Protein AF-A0A7X7IYU8-F1 (afdb_monomer_lite)

Radius of gyration: 28.85 Å; chains: 1; bounding box: 65×80×76 Å

Structure (mmCIF, N/CA/C/O backbone):
data_AF-A0A7X7IYU8-F1
#
_entry.id   AF-A0A7X7IYU8-F1
#
loop_
_atom_site.group_PDB
_atom_site.id
_atom_site.type_symbol
_atom_site.label_atom_id
_atom_site.label_alt_id
_atom_site.label_comp_id
_atom_site.label_asym_id
_atom_site.label_entity_id
_atom_site.label_seq_id
_atom_site.pdbx_PDB_ins_code
_atom_site.Cartn_x
_atom_site.Cartn_y
_atom_site.Cartn_z
_atom_site.occupancy
_atom_site.B_iso_or_equiv
_atom_site.auth_seq_id
_atom_site.auth_comp_id
_atom_site.auth_asym_id
_atom_site.auth_atom_id
_atom_site.pdbx_PDB_model_num
ATOM 1 N N . ALA A 1 1 ? 16.434 -0.391 33.687 1.00 38.00 1 ALA A N 1
ATOM 2 C CA . ALA A 1 1 ? 15.667 -0.042 34.898 1.00 38.00 1 ALA A CA 1
ATOM 3 C C . ALA A 1 1 ? 14.325 0.519 34.447 1.00 38.00 1 ALA A C 1
ATOM 5 O O . ALA A 1 1 ? 14.323 1.536 33.767 1.00 38.00 1 ALA A O 1
ATOM 6 N N . ALA A 1 2 ? 13.217 -0.181 34.706 1.00 39.62 2 ALA A N 1
ATOM 7 C CA . ALA A 1 2 ? 11.887 0.330 34.386 1.00 39.62 2 ALA A CA 1
ATOM 8 C C . ALA A 1 2 ? 11.590 1.501 35.330 1.00 39.62 2 ALA A C 1
ATOM 10 O O . ALA A 1 2 ? 11.618 1.338 36.548 1.00 39.62 2 ALA A O 1
ATOM 11 N N . THR A 1 3 ? 11.385 2.690 34.778 1.00 44.84 3 THR A N 1
ATOM 12 C CA . THR A 1 3 ? 11.008 3.889 35.525 1.00 44.84 3 THR A CA 1
ATOM 13 C C . THR A 1 3 ? 9.627 3.670 36.143 1.00 44.84 3 THR A C 1
ATOM 15 O O . THR A 1 3 ? 8.601 3.815 35.483 1.00 44.84 3 THR A O 1
ATOM 18 N N . SER A 1 4 ? 9.598 3.273 37.417 1.00 53.97 4 SER A N 1
ATOM 19 C CA . SER A 1 4 ? 8.375 3.116 38.202 1.00 53.97 4 SER A CA 1
ATOM 20 C C . SER A 1 4 ? 7.704 4.480 38.382 1.00 53.97 4 SER A C 1
ATOM 22 O O . SER A 1 4 ? 8.236 5.341 39.082 1.00 53.97 4 SER A O 1
ATOM 24 N N . GLY A 1 5 ? 6.559 4.696 37.733 1.00 69.69 5 GLY A N 1
ATOM 25 C CA . GLY A 1 5 ? 5.804 5.945 37.820 1.00 69.69 5 GLY A CA 1
ATOM 26 C C . GLY A 1 5 ? 4.708 6.073 36.760 1.00 69.69 5 GLY A C 1
ATOM 27 O O . GLY A 1 5 ? 4.559 5.224 35.880 1.00 69.69 5 GLY A O 1
ATOM 28 N N . VAL A 1 6 ? 3.938 7.155 36.865 1.00 77.31 6 VAL A N 1
ATOM 29 C CA . VAL A 1 6 ? 2.972 7.611 35.855 1.00 77.31 6 VAL A CA 1
ATOM 30 C C . VAL A 1 6 ? 3.739 8.078 34.611 1.00 77.31 6 VAL A C 1
ATOM 32 O O . VAL A 1 6 ? 4.613 8.932 34.727 1.00 77.31 6 VAL A O 1
ATOM 35 N N . GLN A 1 7 ? 3.422 7.539 33.429 1.00 87.00 7 GLN A N 1
ATOM 36 C CA . GLN A 1 7 ? 4.036 7.958 32.156 1.00 87.00 7 GLN A CA 1
ATOM 37 C C . GLN A 1 7 ? 2.958 8.239 31.103 1.00 87.00 7 GLN A C 1
ATOM 39 O O . GLN A 1 7 ? 2.721 7.428 30.210 1.00 87.00 7 GLN A O 1
ATOM 44 N N . PRO A 1 8 ? 2.242 9.363 31.203 1.00 92.31 8 PRO A N 1
ATOM 45 C CA . PRO A 1 8 ? 1.266 9.738 30.198 1.00 92.31 8 PRO A CA 1
ATOM 46 C C . PRO A 1 8 ? 1.990 10.197 28.928 1.00 92.31 8 PRO A C 1
ATOM 48 O O . PRO A 1 8 ? 3.025 10.857 28.992 1.00 92.31 8 PRO A O 1
ATOM 51 N N . ALA A 1 9 ? 1.423 9.902 27.763 1.00 93.50 9 ALA A N 1
ATOM 52 C CA . ALA A 1 9 ? 1.875 10.455 26.494 1.00 93.50 9 ALA A CA 1
ATOM 53 C C . ALA A 1 9 ? 0.686 10.847 25.611 1.00 93.50 9 ALA A C 1
ATOM 55 O O . ALA A 1 9 ? -0.318 10.140 25.540 1.00 93.50 9 ALA A O 1
ATOM 56 N N . ILE A 1 10 ? 0.818 11.968 24.898 1.00 93.81 10 ILE A N 1
ATOM 57 C CA . ILE A 1 10 ? -0.047 12.295 23.758 1.00 93.81 10 ILE A CA 1
ATOM 58 C C . ILE A 1 10 ? 0.627 11.691 22.522 1.00 93.81 10 ILE A C 1
ATOM 60 O O . ILE A 1 10 ? 1.485 12.322 21.906 1.00 93.81 10 ILE A O 1
ATOM 64 N N . GLU A 1 11 ? 0.283 10.451 22.181 1.00 89.50 11 GLU A N 1
ATOM 65 C CA . GLU A 1 11 ? 0.873 9.682 21.075 1.00 89.50 11 GLU A CA 1
ATOM 66 C C . GLU A 1 11 ? 0.484 10.222 19.694 1.00 89.50 11 GLU A C 1
ATOM 68 O O . GLU A 1 11 ? 1.275 10.128 18.751 1.00 89.50 11 GLU A O 1
ATOM 73 N N . ALA A 1 12 ? -0.669 10.885 19.586 1.00 90.50 12 ALA A N 1
ATOM 74 C CA . ALA A 1 12 ? -1.068 11.589 18.375 1.00 90.50 12 ALA A CA 1
ATOM 75 C C . ALA A 1 12 ? -1.783 12.907 18.683 1.00 90.50 12 ALA A C 1
ATOM 77 O O . ALA A 1 12 ? -2.641 12.974 19.559 1.00 90.50 12 ALA A O 1
ATOM 78 N N . LEU A 1 13 ? -1.422 13.939 17.920 1.00 92.56 13 LEU A N 1
ATOM 79 C CA . LEU A 1 13 ? -2.185 15.169 17.701 1.00 92.56 13 LEU A CA 1
ATOM 80 C C . LEU A 1 13 ? -2.119 15.425 16.192 1.00 92.56 13 LEU A C 1
ATOM 82 O O . LEU A 1 13 ? -1.270 16.172 15.697 1.00 92.56 13 LEU A O 1
ATOM 86 N N . TYR A 1 14 ? -2.905 14.648 15.458 1.00 90.19 14 TYR A N 1
ATOM 87 C CA . TYR A 1 14 ? -2.768 14.468 14.023 1.00 90.19 14 TYR A CA 1
ATOM 88 C C . TYR A 1 14 ? -3.901 15.160 13.272 1.00 90.19 14 TYR A C 1
ATOM 90 O O . TYR A 1 14 ? -5.076 15.000 13.593 1.00 90.19 14 TYR A O 1
ATOM 98 N N . LEU A 1 15 ? -3.519 15.921 12.250 1.00 88.31 15 LEU A N 1
ATOM 99 C CA . LEU A 1 15 ? -4.429 16.618 11.356 1.00 88.31 15 LEU A CA 1
ATOM 100 C C . LEU A 1 15 ? -4.338 15.937 9.978 1.00 88.31 15 LEU A C 1
ATOM 102 O O . LEU A 1 15 ? -3.315 16.113 9.308 1.00 88.31 15 LEU A O 1
ATOM 106 N N . PRO A 1 16 ? -5.343 15.140 9.559 1.00 82.88 16 PRO A N 1
ATOM 107 C CA . PRO A 1 16 ? -5.269 14.345 8.329 1.00 82.88 16 PRO A CA 1
ATOM 108 C C . PRO A 1 16 ? -5.154 15.205 7.074 1.00 82.88 16 PRO A C 1
ATOM 110 O O . PRO A 1 16 ? -4.426 14.867 6.145 1.00 82.88 16 PRO A O 1
ATOM 113 N N . ARG A 1 17 ? -5.835 16.355 7.072 1.00 81.94 17 ARG A N 1
ATOM 114 C CA . ARG A 1 17 ? -5.579 17.436 6.121 1.00 81.94 17 ARG A CA 1
ATOM 115 C C . ARG A 1 17 ? -4.503 18.326 6.736 1.00 81.94 17 ARG A C 1
ATOM 117 O O . ARG A 1 17 ? -4.786 18.929 7.758 1.00 81.94 17 ARG A O 1
ATOM 124 N N . PRO A 1 18 ? -3.286 18.442 6.181 1.00 77.94 18 PRO A N 1
ATOM 125 C CA . PRO A 1 18 ? -2.191 19.149 6.853 1.00 77.94 18 PRO A CA 1
ATOM 126 C C . PRO A 1 18 ? -2.454 20.651 7.065 1.00 77.94 18 PRO A C 1
ATOM 128 O O . PRO A 1 18 ? -1.738 21.281 7.845 1.00 77.94 18 PRO A O 1
ATOM 131 N N . VAL A 1 19 ? -3.479 21.198 6.403 1.00 85.50 19 VAL A N 1
ATOM 132 C CA . VAL A 1 19 ? -3.913 22.599 6.427 1.00 85.50 19 VAL A CA 1
ATOM 133 C C . VAL A 1 19 ? -5.388 22.726 6.765 1.00 85.50 19 VAL A C 1
ATOM 135 O O . VAL A 1 19 ? -6.205 21.894 6.367 1.00 85.50 19 VAL A O 1
ATOM 138 N N . LEU A 1 20 ? -5.714 23.813 7.465 1.00 88.38 20 LEU A N 1
ATOM 139 C CA . LEU A 1 20 ? -7.079 24.224 7.755 1.00 88.38 20 LEU A CA 1
ATOM 140 C C . LEU A 1 20 ? -7.606 25.175 6.679 1.00 88.38 20 LEU A C 1
ATOM 142 O O . LEU A 1 20 ? -6.902 26.073 6.218 1.00 88.38 20 LEU A O 1
ATOM 146 N N . GLN A 1 21 ? -8.877 25.012 6.338 1.00 91.62 21 GLN A N 1
ATOM 147 C CA . GLN A 1 21 ? -9.620 26.012 5.588 1.00 91.62 21 GLN A CA 1
ATOM 148 C C . GLN A 1 21 ? -10.348 26.937 6.563 1.00 91.62 21 GLN A C 1
ATOM 150 O O . GLN A 1 21 ? -10.902 26.483 7.569 1.00 91.62 21 GLN A O 1
ATOM 155 N N . LEU A 1 22 ? -10.336 28.234 6.274 1.00 90.56 22 LEU A N 1
ATOM 156 C CA . LEU A 1 22 ? -10.986 29.248 7.086 1.00 90.56 22 LEU A CA 1
ATOM 157 C C . LEU A 1 22 ? -12.475 28.919 7.209 1.00 90.56 22 LEU A C 1
ATOM 159 O O . LEU A 1 22 ? -13.177 28.764 6.213 1.00 90.56 22 LEU A O 1
ATOM 163 N N . ASN A 1 23 ? -12.943 28.811 8.450 1.00 93.31 23 ASN A N 1
ATOM 164 C CA . ASN A 1 23 ? -14.317 28.480 8.819 1.00 93.31 23 ASN A CA 1
ATOM 165 C C . ASN A 1 23 ? -14.828 27.099 8.371 1.00 93.31 23 ASN A C 1
ATOM 167 O O . ASN A 1 23 ? -15.996 26.796 8.612 1.00 93.31 23 ASN A O 1
ATOM 171 N N . GLU A 1 24 ? -13.977 26.227 7.821 1.00 93.50 24 GLU A N 1
ATOM 172 C CA . GLU A 1 24 ? -14.346 24.841 7.526 1.00 93.50 24 GLU A CA 1
ATOM 173 C C . GLU A 1 24 ? -13.816 23.887 8.611 1.00 93.50 24 GLU A C 1
ATOM 175 O O . GLU A 1 24 ? -12.635 23.948 8.975 1.00 93.50 24 GLU A O 1
ATOM 180 N N . PRO A 1 25 ? -14.647 22.968 9.132 1.00 92.75 25 PRO A N 1
ATOM 181 C CA . PRO A 1 25 ? -14.182 21.963 10.074 1.00 92.75 25 PRO A CA 1
ATOM 182 C C . PRO A 1 25 ? -13.292 20.916 9.389 1.00 92.75 25 PRO A C 1
ATOM 184 O O . PRO A 1 25 ? -13.667 20.283 8.403 1.00 92.75 25 PRO A O 1
ATOM 187 N N . ALA A 1 26 ? -12.126 20.659 9.969 1.00 91.19 26 ALA A N 1
ATOM 188 C CA . ALA A 1 26 ? -11.269 19.520 9.668 1.00 91.19 26 ALA A CA 1
ATOM 189 C C . ALA A 1 26 ? -11.258 18.534 10.841 1.00 91.19 26 ALA A C 1
ATOM 191 O O . ALA A 1 26 ? -11.478 18.912 11.991 1.00 91.19 26 ALA A O 1
ATOM 192 N N . GLU A 1 27 ? -11.005 17.260 10.556 1.00 92.44 27 GLU A N 1
ATOM 193 C CA . GLU A 1 27 ? -10.807 16.257 11.600 1.00 92.44 27 GLU A CA 1
ATOM 194 C C . GLU A 1 27 ? -9.477 16.494 12.330 1.00 92.44 27 GLU A C 1
ATOM 196 O O . GLU A 1 27 ? -8.456 16.763 11.701 1.00 92.44 27 GLU A O 1
ATOM 201 N N . LEU A 1 28 ? -9.492 16.368 13.655 1.00 92.62 28 LEU A N 1
ATOM 202 C CA . LEU A 1 28 ? -8.318 16.343 14.518 1.00 92.62 28 LEU A CA 1
ATOM 203 C C . LEU A 1 28 ? -8.345 15.040 15.316 1.00 92.62 28 LEU A C 1
ATOM 205 O O . LEU A 1 28 ? -9.216 14.846 16.167 1.00 92.62 28 LEU A O 1
ATOM 209 N N . ILE A 1 29 ? -7.384 14.158 15.048 1.00 92.31 29 ILE A N 1
ATOM 210 C CA . ILE A 1 29 ? -7.222 12.903 15.779 1.00 92.31 29 ILE A CA 1
ATOM 211 C C . ILE A 1 29 ? -6.273 13.110 16.944 1.00 92.31 29 ILE A C 1
ATOM 213 O O . ILE A 1 29 ? -5.160 13.617 16.787 1.00 92.31 29 ILE A O 1
ATOM 217 N N . ILE A 1 30 ? -6.709 12.666 18.116 1.00 92.81 30 ILE A N 1
ATOM 218 C CA . ILE A 1 30 ? -5.913 12.700 19.331 1.00 92.81 30 ILE A CA 1
ATOM 219 C C . ILE A 1 30 ? -5.862 11.303 19.915 1.00 92.81 30 ILE A C 1
ATOM 221 O O . ILE A 1 30 ? -6.897 10.660 20.072 1.00 92.81 30 ILE A O 1
ATOM 225 N N . GLN A 1 31 ? -4.665 10.854 20.269 1.00 92.56 31 GLN A N 1
ATOM 226 C CA . GLN A 1 31 ? -4.493 9.640 21.049 1.00 92.56 31 GLN A CA 1
ATOM 227 C C . GLN A 1 31 ? -3.658 9.934 22.277 1.00 92.56 31 GLN A C 1
ATOM 229 O O . GLN A 1 31 ? -2.527 10.411 22.172 1.00 92.56 31 GLN A O 1
ATOM 234 N N . VAL A 1 32 ? -4.239 9.641 23.433 1.00 93.50 32 VAL A N 1
ATOM 235 C CA . VAL A 1 32 ? -3.549 9.654 24.720 1.00 93.50 32 VAL A CA 1
ATOM 236 C C . VAL A 1 32 ? -3.314 8.220 25.167 1.00 93.50 32 VAL A C 1
ATOM 238 O O . VAL A 1 32 ? -4.130 7.342 24.888 1.00 93.50 32 VAL A O 1
ATOM 241 N N . VAL A 1 33 ? -2.195 7.970 25.831 1.00 91.00 33 VAL A N 1
ATOM 242 C CA . VAL A 1 33 ? -1.817 6.640 26.314 1.00 91.00 33 VAL A CA 1
ATOM 243 C C . VAL A 1 33 ? -1.138 6.755 27.671 1.00 91.00 33 VAL A C 1
ATOM 245 O O . VAL A 1 33 ? -0.361 7.679 27.911 1.00 91.00 33 VAL A O 1
ATOM 248 N N . ASN A 1 34 ? -1.426 5.816 28.565 1.00 91.69 34 ASN A N 1
ATOM 249 C CA . ASN A 1 34 ? -0.669 5.644 29.797 1.00 91.69 34 ASN A CA 1
ATOM 250 C C . ASN A 1 34 ? 0.457 4.634 29.555 1.00 91.69 34 ASN A C 1
ATOM 252 O O . ASN A 1 34 ? 0.197 3.448 29.553 1.00 91.69 34 ASN A O 1
ATOM 256 N N . GLN A 1 35 ? 1.699 5.051 29.354 1.00 88.44 35 GLN A N 1
ATOM 257 C CA . GLN A 1 35 ? 2.843 4.141 29.177 1.00 88.44 35 GLN A CA 1
ATOM 258 C C . GLN A 1 35 ? 3.420 3.637 30.513 1.00 88.44 35 GLN A C 1
ATOM 260 O O . GLN A 1 35 ? 4.358 2.845 30.525 1.00 88.44 35 GLN A O 1
ATOM 265 N N . GLY A 1 36 ? 2.891 4.117 31.643 1.00 86.75 36 GLY A N 1
ATOM 266 C CA . GLY A 1 36 ? 3.400 3.809 32.974 1.00 86.75 36 GLY A CA 1
ATOM 267 C C . GLY A 1 36 ? 2.803 2.531 33.553 1.00 86.75 36 GLY A C 1
ATOM 268 O O . GLY A 1 36 ? 1.758 2.053 33.119 1.00 86.75 36 GLY A O 1
ATOM 269 N N . ALA A 1 37 ? 3.441 2.019 34.606 1.00 86.62 37 ALA A N 1
ATOM 270 C CA . ALA A 1 37 ? 2.981 0.835 35.337 1.00 86.62 37 ALA A CA 1
ATOM 271 C C . ALA A 1 37 ? 1.831 1.125 36.326 1.00 86.62 37 ALA A C 1
ATOM 273 O O . ALA A 1 37 ? 1.250 0.194 36.881 1.00 86.62 37 ALA A O 1
ATOM 274 N N . SER A 1 38 ? 1.488 2.400 36.548 1.00 90.06 38 SER A N 1
ATOM 275 C CA . SER A 1 38 ? 0.433 2.830 37.477 1.00 90.06 38 SER A CA 1
ATOM 276 C C . SER A 1 38 ? -0.788 3.381 36.731 1.00 90.06 38 SER A C 1
ATOM 278 O O . SER A 1 38 ? -0.605 4.094 35.744 1.00 90.06 38 SER A O 1
ATOM 280 N N . PRO A 1 39 ? -2.031 3.120 37.185 1.00 91.19 39 PRO A N 1
ATOM 281 C CA . PRO A 1 39 ? -3.227 3.727 36.601 1.00 91.19 39 PRO A CA 1
ATOM 282 C C . PRO A 1 39 ? -3.223 5.257 36.708 1.00 91.19 39 PRO A C 1
ATOM 284 O O . PRO A 1 39 ? -2.823 5.818 37.729 1.00 91.19 39 PRO A O 1
ATOM 287 N N . LEU A 1 40 ? -3.744 5.930 35.685 1.00 92.81 40 LEU A N 1
ATOM 288 C CA . LEU A 1 40 ? -4.058 7.356 35.714 1.00 92.81 40 LEU A CA 1
ATOM 289 C C . LEU A 1 40 ? -5.503 7.534 36.154 1.00 92.81 40 LEU A C 1
ATOM 291 O O . LEU A 1 40 ? -6.402 6.897 35.604 1.00 92.81 40 LEU A O 1
ATOM 295 N N . LYS A 1 41 ? -5.744 8.429 37.112 1.00 94.44 41 LYS A N 1
ATOM 296 C CA . LYS A 1 41 ? -7.107 8.849 37.456 1.00 94.44 41 LYS A CA 1
ATOM 297 C C . LYS A 1 41 ? -7.718 9.675 36.318 1.00 94.44 41 LYS A C 1
ATOM 299 O O . LYS A 1 41 ? -7.025 10.097 35.389 1.00 94.44 41 LYS A O 1
ATOM 304 N N . ALA A 1 42 ? -9.026 9.913 36.411 1.00 96.00 42 ALA A N 1
ATOM 305 C CA . ALA A 1 42 ? -9.712 10.827 35.506 1.00 96.00 42 ALA A CA 1
ATOM 306 C C . ALA A 1 42 ? -8.981 12.180 35.452 1.00 96.00 42 ALA A C 1
ATOM 308 O O . ALA A 1 42 ? -8.512 12.704 36.463 1.00 96.00 42 ALA A O 1
ATOM 309 N N . SER A 1 43 ? -8.840 12.706 34.245 1.00 96.44 43 SER A N 1
ATOM 310 C CA . SER A 1 43 ? -7.969 13.832 33.914 1.00 96.44 43 SER A CA 1
ATOM 311 C C . SER A 1 43 ? -8.609 14.671 32.805 1.00 96.44 43 SER A C 1
ATOM 313 O O . SER A 1 43 ? -9.774 14.468 32.460 1.00 96.44 43 SER A O 1
ATOM 315 N N . ARG A 1 44 ? -7.894 15.661 32.264 1.00 96.50 44 ARG A N 1
ATOM 316 C CA . ARG A 1 44 ? -8.443 16.560 31.238 1.00 96.50 44 ARG A CA 1
ATOM 317 C C . ARG A 1 44 ? -7.414 16.947 30.195 1.00 96.50 44 ARG A C 1
ATOM 319 O O . ARG A 1 44 ? -6.250 17.182 30.516 1.00 96.50 44 ARG A O 1
ATOM 326 N N . LEU A 1 45 ? -7.871 17.067 28.960 1.00 96.25 45 LEU A N 1
ATOM 327 C CA . LEU A 1 45 ? -7.098 17.584 27.843 1.00 96.25 45 LEU A CA 1
ATOM 328 C C . LEU A 1 45 ? -7.553 19.012 27.544 1.00 96.25 45 LEU A C 1
ATOM 330 O O . LEU A 1 45 ? -8.736 19.239 27.316 1.00 96.25 45 LEU A O 1
ATOM 334 N N . ARG A 1 46 ? -6.631 19.971 27.561 1.00 95.06 46 ARG A N 1
ATOM 335 C CA . ARG A 1 46 ? -6.890 21.393 27.309 1.00 95.06 46 ARG A CA 1
ATOM 336 C C . ARG A 1 46 ? -6.319 21.811 25.969 1.00 95.06 46 ARG A C 1
ATOM 338 O O . ARG A 1 46 ? -5.243 21.351 25.586 1.00 95.06 46 ARG A O 1
ATOM 345 N N . PHE A 1 47 ? -7.007 22.731 25.303 1.00 93.19 47 PHE A N 1
ATOM 346 C CA . PHE A 1 47 ? -6.587 23.252 24.008 1.00 93.19 47 PHE A CA 1
ATOM 347 C C . PHE A 1 47 ? -6.297 24.746 24.061 1.00 93.19 47 PHE A C 1
ATOM 349 O O . PHE A 1 47 ? -7.065 25.537 24.610 1.00 93.19 47 PHE A O 1
ATOM 356 N N . SER A 1 48 ? -5.171 25.136 23.476 1.00 91.38 48 SER A N 1
ATOM 357 C CA . SER A 1 48 ? -4.750 26.535 23.402 1.00 91.38 48 SER A CA 1
ATOM 358 C C . SER A 1 48 ? -3.910 26.789 22.157 1.00 91.38 48 SER A C 1
ATOM 360 O O . SER A 1 48 ? -3.399 25.856 21.537 1.00 91.38 48 SER A O 1
ATOM 362 N N . SER A 1 49 ? -3.752 28.059 21.791 1.00 84.00 49 SER A N 1
ATOM 363 C CA . SER A 1 49 ? -2.702 28.451 20.853 1.00 84.00 49 SER A CA 1
ATOM 364 C C . SER A 1 49 ? -1.367 28.469 21.586 1.00 84.00 49 SER A C 1
ATOM 366 O O . SER A 1 49 ? -1.285 29.024 22.683 1.00 84.00 49 SER A O 1
ATOM 368 N N . ALA A 1 50 ? -0.304 27.931 20.989 1.00 69.50 50 ALA A N 1
ATOM 369 C CA . ALA A 1 50 ? 1.033 28.289 21.454 1.00 69.50 50 ALA A CA 1
ATOM 370 C C . ALA A 1 50 ? 1.257 29.787 21.168 1.00 69.50 50 ALA A C 1
ATOM 372 O O . ALA A 1 50 ? 0.946 30.264 20.074 1.00 69.50 50 ALA A O 1
ATOM 373 N N . SER A 1 51 ? 1.739 30.547 22.153 1.00 55.22 51 SER A N 1
ATOM 374 C CA . SER A 1 51 ? 2.152 31.935 21.948 1.00 55.22 51 SER A CA 1
ATOM 375 C C . SER A 1 51 ? 3.368 31.946 21.025 1.00 55.22 51 SER A C 1
ATOM 377 O O . SER A 1 51 ? 4.436 31.464 21.403 1.00 55.22 51 SER A O 1
ATOM 379 N N . VAL A 1 52 ? 3.216 32.475 19.814 1.00 43.62 52 VAL A N 1
ATOM 380 C CA . VAL A 1 52 ? 4.360 32.786 18.953 1.00 43.62 52 VAL A CA 1
ATOM 381 C C . VAL A 1 52 ? 4.987 34.070 19.513 1.00 43.62 52 VAL A C 1
ATOM 383 O O . VAL A 1 52 ? 4.252 35.045 19.685 1.00 43.62 52 VAL A O 1
ATOM 386 N N . PRO A 1 53 ? 6.296 34.118 19.826 1.00 34.03 53 PRO A N 1
ATOM 387 C CA . PRO A 1 53 ? 6.959 35.385 20.112 1.00 34.03 53 PRO A CA 1
ATOM 388 C C . PRO A 1 53 ? 6.706 36.344 18.947 1.00 34.03 53 PRO A C 1
ATOM 390 O O . PRO A 1 53 ? 6.876 35.961 17.788 1.00 34.03 53 PRO A O 1
ATOM 393 N N . ALA A 1 54 ? 6.298 37.578 19.244 1.00 34.06 54 ALA A N 1
ATOM 394 C CA . ALA A 1 54 ? 5.879 38.580 18.257 1.00 34.06 54 ALA A CA 1
ATOM 395 C C . ALA A 1 54 ? 6.944 38.930 17.189 1.00 34.06 54 ALA A C 1
ATOM 397 O O . ALA A 1 54 ? 6.665 39.668 16.252 1.00 34.06 54 ALA A O 1
ATOM 398 N N . THR A 1 55 ? 8.152 38.376 17.279 1.00 31.55 55 THR A N 1
ATOM 399 C CA . THR A 1 55 ? 9.276 38.623 16.373 1.00 31.55 55 THR A CA 1
ATOM 400 C C . THR A 1 55 ? 9.392 37.648 15.196 1.00 31.55 55 THR A C 1
ATOM 402 O O . THR A 1 55 ? 10.219 37.877 14.322 1.00 31.55 55 THR A O 1
ATOM 405 N N . ALA A 1 56 ? 8.560 36.603 15.096 1.00 31.47 56 ALA A N 1
ATOM 406 C CA . ALA A 1 56 ? 8.606 35.653 13.967 1.00 31.47 56 ALA A CA 1
ATOM 407 C C . ALA A 1 56 ? 7.556 35.912 12.861 1.00 31.47 56 ALA A C 1
ATOM 409 O O . ALA A 1 56 ? 7.420 35.106 11.944 1.00 31.47 56 ALA A O 1
ATOM 410 N N . ALA A 1 57 ? 6.806 37.018 12.943 1.00 32.31 57 ALA A N 1
ATOM 411 C CA . ALA A 1 57 ? 5.833 37.433 11.924 1.00 32.31 57 ALA A CA 1
ATOM 412 C C . ALA A 1 57 ? 6.411 38.403 10.869 1.00 32.31 57 ALA A C 1
ATOM 414 O O . ALA A 1 57 ? 5.698 38.808 9.953 1.00 32.31 57 ALA A O 1
ATOM 415 N N . ALA A 1 58 ? 7.695 38.762 10.963 1.00 32.62 58 ALA A N 1
ATOM 416 C CA . ALA A 1 58 ? 8.383 39.566 9.958 1.00 32.62 58 ALA A CA 1
ATOM 417 C C . ALA A 1 58 ? 9.071 38.646 8.941 1.00 32.62 58 ALA A C 1
ATOM 419 O O . ALA A 1 58 ? 10.222 38.253 9.099 1.00 32.62 58 ALA A O 1
ATOM 420 N N . GLY A 1 59 ? 8.324 38.269 7.910 1.00 32.59 59 GLY A N 1
ATOM 421 C CA . GLY A 1 59 ? 8.836 37.451 6.818 1.00 32.59 59 GLY A CA 1
ATOM 422 C C . GLY A 1 59 ? 7.749 37.114 5.814 1.00 32.59 59 GLY A C 1
ATOM 423 O O . GLY A 1 59 ? 7.411 35.950 5.680 1.00 32.59 59 GLY A O 1
ATOM 424 N N . VAL A 1 60 ? 7.131 38.152 5.243 1.00 31.70 60 VAL A N 1
ATOM 425 C CA . VAL A 1 60 ? 6.768 38.361 3.824 1.00 31.70 60 VAL A CA 1
ATOM 426 C C . VAL A 1 60 ? 5.894 39.622 3.817 1.00 31.70 60 VAL A C 1
ATOM 428 O O . VAL A 1 60 ? 4.673 39.562 3.942 1.00 31.70 60 VAL A O 1
ATOM 431 N N . SER A 1 61 ? 6.531 40.789 3.739 1.00 28.95 61 SER A N 1
ATOM 432 C CA . SER A 1 61 ? 5.869 42.029 3.333 1.00 28.95 61 SER A CA 1
ATOM 433 C C . SER A 1 61 ? 5.970 42.139 1.813 1.00 28.95 61 SER A C 1
ATOM 435 O O . SER A 1 61 ? 7.076 42.204 1.278 1.00 28.95 61 SER A O 1
ATOM 437 N N . VAL A 1 62 ? 4.829 42.167 1.130 1.00 28.47 62 VAL A N 1
ATOM 438 C CA . VAL A 1 62 ? 4.728 42.605 -0.268 1.00 28.47 62 VAL A CA 1
ATOM 439 C C . VAL A 1 62 ? 4.933 44.128 -0.283 1.00 28.47 62 VAL A C 1
ATOM 441 O O . VAL A 1 62 ? 4.236 44.816 0.469 1.00 28.47 62 VAL A O 1
ATOM 444 N N . PRO A 1 63 ? 5.864 44.698 -1.070 1.00 28.53 63 PRO A N 1
ATOM 445 C CA . PRO A 1 63 ? 5.943 46.141 -1.205 1.00 28.53 63 PRO A CA 1
ATOM 446 C C . PRO A 1 63 ? 4.836 46.631 -2.143 1.00 28.53 63 PRO A C 1
ATOM 448 O O . PRO A 1 63 ? 4.763 46.212 -3.293 1.00 28.53 63 PRO A O 1
ATOM 451 N N . GLY A 1 64 ? 4.020 47.564 -1.649 1.00 31.09 64 GLY A N 1
ATOM 452 C CA . GLY A 1 64 ? 3.182 48.423 -2.485 1.00 31.09 64 GLY A CA 1
ATOM 453 C C . GLY A 1 64 ? 1.678 48.253 -2.304 1.00 31.09 64 GLY A C 1
ATOM 454 O O . GLY A 1 64 ? 1.023 47.702 -3.171 1.00 31.09 64 GLY A O 1
ATOM 455 N N . THR A 1 65 ? 1.134 48.823 -1.229 1.00 27.95 65 THR A N 1
ATOM 456 C CA . THR A 1 65 ? -0.132 49.581 -1.257 1.00 27.95 65 THR A CA 1
ATOM 457 C C . THR A 1 65 ? -0.217 50.389 0.030 1.00 27.95 65 THR A C 1
ATOM 459 O O . THR A 1 65 ? -0.420 49.854 1.116 1.00 27.95 65 THR A O 1
ATOM 462 N N . THR A 1 66 ? -0.019 51.696 -0.093 1.00 28.00 66 THR A N 1
ATOM 463 C CA . THR A 1 66 ? -0.421 52.686 0.902 1.00 28.00 66 THR A CA 1
ATOM 464 C C . THR A 1 66 ? -1.937 52.776 0.937 1.00 28.00 66 THR A C 1
ATOM 466 O O . THR A 1 66 ? -2.527 53.231 -0.036 1.00 28.00 66 THR A O 1
ATOM 469 N N . THR A 1 67 ? -2.536 52.466 2.081 1.00 28.23 67 THR A N 1
ATOM 470 C CA . THR A 1 67 ? -3.712 53.184 2.583 1.00 28.23 67 THR A CA 1
ATOM 471 C C . THR A 1 67 ? -3.688 53.125 4.099 1.00 28.23 67 THR A C 1
ATOM 473 O O . THR A 1 67 ? -3.626 52.054 4.697 1.00 28.23 67 THR A O 1
ATOM 476 N N . ALA A 1 68 ? -3.674 54.311 4.696 1.00 30.02 68 ALA A N 1
ATOM 477 C CA . ALA A 1 68 ? -3.842 54.528 6.115 1.00 30.02 68 ALA A CA 1
ATOM 478 C C . ALA A 1 68 ? -5.260 54.127 6.526 1.00 30.02 68 ALA A C 1
ATOM 480 O O . ALA A 1 68 ? -6.216 54.633 5.950 1.00 30.02 68 ALA A O 1
ATOM 481 N N . GLU A 1 69 ? -5.384 53.295 7.553 1.00 29.05 69 GLU A N 1
ATOM 482 C CA . GLU A 1 69 ? -6.565 53.288 8.406 1.00 29.05 69 GLU A CA 1
ATOM 483 C C . GLU A 1 69 ? -6.130 53.085 9.856 1.00 29.05 69 GLU A C 1
ATOM 485 O O . GLU A 1 69 ? -5.207 52.339 10.181 1.00 29.05 69 GLU A O 1
ATOM 490 N N . SER A 1 70 ? -6.738 53.915 10.687 1.00 28.23 70 SER A N 1
ATOM 491 C CA . SER A 1 70 ? -6.360 54.302 12.033 1.00 28.23 70 SER A CA 1
ATOM 492 C C . SER A 1 70 ? -6.433 53.175 13.055 1.00 28.23 70 SER A C 1
ATOM 494 O O . SER A 1 70 ? -7.352 52.360 13.049 1.00 28.23 70 SER A O 1
ATOM 496 N N . ALA A 1 71 ? -5.496 53.242 13.998 1.00 35.62 71 ALA A N 1
ATOM 497 C CA . ALA A 1 71 ? -5.485 52.528 15.261 1.00 35.62 71 ALA A CA 1
ATOM 498 C C . ALA A 1 71 ? -6.834 52.612 15.995 1.00 35.62 71 ALA A C 1
ATOM 500 O O . ALA A 1 71 ? -7.314 53.704 16.287 1.00 35.62 71 ALA A O 1
ATOM 501 N N . ASN A 1 72 ? -7.406 51.444 16.289 1.00 32.00 72 ASN A N 1
ATOM 502 C CA . ASN A 1 72 ? -8.313 51.166 17.405 1.00 32.00 72 ASN A CA 1
ATOM 503 C C . ASN A 1 72 ? -8.537 49.647 17.453 1.00 32.00 72 ASN A C 1
ATOM 505 O O . ASN A 1 72 ? -9.515 49.146 16.909 1.00 32.00 72 ASN A O 1
ATOM 509 N N . ASP A 1 73 ? -7.607 48.899 18.050 1.00 32.88 73 ASP A N 1
ATOM 510 C CA . ASP A 1 73 ? -7.780 47.449 18.246 1.00 32.88 73 ASP A CA 1
ATOM 511 C C . ASP A 1 73 ? -7.025 46.947 19.498 1.00 32.88 73 ASP A C 1
ATOM 513 O O . ASP A 1 73 ? -6.468 45.853 19.522 1.00 32.88 73 ASP A O 1
ATOM 517 N N . GLU A 1 74 ? -6.987 47.758 20.564 1.00 33.00 74 GLU A N 1
ATOM 518 C CA . GLU A 1 74 ? -6.365 47.372 21.846 1.00 33.00 74 GLU A CA 1
ATOM 519 C C . GLU A 1 74 ? -7.294 46.594 22.802 1.00 33.00 74 GLU A C 1
ATOM 521 O O . GLU A 1 74 ? -6.868 46.261 23.900 1.00 33.00 74 GLU A O 1
ATOM 526 N N . ASP A 1 75 ? -8.514 46.206 22.397 1.00 32.12 75 ASP A N 1
ATOM 527 C CA . ASP A 1 75 ? -9.501 45.628 23.337 1.00 32.12 75 ASP A CA 1
ATOM 528 C C . ASP A 1 75 ? -10.171 44.302 22.913 1.00 32.12 75 ASP A C 1
ATOM 530 O O . ASP A 1 75 ? -11.213 43.906 23.441 1.00 32.12 75 ASP A O 1
ATOM 534 N N . LYS A 1 76 ? -9.563 43.534 22.000 1.00 34.84 76 LYS A N 1
ATOM 535 C CA . LYS A 1 76 ? -9.947 42.126 21.782 1.00 34.84 76 LYS A CA 1
ATOM 536 C C . LYS A 1 76 ? -8.909 41.207 22.405 1.00 34.84 76 LYS A C 1
ATOM 538 O O . LYS A 1 76 ? -7.866 40.952 21.809 1.00 34.84 76 LYS A O 1
ATOM 543 N N . ALA A 1 77 ? -9.218 40.655 23.580 1.00 40.91 77 ALA A N 1
ATOM 544 C CA . ALA A 1 77 ? -8.545 39.464 24.094 1.00 40.91 77 ALA A CA 1
ATOM 545 C C . ALA A 1 77 ? -8.400 38.455 22.942 1.00 40.91 77 ALA A C 1
ATOM 547 O O . ALA A 1 77 ? -9.408 37.988 22.415 1.00 40.91 77 ALA A O 1
ATOM 548 N N . ALA A 1 78 ? -7.160 38.219 22.498 1.00 51.72 78 ALA A N 1
ATOM 549 C CA . ALA A 1 78 ? -6.856 37.580 21.223 1.00 51.72 78 ALA A CA 1
ATOM 550 C C . ALA A 1 78 ? -7.625 36.261 21.070 1.00 51.72 78 ALA A C 1
ATOM 552 O O . ALA A 1 78 ? -7.296 35.251 21.699 1.00 51.72 78 ALA A O 1
ATOM 553 N N . GLU A 1 79 ? -8.682 36.286 20.259 1.00 67.25 79 GLU A N 1
ATOM 554 C CA . GLU A 1 79 ? -9.508 35.117 20.000 1.00 67.25 79 GLU A CA 1
ATOM 555 C C . GLU A 1 79 ? -8.605 34.004 19.454 1.00 67.25 79 GLU A C 1
ATOM 557 O O . GLU A 1 79 ? -7.737 34.254 18.608 1.00 67.25 79 GLU A O 1
ATOM 562 N N . GLN A 1 80 ? -8.746 32.780 19.981 1.00 80.19 80 GLN A N 1
ATOM 563 C CA . GLN A 1 80 ? -7.911 31.669 19.528 1.00 80.19 80 GLN A CA 1
ATOM 564 C C . GLN A 1 80 ? -8.018 31.556 17.996 1.00 80.19 80 GLN A C 1
ATOM 566 O O . GLN A 1 80 ? -9.124 31.608 17.455 1.00 80.19 80 GLN A O 1
ATOM 571 N N . PRO A 1 81 ? -6.904 31.352 17.267 1.00 88.19 81 PRO A N 1
ATOM 572 C CA . PRO A 1 81 ? -6.923 31.301 15.805 1.00 88.19 81 PRO A CA 1
ATOM 573 C C . PRO A 1 81 ? -7.656 30.065 15.253 1.00 88.19 81 PRO A C 1
ATOM 575 O O . PRO A 1 81 ? -7.750 29.885 14.037 1.00 88.19 81 PRO A O 1
ATOM 578 N N . PHE A 1 82 ? -8.180 29.214 16.136 1.00 92.81 82 PHE A N 1
ATOM 579 C CA . PHE A 1 82 ? -8.962 28.033 15.836 1.00 92.81 82 PHE A CA 1
ATOM 580 C C . PHE A 1 82 ? -10.032 27.793 16.910 1.00 92.81 82 PHE A C 1
ATOM 582 O O . PHE A 1 82 ? -9.960 28.299 18.027 1.00 92.81 82 PHE A O 1
ATOM 589 N N . GLU A 1 83 ? -11.008 26.960 16.571 1.00 94.31 83 GLU A N 1
ATOM 590 C CA . GLU A 1 83 ? -12.033 26.441 17.471 1.00 94.31 83 GLU A CA 1
ATOM 591 C C . GLU A 1 83 ? -12.012 24.910 17.419 1.00 94.31 83 GLU A C 1
ATOM 593 O O . GLU A 1 83 ? -11.957 24.342 16.328 1.00 94.31 83 GLU A O 1
ATOM 598 N N . ILE A 1 84 ? -12.086 24.241 18.573 1.00 93.69 84 ILE A N 1
ATOM 599 C CA . ILE A 1 84 ? -12.260 22.784 18.649 1.00 93.69 84 ILE A CA 1
ATOM 600 C C . ILE A 1 84 ? -13.691 22.464 19.062 1.00 93.69 84 ILE A C 1
ATOM 602 O O . ILE A 1 84 ? -14.266 23.112 19.937 1.00 93.69 84 ILE A O 1
ATOM 606 N N . ARG A 1 85 ? -14.268 21.454 18.414 1.00 93.50 85 ARG A N 1
ATOM 607 C CA . ARG A 1 85 ? -15.603 20.933 18.682 1.00 93.50 85 ARG A CA 1
ATOM 608 C C . ARG A 1 85 ? -15.590 19.416 18.840 1.00 93.50 85 ARG A C 1
ATOM 610 O O . ARG A 1 85 ? -14.756 18.723 18.253 1.00 93.50 85 ARG A O 1
ATOM 617 N N . SER A 1 86 ? -16.547 18.899 19.603 1.00 89.25 86 SER A N 1
ATOM 618 C CA . SER A 1 86 ? -16.849 17.471 19.670 1.00 89.25 86 SER A CA 1
ATOM 619 C C . SER A 1 86 ? -17.272 16.958 18.288 1.00 89.25 86 SER A C 1
ATOM 621 O O . SER A 1 86 ? -17.656 17.729 17.400 1.00 89.25 86 SER A O 1
ATOM 623 N N . LYS A 1 87 ? -17.271 15.635 18.096 1.00 79.56 87 LYS A N 1
ATOM 624 C CA . LYS A 1 87 ? -17.822 15.034 16.869 1.00 79.56 87 LYS A CA 1
ATOM 625 C C . LYS A 1 87 ? -19.303 15.389 16.637 1.00 79.56 87 LYS A C 1
ATOM 627 O O . LYS A 1 87 ? -19.744 15.395 15.489 1.00 79.56 87 LYS A O 1
ATOM 632 N N . TYR A 1 88 ? -20.028 15.738 17.705 1.00 82.25 88 TYR A N 1
ATOM 633 C CA . TYR A 1 88 ? -21.437 16.143 17.692 1.00 82.25 88 TYR A CA 1
ATOM 634 C C . TYR A 1 88 ? -21.645 17.662 17.556 1.00 82.25 88 TYR A C 1
ATOM 636 O O . TYR A 1 88 ? -22.769 18.099 17.347 1.00 82.25 88 TYR A O 1
ATOM 644 N N . GLY A 1 89 ? -20.570 18.460 17.587 1.00 82.50 89 GLY A N 1
ATOM 645 C CA . GLY A 1 89 ? -20.605 19.897 17.298 1.00 82.50 89 GLY A CA 1
ATOM 646 C C . GLY A 1 89 ? -20.446 20.822 18.506 1.00 82.50 89 GLY A C 1
ATOM 647 O O . GLY A 1 89 ? -20.330 22.031 18.302 1.00 82.50 89 GLY A O 1
ATOM 648 N N . ASP A 1 90 ? -20.372 20.299 19.729 1.00 88.69 90 ASP A N 1
ATOM 649 C CA . ASP A 1 90 ? -20.210 21.105 20.950 1.00 88.69 90 ASP A CA 1
ATOM 650 C C . ASP A 1 90 ? -18.830 21.754 20.995 1.00 88.69 90 ASP A C 1
ATOM 652 O O . ASP A 1 90 ? -17.835 21.073 20.760 1.00 88.69 90 ASP A O 1
ATOM 656 N N . ARG A 1 91 ? -18.735 23.048 21.311 1.00 88.81 91 ARG A N 1
ATOM 657 C CA . ARG A 1 91 ? -17.442 23.738 21.460 1.00 88.81 91 ARG A CA 1
ATOM 658 C C . ARG A 1 91 ? -16.695 23.209 22.688 1.00 88.81 91 ARG A C 1
ATOM 660 O O . ARG A 1 91 ? -17.270 23.121 23.767 1.00 88.81 91 ARG A O 1
ATOM 667 N N . LEU A 1 92 ? -15.409 22.900 22.527 1.00 87.38 92 LEU A N 1
ATOM 668 C CA . LEU A 1 92 ? -14.549 22.335 23.567 1.00 87.38 92 LEU A CA 1
ATOM 669 C C . LEU A 1 92 ? -13.335 23.236 23.815 1.00 87.38 92 LEU A C 1
ATOM 671 O O . LEU A 1 92 ? -12.550 23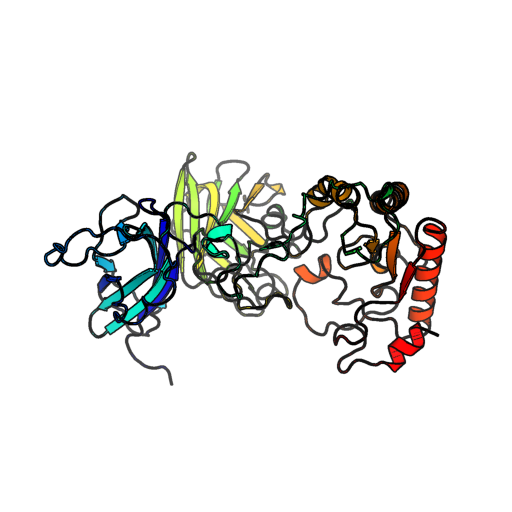.503 22.905 1.00 87.38 92 LEU A O 1
ATOM 675 N N . THR A 1 93 ? -13.151 23.664 25.060 1.00 82.00 93 THR A N 1
ATOM 676 C CA . THR A 1 93 ? -11.889 24.245 25.565 1.00 82.00 93 THR A CA 1
ATOM 677 C C . THR A 1 93 ? -11.098 23.224 26.380 1.00 82.00 93 THR A C 1
ATOM 679 O O . THR A 1 93 ? -9.865 23.227 26.377 1.00 82.00 93 THR A O 1
ATOM 682 N N . GLU A 1 94 ? -11.815 22.302 27.019 1.00 90.44 94 GLU A N 1
ATOM 683 C CA . GLU A 1 94 ? -11.284 21.119 27.672 1.00 90.44 94 GLU A CA 1
ATOM 684 C C . GLU A 1 94 ? -12.128 19.883 27.345 1.00 90.44 94 GLU A C 1
ATOM 686 O O . GLU A 1 94 ? -13.312 19.980 27.022 1.00 90.44 94 GLU A O 1
ATOM 691 N N . LEU A 1 95 ? -11.495 18.715 27.409 1.00 92.69 95 LEU A N 1
ATOM 692 C CA . LEU A 1 95 ? -12.110 17.418 27.168 1.00 92.69 95 LEU A CA 1
ATOM 693 C C . LEU A 1 95 ? -11.782 16.488 28.346 1.00 92.69 95 LEU A C 1
ATOM 695 O O . LEU A 1 95 ? -10.595 16.254 28.606 1.00 92.69 95 LEU A O 1
ATOM 699 N N . PRO A 1 96 ? -12.784 15.962 29.074 1.00 94.38 96 PRO A N 1
ATOM 700 C CA . PRO A 1 96 ? -12.541 14.997 30.137 1.00 94.38 96 PRO A CA 1
ATOM 701 C C . PRO A 1 96 ? -11.967 13.700 29.564 1.00 94.38 96 PRO A C 1
ATOM 703 O O . PRO A 1 96 ? -12.465 13.161 28.576 1.00 94.38 96 PRO A O 1
ATOM 706 N N . ILE A 1 97 ? -10.929 13.192 30.221 1.00 95.44 97 ILE A N 1
ATOM 707 C CA . ILE A 1 97 ? -10.295 11.912 29.922 1.00 95.44 97 ILE A CA 1
ATOM 708 C C . ILE A 1 97 ? -10.621 10.964 31.085 1.00 95.44 97 ILE A C 1
ATOM 710 O O . ILE A 1 97 ? -10.321 11.303 32.236 1.00 95.44 97 ILE A O 1
ATOM 714 N N . PRO A 1 98 ? -11.255 9.803 30.836 1.00 94.88 98 PRO A N 1
ATOM 715 C CA . PRO A 1 98 ? -11.520 8.821 31.882 1.00 94.88 98 PRO A CA 1
ATOM 716 C C . PRO A 1 98 ? -10.213 8.288 32.482 1.00 94.88 98 PRO A C 1
ATOM 718 O O . PRO A 1 98 ? -9.123 8.528 31.964 1.00 94.88 98 PRO A O 1
ATOM 721 N N . ALA A 1 99 ? -10.319 7.552 33.588 1.00 93.69 99 ALA A N 1
ATOM 722 C CA . ALA A 1 99 ? -9.167 6.844 34.129 1.00 93.69 99 ALA A CA 1
ATOM 723 C C . ALA A 1 99 ? -8.587 5.885 33.075 1.00 93.69 99 ALA A C 1
ATOM 725 O O . ALA A 1 99 ? -9.340 5.185 32.396 1.00 93.69 99 ALA A O 1
ATOM 726 N N . LEU A 1 100 ? -7.260 5.862 32.950 1.00 91.25 100 LEU A N 1
ATOM 727 C CA . LEU A 1 100 ? -6.545 4.980 32.028 1.00 91.25 100 LEU A CA 1
ATOM 728 C C . LEU A 1 100 ? -5.645 4.049 32.830 1.00 91.25 100 LEU A C 1
ATOM 730 O O 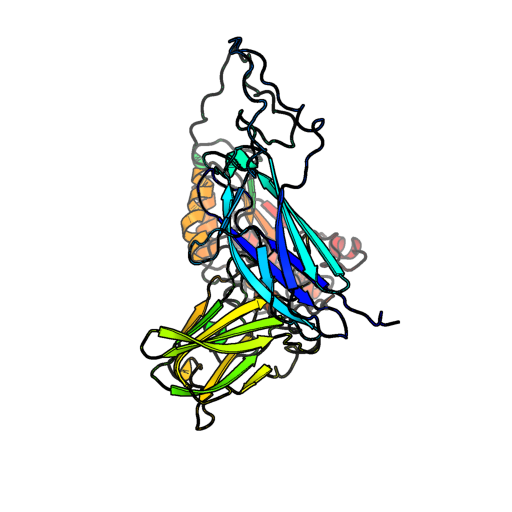. LEU A 1 100 ? -4.692 4.487 33.478 1.00 91.25 100 LEU A O 1
ATOM 734 N N . PHE A 1 101 ? -5.934 2.753 32.781 1.00 90.00 101 PHE A N 1
ATOM 735 C CA . PHE A 1 101 ? -5.071 1.736 33.377 1.00 90.00 101 PHE A CA 1
ATOM 736 C C . PHE A 1 101 ? -3.713 1.682 32.659 1.00 90.00 101 PHE A C 1
ATOM 738 O O . PHE A 1 101 ? -3.578 2.245 31.567 1.00 90.00 101 PHE A O 1
ATOM 745 N N . PRO A 1 102 ? -2.692 1.053 33.269 1.00 88.06 102 PRO A N 1
ATOM 746 C CA . PRO A 1 102 ? -1.399 0.852 32.631 1.00 88.06 102 PRO A CA 1
ATOM 747 C C . PRO A 1 102 ? -1.547 0.378 31.188 1.00 88.06 102 PRO A C 1
ATOM 749 O O . PRO A 1 102 ? -2.308 -0.544 30.891 1.00 88.06 102 PRO A O 1
ATOM 752 N N . GLU A 1 103 ? -0.839 1.061 30.296 1.00 76.56 103 GLU A N 1
ATOM 753 C CA . GLU A 1 103 ? -0.707 0.759 28.871 1.00 76.56 103 GLU A CA 1
ATOM 754 C C . GLU A 1 103 ? -1.997 0.939 28.040 1.00 76.56 103 GLU A C 1
ATOM 756 O O . GLU A 1 103 ? -1.983 0.719 26.828 1.00 76.56 103 GLU A O 1
ATOM 761 N N . GLN A 1 10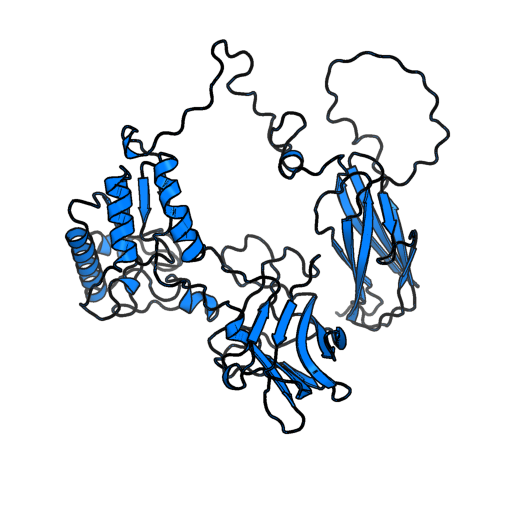4 ? -3.100 1.418 28.635 1.00 85.19 104 GLN A N 1
ATOM 762 C CA . GLN A 1 104 ? -4.325 1.763 27.903 1.00 85.19 104 GLN A CA 1
ATOM 763 C C . GLN A 1 104 ? -4.175 3.046 27.077 1.00 85.19 104 GLN A C 1
ATOM 765 O O . GLN A 1 104 ? -3.571 4.028 27.517 1.00 85.19 104 GLN A O 1
ATOM 770 N N . SER A 1 105 ? -4.796 3.042 25.895 1.00 87.31 105 SER A N 1
ATOM 771 C CA . SER A 1 105 ? -4.908 4.178 24.981 1.00 87.31 105 SER A CA 1
ATOM 772 C C . SER A 1 105 ? -6.366 4.629 24.833 1.00 87.31 105 SER A C 1
ATOM 774 O O . SER A 1 105 ? -7.303 3.832 24.929 1.00 87.31 105 SER A O 1
ATOM 776 N N . LEU A 1 106 ? -6.565 5.918 24.565 1.00 89.19 106 LEU A N 1
ATOM 777 C CA . LEU A 1 106 ? -7.852 6.486 24.176 1.00 89.19 106 LEU A CA 1
ATOM 778 C C . LEU A 1 106 ? -7.669 7.336 22.920 1.00 89.19 106 LEU A C 1
ATOM 780 O O . LEU A 1 106 ? -7.017 8.383 22.957 1.00 89.19 106 LEU A O 1
ATOM 784 N N . ARG A 1 107 ? -8.273 6.882 21.817 1.00 88.94 107 ARG A N 1
ATOM 785 C CA . ARG A 1 107 ? -8.349 7.609 20.545 1.00 88.94 107 ARG A CA 1
ATOM 786 C C . ARG A 1 107 ? -9.634 8.430 20.492 1.00 88.94 107 ARG A C 1
ATOM 788 O O . ARG A 1 107 ? -10.716 7.931 20.793 1.00 88.94 107 ARG A O 1
ATOM 795 N N . MET A 1 108 ? -9.515 9.685 20.086 1.00 90.06 108 MET A N 1
ATOM 796 C CA . MET A 1 108 ? -10.608 10.648 19.988 1.00 90.06 108 MET A CA 1
ATOM 797 C C . MET A 1 108 ? -10.548 11.333 18.623 1.00 90.06 108 MET A C 1
ATOM 799 O O . MET A 1 108 ? -9.474 11.740 18.182 1.00 90.06 108 MET A O 1
ATOM 803 N N . SER A 1 109 ? -11.705 11.473 17.973 1.00 90.62 109 SER A N 1
ATOM 804 C CA . SER A 1 109 ? -11.873 12.284 16.763 1.00 90.62 109 SER A CA 1
ATOM 805 C C . SER A 1 109 ? -12.677 13.532 17.118 1.00 90.62 109 SER A C 1
ATOM 807 O O . SER A 1 109 ? -13.810 13.445 17.607 1.00 90.62 109 SER A O 1
ATOM 809 N N . LEU A 1 110 ? -12.047 14.689 16.936 1.00 93.19 110 LEU A N 1
ATOM 810 C CA . LEU A 1 110 ? -12.613 16.014 17.170 1.00 93.19 110 LEU A CA 1
ATOM 811 C C . LEU A 1 110 ? -12.676 16.785 15.851 1.00 93.19 110 LEU A C 1
ATOM 813 O O . LEU A 1 110 ? -12.046 16.415 14.861 1.00 93.19 110 LEU A O 1
ATOM 817 N N . LYS A 1 111 ? -13.412 17.895 15.841 1.00 94.44 111 LYS A N 1
ATOM 818 C CA . LYS A 1 111 ? -13.403 18.851 14.732 1.00 94.44 111 LYS A CA 1
ATOM 819 C C . LYS A 1 111 ? -12.594 20.073 15.133 1.00 94.44 111 LYS A C 1
ATOM 821 O O . LYS A 1 111 ? -12.851 20.649 16.183 1.00 94.44 111 LYS A O 1
ATOM 826 N N . VAL A 1 112 ? -11.659 20.501 14.296 1.00 94.19 112 VAL A N 1
ATOM 827 C CA . VAL A 1 112 ? -10.952 21.776 14.438 1.00 94.19 112 VAL A CA 1
ATOM 828 C C . VAL A 1 112 ? -11.308 22.683 13.269 1.00 94.19 112 VAL A C 1
ATOM 830 O O . VAL A 1 112 ? -11.316 22.256 12.122 1.00 94.19 112 VAL A O 1
ATOM 833 N N . THR A 1 113 ? -11.643 23.935 13.553 1.00 94.75 113 THR A N 1
ATOM 834 C CA . THR A 1 113 ? -11.994 24.943 12.545 1.00 94.75 113 THR A CA 1
ATOM 835 C C . THR A 1 113 ? -11.035 26.110 12.672 1.00 94.75 113 THR A C 1
ATOM 837 O O . THR A 1 113 ? -10.954 26.710 13.742 1.00 94.75 113 THR A O 1
ATOM 840 N N . GLY A 1 114 ? -10.315 26.448 11.603 1.00 92.31 114 GLY A N 1
ATOM 841 C CA . GLY A 1 114 ? -9.492 27.655 11.583 1.00 92.31 114 GLY A CA 1
ATOM 842 C C . GLY A 1 114 ? -10.379 28.900 11.564 1.00 92.31 114 GLY A C 1
ATOM 843 O O . GLY A 1 114 ? -11.305 28.980 10.760 1.00 92.31 114 GLY A O 1
ATOM 844 N N . LYS A 1 115 ? -10.126 29.861 12.455 1.00 93.31 115 LYS A N 1
ATOM 845 C CA . LYS A 1 115 ? -10.913 31.106 12.584 1.00 93.31 115 LYS A CA 1
ATOM 846 C C . LYS A 1 115 ? -10.175 32.339 12.082 1.00 93.31 115 LYS A C 1
ATOM 848 O O . LYS A 1 115 ? -10.790 33.363 11.813 1.00 93.31 115 LYS A O 1
ATOM 853 N N . ARG A 1 116 ? -8.859 32.226 11.914 1.00 87.50 116 ARG A N 1
ATOM 854 C CA . ARG A 1 116 ? -7.995 33.292 11.413 1.00 87.50 116 ARG A CA 1
ATOM 855 C C . ARG A 1 116 ? -6.997 32.714 10.421 1.00 87.50 116 ARG A C 1
ATOM 857 O O . ARG A 1 116 ? -6.486 31.622 10.655 1.00 87.50 116 ARG A O 1
ATOM 864 N N . LYS A 1 117 ? -6.711 33.442 9.339 1.00 84.12 117 LYS A N 1
ATOM 865 C CA . LYS A 1 117 ? -5.675 33.062 8.368 1.00 84.12 117 LYS A CA 1
ATOM 866 C C . LYS A 1 117 ? -4.280 33.102 8.999 1.00 84.12 117 LYS A C 1
ATOM 868 O O . LYS A 1 117 ? -4.041 33.837 9.958 1.00 84.12 117 LYS A O 1
ATOM 873 N N . GLY A 1 118 ? -3.351 32.356 8.414 1.00 76.25 118 GLY A N 1
ATOM 874 C CA . GLY A 1 118 ? -1.949 32.329 8.824 1.00 76.25 118 GLY A CA 1
ATOM 875 C C . GLY A 1 118 ? -1.614 31.148 9.728 1.00 76.25 118 GLY A C 1
ATOM 876 O O . GLY A 1 118 ? -2.339 30.153 9.771 1.00 76.25 118 GLY A O 1
ATOM 877 N N . ARG A 1 119 ? -0.463 31.225 10.400 1.00 82.50 119 ARG A N 1
ATOM 878 C CA . ARG A 1 119 ? 0.047 30.135 11.239 1.00 82.50 119 ARG A CA 1
ATOM 879 C C . ARG A 1 119 ? -0.906 29.842 12.399 1.00 82.50 119 ARG A C 1
ATOM 881 O O . ARG A 1 119 ? -1.362 30.751 13.096 1.00 82.50 119 ARG A O 1
ATOM 888 N N . VAL A 1 120 ? -1.162 28.556 12.614 1.00 86.06 120 VAL A N 1
ATOM 889 C CA . VAL A 1 120 ? -1.983 28.029 13.700 1.00 86.06 120 VAL A CA 1
ATOM 890 C C . VAL A 1 120 ? -1.181 26.959 14.431 1.00 86.06 120 VAL A C 1
ATOM 892 O O . VAL A 1 120 ? -0.829 25.932 13.854 1.00 86.06 120 VAL A O 1
ATOM 895 N N . ASP A 1 121 ? -0.926 27.184 15.716 1.00 89.56 121 ASP A N 1
ATOM 896 C CA . ASP A 1 121 ? -0.239 26.225 16.577 1.00 89.56 121 ASP A CA 1
ATOM 897 C C . ASP A 1 121 ? -1.249 25.643 17.568 1.00 89.56 121 ASP A C 1
ATOM 899 O O . ASP A 1 121 ? -1.568 26.263 18.582 1.00 89.56 121 ASP A O 1
ATOM 903 N N . ILE A 1 122 ? -1.767 24.451 17.277 1.00 92.38 122 ILE A N 1
ATOM 904 C CA . ILE A 1 122 ? -2.723 23.760 18.146 1.00 92.38 122 ILE A CA 1
ATOM 905 C C . ILE A 1 122 ? -1.930 23.081 19.261 1.00 92.38 122 ILE A C 1
ATOM 907 O O . ILE A 1 122 ? -1.280 22.062 19.027 1.00 92.38 122 ILE A O 1
ATOM 911 N N . LYS A 1 123 ? -1.967 23.633 20.473 1.00 94.81 123 LYS A N 1
ATOM 912 C CA . LYS A 1 123 ? -1.372 23.027 21.667 1.00 94.81 123 LYS A CA 1
ATOM 913 C C . LYS A 1 123 ? -2.436 22.217 22.403 1.00 94.81 123 LYS A C 1
ATOM 915 O O . LYS A 1 123 ? -3.436 22.777 22.851 1.00 94.81 123 LYS A O 1
ATOM 920 N N . ALA A 1 124 ? -2.195 20.919 22.552 1.00 95.44 124 ALA A N 1
ATOM 921 C CA . ALA A 1 124 ? -2.954 20.036 23.427 1.00 95.44 124 ALA A CA 1
ATOM 922 C C . ALA A 1 124 ? -2.130 19.757 24.691 1.00 95.44 124 ALA A C 1
ATOM 924 O O . ALA A 1 124 ? -0.996 19.283 24.606 1.00 95.44 124 ALA A O 1
ATOM 925 N N . GLU A 1 125 ? -2.690 20.066 25.855 1.00 96.69 125 GLU A N 1
ATOM 926 C CA . GLU A 1 125 ? -2.072 19.820 27.158 1.00 96.69 125 GLU A CA 1
ATOM 927 C C . GLU A 1 125 ? -2.938 18.854 27.965 1.00 96.69 125 GLU A C 1
ATOM 929 O O . GLU A 1 125 ? -4.071 19.170 28.329 1.00 96.69 125 GLU A O 1
ATOM 934 N N . TRP A 1 126 ? -2.415 17.662 28.233 1.00 97.31 126 TRP A N 1
ATOM 935 C CA . TRP A 1 126 ? -3.067 16.652 29.052 1.00 97.31 126 TRP A CA 1
ATOM 936 C C . TRP A 1 126 ? -2.589 16.776 30.494 1.00 97.31 126 TRP A C 1
ATOM 938 O O . TRP A 1 126 ? -1.419 16.534 30.781 1.00 97.31 126 TRP A O 1
ATOM 948 N N . VAL A 1 127 ? -3.500 17.149 31.392 1.00 96.69 127 VAL A N 1
ATOM 949 C CA . VAL A 1 127 ? -3.207 17.397 32.808 1.00 96.69 127 VAL A CA 1
ATOM 950 C C . VAL A 1 127 ? -3.989 16.426 33.679 1.00 96.69 127 VAL A C 1
ATOM 952 O O . VAL A 1 127 ? -5.215 16.323 33.562 1.00 96.69 127 VAL A O 1
ATOM 955 N N . GLY A 1 128 ? -3.288 15.778 34.602 1.00 93.94 128 GLY A N 1
ATOM 956 C CA . GLY A 1 128 ? -3.866 14.942 35.646 1.00 93.94 128 GLY A CA 1
ATOM 957 C C . GLY A 1 128 ? -3.072 15.041 36.944 1.00 93.94 128 GLY A C 1
ATOM 958 O O . GLY A 1 128 ? -2.182 15.877 37.096 1.00 93.94 128 GLY A O 1
ATOM 959 N N . GLU A 1 129 ? -3.416 14.202 37.913 1.00 92.50 129 GLU A N 1
ATOM 960 C CA . GLU A 1 129 ? -2.717 14.165 39.198 1.00 92.50 129 GLU A CA 1
ATOM 961 C C . GLU A 1 129 ? -1.257 13.731 39.002 1.00 92.50 129 GLU A C 1
ATOM 963 O O . GLU A 1 129 ? -0.986 12.620 38.552 1.00 92.50 129 GLU A O 1
ATOM 968 N N . GLY A 1 130 ? -0.318 14.625 39.319 1.00 88.62 130 GLY A N 1
ATOM 969 C CA . GLY A 1 130 ? 1.116 14.345 39.235 1.00 88.62 130 GLY A CA 1
ATOM 970 C C . GLY A 1 130 ? 1.710 14.374 37.823 1.00 88.62 130 GLY A C 1
ATOM 971 O O . GLY A 1 130 ? 2.861 13.974 37.666 1.00 88.62 130 GLY A O 1
ATOM 972 N N . PHE A 1 131 ? 0.978 14.846 36.803 1.00 93.50 131 PHE A N 1
ATOM 973 C CA . PHE A 1 131 ? 1.523 14.979 35.448 1.00 93.50 131 PHE A CA 1
ATOM 974 C C . PHE A 1 131 ? 0.912 16.125 34.627 1.00 93.50 131 PHE A C 1
ATOM 976 O O . PHE A 1 131 ? -0.265 16.464 34.759 1.00 93.50 131 PHE A O 1
ATOM 983 N N . SER A 1 132 ? 1.714 16.662 33.705 1.00 95.19 132 SER A N 1
ATOM 984 C CA . SER A 1 132 ? 1.255 17.459 32.564 1.00 95.19 132 SER A CA 1
ATOM 985 C C . SER A 1 132 ? 2.078 17.084 31.334 1.00 95.19 132 SER A C 1
ATOM 987 O O . SER A 1 132 ? 3.307 17.036 31.399 1.00 95.19 132 SER A O 1
ATOM 989 N N . VAL A 1 133 ? 1.406 16.788 30.224 1.00 96.25 133 VAL A N 1
ATOM 990 C CA . VAL A 1 133 ? 2.039 16.416 28.955 1.00 96.25 133 VAL A CA 1
ATOM 991 C C . VAL A 1 133 ? 1.515 17.325 27.864 1.00 96.25 133 VAL A C 1
ATOM 993 O O . VAL A 1 133 ? 0.309 17.456 27.678 1.00 96.25 133 VAL A O 1
ATOM 996 N N . VAL A 1 134 ? 2.425 17.934 27.113 1.00 95.69 134 VAL A N 1
ATOM 997 C CA . VAL A 1 134 ? 2.090 18.879 26.050 1.00 95.69 134 VAL A CA 1
ATOM 998 C C . VAL A 1 134 ? 2.502 18.307 24.706 1.00 95.69 134 VAL A C 1
ATOM 1000 O O . VAL A 1 134 ? 3.614 17.808 24.545 1.00 95.69 134 VAL A O 1
ATOM 1003 N N . ARG A 1 135 ? 1.632 18.461 23.709 1.00 94.81 135 ARG A N 1
ATOM 1004 C CA . ARG A 1 135 ? 1.983 18.275 22.303 1.00 94.81 135 ARG A CA 1
ATOM 1005 C C . ARG A 1 135 ? 1.420 19.416 21.473 1.00 94.81 135 ARG A C 1
ATOM 1007 O O . ARG A 1 135 ? 0.275 19.817 21.661 1.00 94.81 135 ARG A O 1
ATOM 1014 N N . THR A 1 136 ? 2.219 19.910 20.536 1.00 93.38 136 THR A N 1
ATOM 1015 C CA . THR A 1 136 ? 1.822 20.995 19.633 1.00 93.38 136 THR A CA 1
ATOM 1016 C C . THR A 1 136 ? 1.789 20.490 18.200 1.00 93.38 136 THR A C 1
ATOM 1018 O O . THR A 1 136 ? 2.724 19.831 17.745 1.00 93.38 136 THR A O 1
ATOM 1021 N N . ARG A 1 137 ? 0.717 20.815 17.476 1.00 90.62 137 ARG A N 1
ATOM 1022 C CA . ARG A 1 137 ? 0.594 20.609 16.034 1.00 90.62 137 ARG A CA 1
ATOM 1023 C C . ARG A 1 137 ? 0.605 21.962 15.343 1.00 90.62 137 ARG A C 1
ATOM 1025 O O . ARG A 1 137 ? -0.326 22.746 15.495 1.00 90.62 137 ARG A O 1
ATOM 1032 N N . GLN A 1 138 ? 1.657 22.202 14.574 1.00 89.31 138 GLN A N 1
ATOM 1033 C CA . GLN A 1 138 ? 1.756 23.369 13.708 1.00 89.31 138 GLN A CA 1
ATOM 1034 C C . GLN A 1 138 ? 1.013 23.097 12.400 1.00 89.31 138 GLN A C 1
ATOM 1036 O O . GLN A 1 138 ? 1.104 22.006 11.829 1.00 89.31 138 GLN A O 1
ATOM 1041 N N . THR A 1 139 ? 0.250 24.084 11.952 1.00 86.06 139 THR A N 1
ATOM 1042 C CA . THR A 1 139 ? -0.473 24.091 10.681 1.00 86.06 139 THR A CA 1
ATOM 1043 C C . THR A 1 139 ? -0.661 25.541 10.212 1.00 86.06 139 THR A C 1
ATOM 1045 O O . THR A 1 139 ? -0.228 26.491 10.869 1.00 86.06 139 THR A O 1
ATOM 1048 N N . VAL A 1 140 ? -1.290 25.729 9.058 1.00 83.75 140 VAL A N 1
ATOM 1049 C CA . VAL A 1 140 ? -1.681 27.034 8.526 1.00 83.75 140 VAL A CA 1
ATOM 1050 C C . VAL A 1 140 ? -3.168 26.999 8.190 1.00 83.75 140 VAL A C 1
ATOM 1052 O O . VAL A 1 140 ? -3.701 25.959 7.802 1.00 83.75 140 VAL A O 1
ATOM 1055 N N . CYS A 1 141 ? -3.843 28.126 8.384 1.00 84.19 141 CYS A N 1
ATOM 1056 C CA . CYS A 1 141 ? -5.227 28.338 7.987 1.00 84.19 141 CYS A CA 1
ATOM 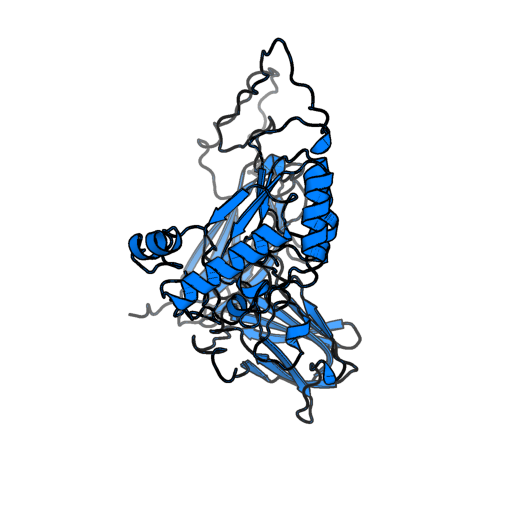1057 C C . CYS A 1 141 ? -5.279 29.282 6.778 1.00 84.19 141 CYS A C 1
ATOM 1059 O O . CYS A 1 141 ? -4.660 30.350 6.800 1.00 84.19 141 CYS A O 1
ATOM 1061 N N . VAL A 1 142 ? -5.999 28.889 5.729 1.00 83.25 142 VAL A N 1
ATOM 1062 C CA . VAL A 1 142 ? -6.111 29.614 4.447 1.00 83.25 142 VAL A CA 1
ATOM 1063 C C . VAL A 1 142 ? -7.573 29.693 3.998 1.00 83.25 142 VAL A C 1
ATOM 1065 O O . VAL A 1 142 ? -8.383 28.895 4.450 1.00 83.25 142 VAL A O 1
ATOM 1068 N N . ASP A 1 143 ? -7.943 30.618 3.107 1.00 82.88 143 ASP A N 1
ATOM 1069 C CA . ASP A 1 143 ? -9.343 30.754 2.644 1.00 82.88 143 ASP A CA 1
ATOM 1070 C C . ASP A 1 143 ? -9.874 29.515 1.936 1.00 82.88 143 ASP A C 1
ATOM 1072 O O . ASP A 1 143 ? -11.013 29.104 2.145 1.00 82.88 143 ASP A O 1
ATOM 1076 N N . LYS A 1 144 ? -9.035 28.933 1.083 1.00 82.31 144 LYS A N 1
ATOM 1077 C CA . LYS A 1 144 ? -9.323 27.726 0.328 1.00 82.31 144 LYS A CA 1
ATOM 1078 C C . LYS A 1 144 ? -8.013 26.947 0.197 1.00 82.31 144 LYS A C 1
ATOM 1080 O O . LYS A 1 144 ? -7.060 27.478 -0.368 1.00 82.31 144 LYS A O 1
ATOM 1085 N N . PRO A 1 145 ? -7.914 25.729 0.749 1.00 70.56 145 PRO A N 1
ATOM 1086 C CA . PRO A 1 145 ? -6.737 24.900 0.655 1.00 70.56 145 PRO A CA 1
ATOM 1087 C C . PRO A 1 145 ? -6.657 24.405 -0.778 1.00 70.56 145 PRO A C 1
ATOM 1089 O O . PRO A 1 145 ? -7.360 23.488 -1.196 1.00 70.56 145 PRO A O 1
ATOM 1092 N N . ASN A 1 146 ? -5.793 25.042 -1.543 1.00 69.12 146 ASN A N 1
ATOM 1093 C CA . ASN A 1 146 ? -5.298 24.485 -2.776 1.00 69.12 146 ASN A CA 1
ATOM 1094 C C . ASN A 1 146 ? -3.990 23.764 -2.429 1.00 69.12 146 ASN A C 1
ATOM 1096 O O . ASN A 1 146 ? -3.073 24.402 -1.915 1.00 69.12 146 ASN A O 1
ATOM 1100 N N . PRO A 1 147 ? -3.881 22.445 -2.659 1.00 62.91 147 PRO A N 1
ATOM 1101 C CA . PRO A 1 147 ? -2.644 21.711 -2.417 1.00 62.91 147 PRO A CA 1
ATOM 1102 C C . PRO A 1 147 ? -1.425 22.344 -3.098 1.00 62.91 147 PRO A C 1
ATOM 1104 O O . PRO A 1 147 ? -0.333 22.266 -2.540 1.00 62.91 147 PRO A O 1
ATOM 1107 N N . ARG A 1 148 ? -1.614 23.029 -4.243 1.00 59.34 148 ARG A N 1
ATOM 1108 C CA . ARG A 1 148 ? -0.564 23.859 -4.850 1.00 59.34 148 ARG A CA 1
ATOM 1109 C C . ARG A 1 148 ? -0.130 24.960 -3.884 1.00 59.34 148 ARG A C 1
ATOM 1111 O O . ARG A 1 148 ? 1.011 24.910 -3.459 1.00 59.34 148 ARG A O 1
ATOM 1118 N N . ASP A 1 149 ? -1.034 25.819 -3.412 1.00 56.78 149 ASP A N 1
ATOM 1119 C CA . ASP A 1 149 ? -0.765 26.960 -2.508 1.00 56.78 149 ASP A CA 1
ATOM 1120 C C . ASP A 1 149 ? -0.127 26.593 -1.150 1.00 56.78 149 ASP A C 1
ATOM 1122 O O . ASP A 1 149 ? 0.330 27.468 -0.411 1.00 56.78 149 ASP A O 1
ATOM 1126 N N . LEU A 1 150 ? -0.111 25.312 -0.773 1.00 59.28 150 LEU A N 1
ATOM 1127 C CA . LEU A 1 150 ? 0.614 24.816 0.407 1.00 59.28 150 LEU A CA 1
ATOM 1128 C C . LEU A 1 150 ? 2.094 24.646 0.146 1.00 59.28 150 LEU A C 1
ATOM 1130 O O . LEU A 1 150 ? 2.938 24.951 0.988 1.00 59.28 150 LEU A O 1
ATOM 1134 N N . CYS A 1 151 ? 2.371 24.134 -1.037 1.00 58.62 151 CYS A N 1
ATOM 1135 C CA . CYS A 1 151 ? 3.693 23.952 -1.568 1.00 58.62 151 CYS A CA 1
ATOM 1136 C C . CYS A 1 151 ? 4.197 25.242 -2.216 1.00 58.62 151 CYS A C 1
ATOM 1138 O O . CYS A 1 151 ? 5.407 25.431 -2.261 1.00 58.62 151 CYS A O 1
ATOM 1140 N N . THR A 1 152 ? 3.300 26.143 -2.637 1.00 54.81 152 THR A N 1
ATOM 1141 C CA . THR A 1 152 ? 3.598 27.340 -3.423 1.00 54.81 152 THR A CA 1
ATOM 1142 C C . THR A 1 152 ? 3.224 28.661 -2.727 1.00 54.81 152 THR A C 1
ATOM 1144 O O . THR A 1 152 ? 2.322 28.705 -1.895 1.00 54.81 152 THR A O 1
ATOM 1147 N N . GLY A 1 153 ? 3.954 29.744 -2.984 1.00 58.09 153 GLY A N 1
ATOM 1148 C CA . GLY A 1 153 ? 3.740 31.090 -2.468 1.00 58.09 153 GLY A CA 1
ATOM 1149 C C . GLY A 1 153 ? 2.563 31.785 -3.146 1.00 58.09 153 GLY A C 1
ATOM 1150 O O . GLY A 1 153 ? 1.870 31.197 -3.976 1.00 58.09 153 GLY A O 1
ATOM 1151 N N . VAL A 1 154 ? 2.328 33.049 -2.776 1.00 55.44 154 VAL A N 1
ATOM 1152 C CA . VAL A 1 154 ? 1.281 33.904 -3.382 1.00 55.44 154 VAL A CA 1
ATOM 1153 C C . VAL A 1 154 ? 1.487 34.127 -4.886 1.00 55.44 154 VAL A C 1
ATOM 1155 O O . VAL A 1 154 ? 0.550 34.475 -5.593 1.00 55.44 154 VAL A O 1
ATOM 1158 N N . ASP A 1 155 ? 2.706 33.891 -5.356 1.00 54.97 155 ASP A N 1
ATOM 1159 C CA . ASP A 1 155 ? 3.185 33.929 -6.736 1.00 54.97 155 ASP A CA 1
ATOM 1160 C C . ASP A 1 155 ? 3.097 32.566 -7.456 1.00 54.97 155 ASP A C 1
ATOM 1162 O O . ASP A 1 155 ? 3.446 32.462 -8.629 1.00 54.97 155 ASP A O 1
ATOM 1166 N N . GLY A 1 156 ? 2.641 31.503 -6.780 1.00 55.19 156 GLY A N 1
ATOM 1167 C CA . GLY A 1 156 ? 2.571 30.152 -7.346 1.00 55.19 156 GLY A CA 1
ATOM 1168 C C . GLY A 1 156 ? 3.902 29.386 -7.359 1.00 55.19 156 GLY A C 1
ATOM 1169 O O . GLY A 1 156 ? 3.945 28.262 -7.859 1.00 55.19 156 GLY A O 1
ATOM 1170 N N . ALA A 1 157 ? 4.965 29.920 -6.748 1.00 61.66 157 ALA A N 1
ATOM 1171 C CA . ALA A 1 157 ? 6.292 29.303 -6.673 1.00 61.66 157 ALA A CA 1
ATOM 1172 C C . ALA A 1 157 ? 6.545 28.500 -5.393 1.00 61.66 157 ALA A C 1
ATOM 1174 O O . ALA A 1 157 ? 6.023 28.853 -4.352 1.00 61.66 157 ALA A O 1
ATOM 1175 N N . TRP A 1 158 ? 7.398 27.472 -5.389 1.00 59.69 158 TRP A N 1
ATOM 1176 C CA . TRP A 1 158 ? 7.628 26.655 -4.184 1.00 59.69 158 TRP A CA 1
ATOM 1177 C C . TRP A 1 158 ? 8.120 27.467 -2.962 1.00 59.69 158 TRP A C 1
ATOM 1179 O O . TRP A 1 158 ? 9.202 28.035 -3.007 1.00 59.69 158 TRP A O 1
ATOM 1189 N N . ARG A 1 159 ? 7.384 27.464 -1.836 1.00 56.47 159 ARG A N 1
ATOM 1190 C CA . ARG A 1 159 ? 7.625 28.338 -0.653 1.00 56.47 159 ARG A CA 1
ATOM 1191 C C . ARG A 1 159 ? 8.996 28.190 0.016 1.00 56.47 159 ARG A C 1
ATOM 1193 O O . ARG A 1 159 ? 9.440 29.109 0.695 1.00 56.47 159 ARG A O 1
ATOM 1200 N N . PHE A 1 160 ? 9.609 27.013 -0.092 1.00 55.53 160 PHE A N 1
ATOM 1201 C CA . PHE A 1 160 ? 10.914 26.699 0.514 1.00 55.53 160 PHE A CA 1
ATOM 1202 C C . PHE A 1 160 ? 12.068 26.777 -0.483 1.00 55.53 160 PHE A C 1
ATOM 1204 O O . PHE A 1 160 ? 13.218 26.549 -0.117 1.00 55.53 160 PHE A O 1
ATOM 1211 N N . MET A 1 161 ? 11.753 27.086 -1.737 1.00 50.06 161 MET A N 1
ATOM 1212 C CA . MET A 1 161 ? 12.734 27.404 -2.753 1.00 50.06 161 MET A CA 1
ATOM 1213 C C . MET A 1 161 ? 12.791 28.927 -2.875 1.00 50.06 161 MET A C 1
ATOM 1215 O O . MET A 1 161 ? 11.795 29.602 -2.603 1.00 50.06 161 MET A O 1
ATOM 1219 N N . PRO A 1 162 ? 13.932 29.499 -3.282 1.00 54.34 162 PRO A N 1
ATOM 1220 C CA . PRO A 1 162 ? 13.941 30.865 -3.782 1.00 54.34 162 PRO A CA 1
ATOM 1221 C C . PRO A 1 162 ? 12.810 31.019 -4.799 1.00 54.34 162 PRO A C 1
ATOM 1223 O O . PRO A 1 162 ? 12.614 30.107 -5.611 1.00 54.34 162 PRO A O 1
ATOM 1226 N N . ALA A 1 163 ? 12.074 32.136 -4.740 1.00 54.38 163 ALA A N 1
ATOM 1227 C CA . ALA A 1 163 ? 11.112 32.463 -5.782 1.00 54.38 163 ALA A CA 1
ATOM 1228 C C . ALA A 1 163 ? 11.857 32.312 -7.120 1.00 54.38 163 ALA A C 1
ATOM 1230 O O . ALA A 1 163 ? 12.886 32.972 -7.306 1.00 54.38 163 ALA A O 1
ATOM 1231 N N . PRO A 1 164 ? 11.448 31.372 -7.992 1.00 55.84 164 PRO A N 1
ATOM 1232 C CA . PRO A 1 164 ? 12.032 31.264 -9.300 1.00 55.84 164 PRO A CA 1
ATOM 1233 C C . PRO A 1 164 ? 11.719 32.601 -9.938 1.00 55.84 164 PRO A C 1
ATOM 1235 O O . PRO A 1 164 ? 10.554 32.906 -10.178 1.00 55.84 164 PRO A O 1
ATOM 1238 N N . VAL A 1 165 ? 12.754 33.409 -10.165 1.00 63.62 165 VAL A N 1
ATOM 1239 C CA . VAL A 1 165 ? 12.655 34.500 -11.127 1.00 63.62 165 VAL A CA 1
ATOM 1240 C C . VAL A 1 165 ? 12.114 33.815 -12.372 1.00 63.62 165 VAL A C 1
ATOM 1242 O O . VAL A 1 165 ? 12.775 32.885 -12.861 1.00 63.62 165 VAL A O 1
ATOM 1245 N N . PRO A 1 166 ? 10.880 34.130 -12.812 1.00 63.22 166 PRO A N 1
ATOM 1246 C CA . PRO A 1 166 ? 10.356 33.518 -14.006 1.00 63.22 166 PRO A CA 1
ATOM 1247 C C . PRO A 1 166 ? 11.433 33.702 -15.062 1.00 63.22 166 PRO A C 1
ATOM 1249 O O . PRO A 1 166 ? 11.924 34.814 -15.246 1.00 63.22 166 PRO A O 1
ATOM 1252 N N . LEU A 1 167 ? 11.766 32.645 -15.804 1.00 61.69 167 LEU A N 1
ATOM 1253 C CA . LEU A 1 167 ? 12.590 32.774 -17.014 1.00 61.69 167 LEU A CA 1
ATOM 1254 C C . LEU A 1 167 ? 12.045 33.862 -17.968 1.00 61.69 167 LEU A C 1
ATOM 1256 O O . LEU A 1 167 ? 12.693 34.191 -18.951 1.00 61.69 167 LEU A O 1
ATOM 1260 N N . GLN A 1 168 ? 10.826 34.349 -17.705 1.00 68.25 168 GLN A N 1
ATOM 1261 C CA . GLN A 1 168 ? 10.023 35.293 -18.457 1.00 68.25 168 GLN A CA 1
ATOM 1262 C C . GLN A 1 168 ? 9.871 36.684 -17.820 1.00 68.25 168 GLN A C 1
ATOM 1264 O O . GLN A 1 168 ? 9.298 37.561 -18.459 1.00 68.25 168 GLN A O 1
ATOM 1269 N N . GLU A 1 169 ? 10.327 36.919 -16.585 1.00 70.00 169 GLU A N 1
ATOM 1270 C CA . GLU A 1 169 ? 10.218 38.246 -15.963 1.00 70.00 169 GLU A CA 1
ATOM 1271 C C . GLU A 1 169 ? 11.162 39.223 -16.678 1.00 70.00 169 GLU A C 1
ATOM 1273 O O . GLU A 1 169 ? 12.364 38.982 -16.761 1.00 70.00 169 GLU A O 1
ATOM 1278 N N . ASN A 1 170 ? 10.603 40.302 -17.240 1.00 72.38 170 ASN A N 1
ATOM 1279 C CA . ASN A 1 170 ? 11.272 41.200 -18.195 1.00 72.38 170 ASN A CA 1
ATOM 1280 C C . ASN A 1 170 ? 11.794 40.501 -19.466 1.00 72.38 170 ASN A C 1
ATOM 1282 O O . ASN A 1 170 ? 12.737 40.982 -20.090 1.00 72.38 170 ASN A O 1
ATOM 1286 N N . ASN A 1 171 ? 11.207 39.364 -19.859 1.00 71.50 171 ASN A N 1
ATOM 1287 C CA . ASN A 1 171 ? 11.513 38.778 -21.155 1.00 71.50 171 ASN A CA 1
ATOM 1288 C C . ASN A 1 171 ? 10.722 39.512 -22.237 1.00 71.50 171 ASN A C 1
ATOM 1290 O O . ASN A 1 171 ? 9.500 39.379 -22.326 1.00 71.50 171 ASN A O 1
ATOM 1294 N N . ASP A 1 172 ? 11.441 40.230 -23.093 1.00 79.12 172 ASP A N 1
ATOM 1295 C CA . ASP A 1 172 ? 10.886 40.943 -24.244 1.00 79.12 172 ASP A CA 1
ATOM 1296 C C . ASP A 1 172 ? 10.232 39.994 -25.285 1.00 79.12 172 ASP A C 1
ATOM 1298 O O . ASP A 1 172 ? 9.641 40.457 -26.261 1.00 79.12 172 ASP A O 1
ATOM 1302 N N . ALA A 1 173 ? 10.303 38.668 -25.075 1.00 77.75 173 ALA A N 1
ATOM 1303 C CA . ALA A 1 173 ? 9.663 37.619 -25.873 1.00 77.75 173 ALA A CA 1
ATOM 1304 C C . ALA A 1 173 ? 8.958 36.545 -24.997 1.00 77.75 173 ALA A C 1
ATOM 1306 O O . ALA A 1 173 ? 9.532 35.473 -24.782 1.00 77.75 173 ALA A O 1
ATOM 1307 N N . PRO A 1 174 ? 7.735 36.790 -24.478 1.00 74.62 174 PRO A N 1
ATOM 1308 C CA . PRO A 1 174 ? 7.041 35.885 -23.553 1.00 74.62 174 PRO A CA 1
ATOM 1309 C C . PRO A 1 174 ? 6.837 34.465 -24.120 1.00 74.62 174 PRO A C 1
ATOM 1311 O O . PRO A 1 174 ? 6.461 34.292 -25.276 1.00 74.62 174 PRO A O 1
ATOM 1314 N N . LEU A 1 175 ? 7.057 33.437 -23.292 1.00 69.12 175 LEU A N 1
ATOM 1315 C CA . LEU A 1 175 ? 6.825 32.030 -23.623 1.00 69.12 175 LEU A CA 1
ATOM 1316 C C . LEU A 1 175 ? 5.324 31.765 -23.734 1.00 69.12 175 LEU A C 1
ATOM 1318 O O . LEU A 1 175 ? 4.572 31.950 -22.778 1.00 69.12 175 LEU A O 1
ATOM 1322 N N . GLU A 1 176 ? 4.905 31.252 -24.882 1.00 72.56 176 GLU A N 1
ATOM 1323 C CA . GLU A 1 176 ? 3.574 30.688 -25.078 1.00 72.56 176 GLU A CA 1
ATOM 1324 C C . GLU A 1 176 ? 3.572 29.204 -24.691 1.00 72.56 176 GLU A C 1
ATOM 1326 O O . GLU A 1 176 ? 4.605 28.527 -24.740 1.00 72.56 176 GLU A O 1
ATOM 1331 N N . ALA A 1 177 ? 2.409 28.679 -24.292 1.00 67.31 177 ALA A N 1
ATOM 1332 C CA . ALA A 1 177 ? 2.263 27.248 -24.059 1.00 67.31 177 ALA A CA 1
ATOM 1333 C C . ALA A 1 177 ? 2.646 26.501 -25.341 1.00 67.31 177 ALA A C 1
ATOM 1335 O O . ALA A 1 177 ? 2.045 26.717 -26.393 1.00 67.31 177 ALA A O 1
ATOM 1336 N N . LEU A 1 178 ? 3.652 25.630 -25.253 1.00 66.06 178 LEU A N 1
ATOM 1337 C CA . LEU A 1 178 ? 4.047 24.832 -26.401 1.00 66.06 178 LEU A CA 1
ATOM 1338 C C . LEU A 1 178 ? 2.874 23.914 -26.767 1.00 66.06 178 LEU A C 1
ATOM 1340 O O . LEU A 1 178 ? 2.435 23.141 -25.910 1.00 66.06 178 LEU A O 1
ATOM 1344 N N . PRO A 1 179 ? 2.359 23.971 -28.008 1.00 73.31 179 PRO A N 1
ATOM 1345 C CA . PRO A 1 179 ? 1.398 22.983 -28.460 1.00 73.31 179 PRO A CA 1
ATOM 1346 C C . PRO A 1 179 ? 2.062 21.609 -28.358 1.00 73.31 179 PRO A C 1
ATOM 1348 O O . PRO A 1 179 ? 3.106 21.366 -28.971 1.00 73.31 179 PRO A O 1
ATOM 1351 N N . THR A 1 180 ? 1.485 20.723 -27.547 1.00 78.00 180 THR A N 1
ATOM 1352 C CA . THR A 1 180 ? 1.960 19.345 -27.428 1.00 78.00 180 THR A CA 1
ATOM 1353 C C . THR A 1 180 ? 1.753 18.650 -28.762 1.00 78.00 180 THR A C 1
ATOM 1355 O O . THR A 1 180 ? 0.646 18.630 -29.302 1.00 78.00 180 THR A O 1
ATOM 1358 N N . LYS A 1 181 ? 2.838 18.104 -29.299 1.00 89.31 181 LYS A N 1
ATOM 1359 C CA . LYS A 1 181 ? 2.836 17.289 -30.509 1.00 89.31 181 LYS A CA 1
ATOM 1360 C C . LYS A 1 181 ? 3.050 15.840 -30.121 1.00 89.31 181 LYS A C 1
ATOM 1362 O O . LYS A 1 181 ? 3.785 15.563 -29.172 1.00 89.31 181 LYS A O 1
ATOM 1367 N N . LYS A 1 182 ? 2.479 14.929 -30.901 1.00 93.00 182 LYS A N 1
ATOM 1368 C CA . LYS A 1 182 ? 2.750 13.504 -30.735 1.00 93.00 182 LYS A CA 1
ATOM 1369 C C . LYS A 1 182 ? 4.220 13.214 -31.015 1.00 93.00 182 LYS A C 1
ATOM 1371 O O . LYS A 1 182 ? 4.871 13.903 -31.804 1.00 93.00 182 LYS A O 1
ATOM 1376 N N . SER A 1 183 ? 4.736 12.129 -30.455 1.00 94.81 183 SER A N 1
ATOM 1377 C CA . SER A 1 183 ? 6.132 11.724 -30.641 1.00 94.81 183 SER A CA 1
ATOM 1378 C C . SER A 1 183 ? 6.516 11.536 -32.113 1.00 94.81 183 SER A C 1
ATOM 1380 O O . SER A 1 183 ? 7.646 11.843 -32.490 1.00 94.81 183 SER A O 1
ATOM 1382 N N . SER A 1 184 ? 5.589 11.098 -32.971 1.00 95.31 184 SER A N 1
ATOM 1383 C CA . SER A 1 184 ? 5.792 10.941 -34.420 1.00 95.31 184 SER A CA 1
ATOM 1384 C C . SER A 1 184 ? 5.930 12.261 -35.179 1.00 95.31 184 SER A C 1
ATOM 1386 O O . SER A 1 184 ? 6.478 12.285 -36.276 1.00 95.31 184 SER A O 1
ATOM 1388 N N . GLU A 1 185 ? 5.416 13.352 -34.617 1.00 94.50 185 GLU A N 1
ATOM 1389 C CA . GLU A 1 185 ? 5.438 14.694 -35.210 1.00 94.50 185 GLU A CA 1
ATOM 1390 C C . GLU A 1 185 ? 6.654 15.508 -34.748 1.00 94.50 185 GLU A C 1
ATOM 1392 O O . GLU A 1 185 ? 6.888 16.625 -35.221 1.00 94.50 185 GLU A O 1
ATOM 1397 N N . LEU A 1 186 ? 7.415 14.960 -33.799 1.00 91.00 186 LEU A N 1
ATOM 1398 C CA . LEU A 1 186 ? 8.607 15.564 -33.234 1.00 91.00 186 LEU A CA 1
ATOM 1399 C C . LEU A 1 186 ? 9.871 14.927 -33.826 1.00 91.00 186 LEU A C 1
ATOM 1401 O O . LEU A 1 186 ? 9.920 13.701 -34.010 1.00 91.00 186 LEU A O 1
ATOM 1405 N N . PRO A 1 187 ? 10.925 15.730 -34.073 1.00 91.25 187 PRO A N 1
ATOM 1406 C CA . PRO A 1 187 ? 12.243 15.184 -34.361 1.00 91.25 187 PRO A CA 1
ATOM 1407 C C . PRO A 1 187 ? 12.735 14.332 -33.184 1.00 91.25 187 PRO A C 1
ATOM 1409 O O . PRO A 1 187 ? 12.179 14.362 -32.081 1.00 91.25 187 PRO A O 1
ATOM 1412 N N . ASP A 1 188 ? 13.785 13.549 -33.417 1.00 88.00 188 ASP A N 1
ATOM 1413 C CA . ASP A 1 188 ? 14.400 12.796 -32.328 1.00 88.00 188 ASP A CA 1
ATOM 1414 C C . ASP A 1 188 ? 14.972 13.728 -31.243 1.00 88.00 188 ASP A C 1
ATOM 1416 O O . ASP A 1 188 ? 15.377 14.858 -31.524 1.00 88.00 188 ASP A O 1
ATOM 1420 N N . SER A 1 189 ? 14.984 13.262 -29.995 1.00 85.62 189 SER A N 1
ATOM 1421 C CA . SER A 1 189 ? 15.551 13.972 -28.839 1.00 85.62 189 SER A CA 1
ATOM 1422 C C . SER A 1 189 ? 16.088 12.962 -27.828 1.00 85.62 189 SER A C 1
ATOM 1424 O O . SER A 1 189 ? 15.769 11.790 -27.932 1.00 85.62 189 SER A O 1
ATOM 1426 N N . TYR A 1 190 ? 16.865 13.383 -26.830 1.00 82.12 190 TYR A N 1
ATOM 1427 C CA . TYR A 1 190 ? 17.361 12.483 -25.773 1.00 82.12 190 TYR A CA 1
ATOM 1428 C C . TYR A 1 190 ? 16.448 12.420 -24.540 1.00 82.12 190 TYR A C 1
ATOM 1430 O O . TYR A 1 190 ? 16.859 11.938 -23.486 1.00 82.12 190 TYR A O 1
ATOM 1438 N N . ILE A 1 191 ? 15.223 12.942 -24.643 1.00 82.19 191 ILE A N 1
ATOM 1439 C CA . ILE A 1 191 ? 14.275 12.977 -23.529 1.00 82.19 191 ILE A CA 1
ATOM 1440 C C . ILE A 1 191 ? 13.421 11.714 -23.562 1.00 82.19 191 ILE A C 1
ATOM 1442 O O . ILE A 1 191 ? 12.793 11.382 -24.574 1.00 82.19 191 ILE A O 1
ATOM 1446 N N . GLY A 1 192 ? 13.380 11.030 -22.425 1.00 89.19 192 GLY A N 1
ATOM 1447 C CA . GLY A 1 192 ? 12.647 9.791 -22.266 1.00 89.19 192 GLY A CA 1
ATOM 1448 C C . GLY A 1 192 ? 12.099 9.585 -20.872 1.00 89.19 192 GLY A C 1
ATOM 1449 O O . GLY A 1 192 ? 12.311 10.387 -19.963 1.00 89.19 192 GLY A O 1
ATOM 1450 N N . VAL A 1 193 ? 11.411 8.464 -20.728 1.00 91.38 193 VAL A N 1
ATOM 1451 C CA . VAL A 1 193 ? 10.850 7.973 -19.473 1.00 91.38 193 VAL A CA 1
ATOM 1452 C C . VAL A 1 193 ? 11.219 6.504 -19.292 1.00 91.38 193 VAL A C 1
ATOM 1454 O O . VAL A 1 193 ? 11.630 5.831 -20.235 1.00 91.38 193 VAL A O 1
ATOM 1457 N N . THR A 1 194 ? 11.067 6.002 -18.073 1.00 89.56 194 THR A N 1
ATOM 1458 C CA . THR A 1 194 ? 10.944 4.562 -17.821 1.00 89.56 194 THR A CA 1
ATOM 1459 C C . THR A 1 194 ? 9.483 4.320 -17.477 1.00 89.56 194 THR A C 1
ATOM 1461 O O . THR A 1 194 ? 9.009 4.844 -16.470 1.00 89.56 194 THR A O 1
ATOM 1464 N N . ALA A 1 195 ? 8.755 3.610 -18.335 1.00 85.88 195 ALA A N 1
ATOM 1465 C CA . ALA A 1 195 ? 7.335 3.340 -18.144 1.00 85.88 195 ALA A CA 1
ATOM 1466 C C . ALA A 1 195 ? 7.037 1.862 -18.372 1.00 85.88 195 ALA A C 1
ATOM 1468 O O . ALA A 1 195 ? 7.435 1.300 -19.396 1.00 85.88 195 ALA A O 1
ATOM 1469 N N . HIS A 1 196 ? 6.287 1.266 -17.442 1.00 84.38 196 HIS A N 1
ATOM 1470 C CA . HIS A 1 196 ? 5.892 -0.130 -17.560 1.00 84.38 196 HIS A CA 1
ATOM 1471 C C . HIS A 1 196 ? 4.987 -0.361 -18.758 1.00 84.38 196 HIS A C 1
ATOM 1473 O O . HIS A 1 196 ? 4.105 0.447 -19.067 1.00 84.38 196 HIS A O 1
ATOM 1479 N N . LEU A 1 197 ? 5.198 -1.498 -19.406 1.00 90.12 197 LEU A N 1
ATOM 1480 C CA . LEU A 1 197 ? 4.414 -1.899 -20.559 1.00 90.12 197 LEU A CA 1
ATOM 1481 C C . LEU A 1 197 ? 3.043 -2.446 -20.124 1.00 90.12 197 LEU A C 1
ATOM 1483 O O . LEU A 1 197 ? 2.924 -3.085 -19.068 1.00 90.12 197 LEU A O 1
ATOM 1487 N N . PRO A 1 198 ? 1.998 -2.239 -20.947 1.00 91.88 198 PRO A N 1
ATOM 1488 C CA . PRO A 1 198 ? 0.754 -2.986 -20.865 1.00 91.88 198 PRO A CA 1
ATOM 1489 C C . PRO A 1 198 ? 1.008 -4.491 -20.734 1.00 91.88 198 PRO A C 1
ATOM 1491 O O . PRO A 1 198 ? 1.822 -5.081 -21.455 1.00 91.88 198 PRO A O 1
ATOM 1494 N N . ARG A 1 199 ? 0.308 -5.102 -19.777 1.00 87.19 199 ARG A N 1
ATOM 1495 C CA . ARG A 1 199 ? 0.500 -6.494 -19.360 1.00 87.19 199 ARG A CA 1
ATOM 1496 C C . ARG A 1 199 ? -0.816 -7.118 -18.887 1.00 87.19 199 ARG A C 1
ATOM 1498 O O . ARG A 1 199 ? -1.660 -6.395 -18.354 1.00 87.19 199 ARG A O 1
ATOM 1505 N N . PRO A 1 200 ? -0.995 -8.442 -19.029 1.00 81.38 200 PRO A N 1
ATOM 1506 C CA . PRO A 1 200 ? -2.250 -9.110 -18.684 1.00 81.38 200 PRO A CA 1
ATOM 1507 C C . PRO A 1 200 ? -2.461 -9.294 -17.176 1.00 81.38 200 PRO A C 1
ATOM 1509 O O . PRO A 1 200 ? -3.603 -9.301 -16.723 1.00 81.38 200 PRO A O 1
ATOM 1512 N N . HIS A 1 201 ? -1.387 -9.426 -16.388 1.00 77.62 201 HIS A N 1
ATOM 1513 C CA . HIS A 1 201 ? -1.490 -9.650 -14.944 1.00 77.62 201 HIS A CA 1
ATOM 1514 C C . HIS A 1 201 ? -0.652 -8.664 -14.137 1.00 77.62 201 HIS A C 1
ATOM 1516 O O . HIS A 1 201 ? 0.426 -8.229 -14.554 1.00 77.62 201 HIS A O 1
ATOM 1522 N N . ASP A 1 202 ? -1.164 -8.354 -12.951 1.00 75.94 202 ASP A N 1
ATOM 1523 C CA . ASP A 1 202 ? -0.523 -7.501 -11.966 1.00 75.94 202 ASP A CA 1
ATOM 1524 C C . ASP A 1 202 ? 0.198 -8.360 -10.923 1.00 75.94 202 ASP A C 1
ATOM 1526 O O . ASP A 1 202 ? -0.408 -9.234 -10.302 1.00 75.94 202 ASP A O 1
ATOM 1530 N N . PHE A 1 203 ? 1.495 -8.126 -10.734 1.00 72.62 203 PHE A N 1
ATOM 1531 C CA . PHE A 1 203 ? 2.293 -8.870 -9.760 1.00 72.62 203 PHE A CA 1
ATOM 1532 C C . PHE A 1 203 ? 1.943 -8.497 -8.312 1.00 72.62 203 PHE A C 1
ATOM 1534 O O . PHE A 1 203 ? 2.219 -9.262 -7.390 1.00 72.62 203 PHE A O 1
ATOM 1541 N N . GLU A 1 204 ? 1.290 -7.348 -8.115 1.00 74.19 204 GLU A N 1
ATOM 1542 C CA . GLU A 1 204 ? 0.821 -6.868 -6.811 1.00 74.19 204 GLU A CA 1
ATOM 1543 C C . GLU A 1 204 ? -0.629 -7.260 -6.509 1.00 74.19 204 GLU A C 1
ATOM 1545 O O . GLU A 1 204 ? -1.146 -6.904 -5.451 1.00 74.19 204 GLU A O 1
ATOM 1550 N N . ALA A 1 205 ? -1.265 -8.065 -7.374 1.00 76.62 205 ALA A N 1
ATOM 1551 C CA . ALA A 1 205 ? -2.584 -8.632 -7.093 1.00 76.62 205 ALA A CA 1
ATOM 1552 C C . ALA A 1 205 ? -2.604 -9.454 -5.791 1.00 76.62 205 ALA A C 1
ATOM 1554 O O . ALA A 1 205 ? -3.645 -9.595 -5.170 1.00 76.62 205 ALA A O 1
ATOM 1555 N N . VAL A 1 206 ? -1.439 -9.909 -5.316 1.00 76.12 206 VAL A N 1
ATOM 1556 C CA . VAL A 1 206 ? -1.257 -10.593 -4.025 1.00 76.12 206 VAL A CA 1
ATOM 1557 C C . VAL A 1 206 ? -1.600 -9.754 -2.790 1.00 76.12 206 VAL A C 1
ATOM 1559 O O . VAL A 1 206 ? -1.377 -10.238 -1.683 1.00 76.12 206 VAL A O 1
ATOM 1562 N N . PHE A 1 207 ? -2.080 -8.518 -2.964 1.00 80.88 207 PHE A N 1
ATOM 1563 C CA . PHE A 1 207 ? -2.615 -7.658 -1.908 1.00 80.88 207 PHE A CA 1
ATOM 1564 C C . PHE A 1 207 ? -4.099 -7.354 -2.021 1.00 80.88 207 PHE A C 1
ATOM 1566 O O . PHE A 1 207 ? -4.608 -6.559 -1.229 1.00 80.88 207 PHE A O 1
ATOM 1573 N N . GLU A 1 208 ? -4.797 -7.942 -2.983 1.00 88.44 208 GLU A N 1
ATOM 1574 C CA . GLU A 1 208 ? -6.217 -7.689 -3.142 1.00 88.44 208 GLU A CA 1
ATOM 1575 C C . GLU A 1 208 ? -7.042 -8.237 -1.967 1.00 88.44 208 GLU A C 1
ATOM 1577 O O . GLU A 1 208 ? -6.671 -9.229 -1.332 1.00 88.44 208 GLU A O 1
ATOM 1582 N N . PRO A 1 209 ? -8.159 -7.573 -1.618 1.00 93.25 209 PRO A N 1
ATOM 1583 C CA . PRO A 1 209 ? -8.941 -7.927 -0.440 1.00 93.25 209 PRO A CA 1
ATOM 1584 C C . PRO A 1 209 ? -9.534 -9.339 -0.501 1.00 93.25 209 PRO A C 1
ATOM 1586 O O . PRO A 1 209 ? -9.778 -9.908 0.560 1.00 93.25 209 PRO A O 1
ATOM 1589 N N . GLU A 1 210 ? -9.743 -9.937 -1.680 1.00 93.75 210 GLU A N 1
ATOM 1590 C CA . GLU A 1 210 ? -10.171 -11.340 -1.800 1.00 93.75 210 GLU A CA 1
ATOM 1591 C C . GLU A 1 210 ? -9.222 -12.332 -1.118 1.00 93.75 210 GLU A C 1
ATOM 1593 O O . GLU A 1 210 ? -9.668 -13.382 -0.658 1.00 93.75 210 GLU A O 1
ATOM 1598 N N . HIS A 1 211 ? -7.941 -11.988 -0.975 1.00 92.88 211 HIS A N 1
ATOM 1599 C CA . HIS A 1 211 ? -6.972 -12.831 -0.283 1.00 92.88 211 HIS A CA 1
ATOM 1600 C C . HIS A 1 211 ? -7.214 -12.917 1.221 1.00 92.88 211 HIS A C 1
ATOM 1602 O O . HIS A 1 211 ? -6.757 -13.852 1.858 1.00 92.88 211 HIS A O 1
ATOM 1608 N N . LEU A 1 212 ? -8.008 -12.012 1.800 1.00 95.69 212 LEU A N 1
ATOM 1609 C CA . LEU A 1 212 ? -8.407 -12.114 3.204 1.00 95.69 212 LEU A CA 1
ATOM 1610 C C . LEU A 1 212 ? -9.308 -13.325 3.489 1.00 95.69 212 LEU A C 1
ATOM 1612 O O . LEU A 1 212 ? -9.579 -13.585 4.659 1.00 95.69 212 LEU A O 1
ATOM 1616 N N . ILE A 1 213 ? -9.828 -14.007 2.464 1.00 96.94 213 ILE A N 1
ATOM 1617 C CA . ILE A 1 213 ? -10.862 -15.042 2.604 1.00 96.94 213 ILE A CA 1
ATOM 1618 C C . ILE A 1 213 ? -10.643 -16.269 1.702 1.00 96.94 213 ILE A C 1
ATOM 1620 O O . ILE A 1 213 ? -11.537 -17.109 1.586 1.00 96.94 213 ILE A O 1
ATOM 1624 N N . ASP A 1 214 ? -9.498 -16.378 1.025 1.00 94.56 214 ASP A N 1
ATOM 1625 C CA . ASP A 1 214 ? -9.241 -17.427 0.025 1.00 94.56 214 ASP A CA 1
ATOM 1626 C C . ASP A 1 214 ? -8.671 -18.734 0.613 1.00 94.56 214 ASP A C 1
ATOM 1628 O O . ASP A 1 214 ? -8.478 -19.703 -0.128 1.00 94.56 214 ASP A O 1
ATOM 1632 N N . GLY A 1 215 ? -8.419 -18.771 1.927 1.00 90.69 215 GLY A N 1
ATOM 1633 C CA . GLY A 1 215 ? -7.864 -19.924 2.637 1.00 90.69 215 GLY A CA 1
ATOM 1634 C C . GLY A 1 215 ? -6.415 -20.245 2.264 1.00 90.69 215 GLY A C 1
ATOM 1635 O O . GLY A 1 215 ? -5.969 -21.376 2.480 1.00 90.69 215 GLY A O 1
ATOM 1636 N N . LYS A 1 216 ? -5.687 -19.293 1.661 1.00 87.75 216 LYS A N 1
ATOM 1637 C CA . LYS A 1 216 ? -4.302 -19.455 1.210 1.00 87.75 216 LYS A CA 1
ATOM 1638 C C . LYS A 1 216 ? -3.360 -18.624 2.076 1.00 87.75 216 LYS A C 1
ATOM 1640 O O . LYS A 1 216 ? -3.190 -17.430 1.853 1.00 87.75 216 LYS A O 1
ATOM 1645 N N . PRO A 1 217 ? -2.655 -19.237 3.041 1.00 76.88 217 PRO A N 1
ATOM 1646 C CA . PRO A 1 217 ? -1.726 -18.514 3.900 1.00 76.88 217 PRO A CA 1
ATOM 1647 C C . PRO A 1 217 ? -0.602 -17.792 3.142 1.00 76.88 217 PRO A C 1
ATOM 1649 O O . PRO A 1 217 ? 0.043 -16.920 3.715 1.00 76.88 217 PRO A O 1
ATOM 1652 N N . GLU A 1 218 ? -0.305 -18.155 1.898 1.00 76.38 218 GLU A N 1
ATOM 1653 C CA . GLU A 1 218 ? 0.703 -17.514 1.053 1.00 76.38 218 GLU A CA 1
ATOM 1654 C C . GLU A 1 218 ? 0.267 -16.166 0.455 1.00 76.38 218 GLU A C 1
ATOM 1656 O O . GLU A 1 218 ? 1.134 -15.345 0.147 1.00 76.38 218 GLU A O 1
ATOM 1661 N N . THR A 1 219 ? -1.038 -15.908 0.331 1.00 85.00 219 THR A N 1
ATOM 1662 C CA . THR A 1 219 ? -1.585 -14.632 -0.149 1.00 85.00 219 THR A CA 1
ATOM 1663 C C . THR A 1 219 ? -1.874 -13.706 1.032 1.00 85.00 219 THR A C 1
ATOM 1665 O O . THR A 1 219 ? -1.777 -14.095 2.204 1.00 85.00 219 THR A O 1
ATOM 1668 N N . SER A 1 220 ? -2.066 -12.410 0.776 1.00 88.62 220 SER A N 1
ATOM 1669 C CA . SER A 1 220 ? -2.340 -11.436 1.836 1.00 88.62 220 SER A CA 1
ATOM 1670 C C . SER A 1 220 ? -3.079 -10.211 1.319 1.00 88.62 220 SER A C 1
ATOM 1672 O O . SER A 1 220 ? -3.302 -10.051 0.133 1.00 88.62 220 SER A O 1
ATOM 1674 N N . TRP A 1 221 ? -3.436 -9.308 2.221 1.00 91.81 221 TRP A N 1
ATOM 1675 C CA . TRP A 1 221 ? -3.876 -7.960 1.895 1.00 91.81 221 TRP A CA 1
ATOM 1676 C C . TRP A 1 221 ? -3.009 -6.936 2.631 1.00 91.81 221 TRP A C 1
ATOM 1678 O O . TRP A 1 221 ? -2.554 -7.170 3.759 1.00 91.81 221 TRP A O 1
ATOM 1688 N N . SER A 1 222 ? -2.797 -5.781 1.996 1.00 89.50 222 SER A N 1
ATOM 1689 C CA . SER A 1 222 ? -2.146 -4.628 2.617 1.00 89.50 222 SER A CA 1
ATOM 1690 C C . SER A 1 222 ? -2.940 -3.349 2.388 1.00 89.50 222 SER A C 1
ATOM 1692 O O . SER A 1 222 ? -3.204 -2.958 1.253 1.00 89.50 222 SER A O 1
ATOM 1694 N N . GLY A 1 223 ? -3.225 -2.635 3.475 1.00 89.81 223 GLY A N 1
ATOM 1695 C CA . GLY A 1 223 ? -3.641 -1.236 3.454 1.00 89.81 223 GLY A CA 1
ATOM 1696 C C . GLY A 1 223 ? -2.495 -0.301 3.058 1.00 89.81 223 GLY A C 1
ATOM 1697 O O . GLY A 1 223 ? -1.358 -0.736 2.853 1.00 89.81 223 GLY A O 1
ATOM 1698 N N . ARG A 1 224 ? -2.790 1.000 2.951 1.00 86.00 224 ARG A N 1
ATOM 1699 C CA . ARG A 1 224 ? -1.812 2.032 2.554 1.00 86.00 224 ARG A CA 1
ATOM 1700 C C . ARG A 1 224 ? -0.766 2.300 3.634 1.00 86.00 224 ARG A C 1
ATOM 1702 O O . ARG A 1 224 ? -1.009 2.080 4.817 1.00 86.00 224 ARG A O 1
ATOM 1709 N N . ALA A 1 225 ? 0.359 2.879 3.222 1.00 85.44 225 ALA A N 1
ATOM 1710 C CA . ALA A 1 225 ? 1.320 3.453 4.152 1.00 85.44 225 ALA A CA 1
ATOM 1711 C C . ALA A 1 225 ? 0.720 4.675 4.863 1.00 85.44 225 ALA A C 1
ATOM 1713 O O . ALA A 1 225 ? 0.122 5.555 4.232 1.00 85.44 225 ALA A O 1
ATOM 1714 N N . HIS A 1 226 ? 0.939 4.774 6.171 1.00 87.06 226 HIS A N 1
ATOM 1715 C CA . HIS A 1 226 ? 0.696 5.984 6.953 1.00 87.06 226 HIS A CA 1
ATOM 1716 C C . HIS A 1 226 ? 2.003 6.465 7.583 1.00 87.06 226 HIS A C 1
ATOM 1718 O O . HIS A 1 226 ? 2.869 5.670 7.932 1.00 87.06 226 HIS A O 1
ATOM 1724 N N . ALA A 1 227 ? 2.126 7.779 7.770 1.00 82.50 227 ALA A N 1
ATOM 1725 C CA . ALA A 1 227 ? 3.289 8.409 8.406 1.00 82.50 227 ALA A CA 1
ATOM 1726 C C . ALA A 1 227 ? 3.217 8.416 9.948 1.00 82.50 227 ALA A C 1
ATOM 1728 O O . ALA A 1 227 ? 4.062 9.004 10.620 1.00 82.50 227 ALA A O 1
ATOM 1729 N N . THR A 1 228 ? 2.160 7.848 10.533 1.00 85.56 228 THR A N 1
ATOM 1730 C CA . THR A 1 228 ? 1.943 7.823 11.982 1.00 85.56 228 THR A CA 1
ATOM 1731 C C . THR A 1 228 ? 1.167 6.577 12.396 1.00 85.56 228 THR A C 1
ATOM 1733 O O . THR A 1 228 ? 0.314 6.101 11.649 1.00 85.56 228 THR A O 1
ATOM 1736 N N . ALA A 1 229 ? 1.417 6.102 13.619 1.00 88.00 229 ALA A N 1
ATOM 1737 C CA . ALA A 1 229 ? 0.725 4.969 14.226 1.00 88.00 229 ALA A CA 1
ATOM 1738 C C . ALA A 1 229 ? -0.784 5.191 14.428 1.00 88.00 229 ALA A C 1
ATOM 1740 O O . ALA A 1 229 ? -1.504 4.237 14.704 1.00 88.00 229 ALA A O 1
ATOM 1741 N N . VAL A 1 230 ? -1.270 6.434 14.348 1.00 88.81 230 VAL A N 1
ATOM 1742 C CA . VAL A 1 230 ? -2.678 6.785 14.592 1.00 88.81 230 VAL A CA 1
ATOM 1743 C C . VAL A 1 230 ? -3.169 7.753 13.507 1.00 88.81 230 VAL A C 1
ATOM 1745 O O . VAL A 1 230 ? -3.267 8.963 13.743 1.00 88.81 230 VAL A O 1
ATOM 1748 N N . PRO A 1 231 ? -3.426 7.263 12.282 1.00 83.38 231 PRO A N 1
ATOM 1749 C CA . PRO A 1 231 ? -3.850 8.111 11.175 1.00 83.38 231 PRO A CA 1
ATOM 1750 C C . PRO A 1 231 ? -5.276 8.659 11.362 1.00 83.38 231 PRO A C 1
ATOM 1752 O O . PRO A 1 231 ? -5.997 8.306 12.295 1.00 83.38 231 PRO A O 1
ATOM 1755 N N . GLY A 1 232 ? -5.668 9.555 10.453 1.00 72.25 232 GLY A N 1
ATOM 1756 C CA . GLY A 1 232 ? -7.000 10.165 10.351 1.00 72.25 232 GLY A CA 1
ATOM 1757 C C . GLY A 1 232 ? -8.104 9.154 10.097 1.00 72.25 232 GLY A C 1
ATOM 1758 O O . GLY A 1 232 ? -8.753 8.661 11.014 1.00 72.25 232 GLY A O 1
ATOM 1759 N N . SER A 1 233 ? -8.250 8.790 8.825 1.00 69.12 233 SER A N 1
ATOM 1760 C CA . SER A 1 233 ? -9.044 7.636 8.427 1.00 69.12 233 SER A CA 1
ATOM 1761 C C . SER A 1 233 ? -8.363 6.360 8.922 1.00 69.12 233 SER A C 1
ATOM 1763 O O . SER A 1 233 ? -7.204 6.113 8.578 1.00 69.12 233 SER A O 1
ATOM 1765 N N . SER A 1 234 ? -9.081 5.566 9.706 1.00 78.31 234 SER A N 1
ATOM 1766 C CA . SER A 1 234 ? -8.702 4.196 10.039 1.00 78.31 234 SER A CA 1
ATOM 1767 C C . SER A 1 234 ? -8.769 3.330 8.784 1.00 78.31 234 SER A C 1
ATOM 1769 O O . SER A 1 234 ? -9.722 3.436 8.007 1.00 78.31 234 SER A O 1
ATOM 1771 N N . ASP A 1 235 ? -7.764 2.479 8.582 1.00 92.38 235 ASP A N 1
ATOM 1772 C CA . ASP A 1 235 ? -7.888 1.419 7.589 1.00 92.38 235 ASP A CA 1
ATOM 1773 C C . ASP A 1 235 ? -8.830 0.353 8.139 1.00 92.38 235 ASP A C 1
ATOM 1775 O O . ASP A 1 235 ? -8.775 0.006 9.323 1.00 92.38 235 ASP A O 1
ATOM 1779 N N . TRP A 1 236 ? -9.716 -0.138 7.283 1.00 95.62 236 TRP A N 1
ATOM 1780 C CA . TRP A 1 236 ? -10.685 -1.155 7.649 1.00 95.62 236 TRP A CA 1
ATOM 1781 C C . TRP A 1 236 ? -10.780 -2.220 6.572 1.00 95.62 236 TRP A C 1
ATOM 1783 O O . TRP A 1 236 ? -10.526 -1.961 5.395 1.00 95.62 236 TRP A O 1
ATOM 1793 N N . VAL A 1 237 ? -11.186 -3.406 7.005 1.00 97.62 237 VAL A N 1
ATOM 1794 C CA . VAL A 1 237 ? -11.517 -4.547 6.154 1.00 97.62 237 VAL A CA 1
ATOM 1795 C C . VAL A 1 237 ? -12.881 -5.072 6.567 1.00 97.62 237 VAL A C 1
ATOM 1797 O O . VAL A 1 237 ? -13.158 -5.233 7.753 1.00 97.62 237 VAL A O 1
ATOM 1800 N N . GLU A 1 238 ? -13.751 -5.285 5.593 1.00 98.25 238 GLU A N 1
ATOM 1801 C CA . GLU A 1 238 ? -15.103 -5.805 5.760 1.00 98.25 238 GLU A CA 1
ATOM 1802 C C . GLU A 1 238 ? -15.204 -7.166 5.084 1.00 98.25 238 GLU A C 1
ATOM 1804 O O . GLU A 1 238 ? -14.767 -7.321 3.945 1.00 98.25 238 GLU A O 1
ATOM 1809 N N . VAL A 1 239 ? -15.832 -8.128 5.756 1.00 98.62 239 VAL A N 1
ATOM 1810 C CA . VAL A 1 239 ? -16.184 -9.423 5.169 1.00 98.62 239 VAL A CA 1
ATOM 1811 C C . VAL A 1 239 ? -17.691 -9.600 5.253 1.00 98.62 239 VAL A C 1
ATOM 1813 O O . VAL A 1 239 ? -18.262 -9.571 6.342 1.00 98.62 239 VAL A O 1
ATOM 1816 N N . TYR A 1 240 ? -18.323 -9.762 4.096 1.00 98.56 240 TYR A N 1
ATOM 1817 C CA . TYR A 1 240 ? -19.750 -10.002 3.925 1.00 98.56 240 TYR A CA 1
ATOM 1818 C C . TYR A 1 240 ? -19.983 -11.493 3.732 1.00 98.56 240 TYR A C 1
ATOM 1820 O O . TYR A 1 240 ? -19.393 -12.094 2.838 1.00 98.56 240 TYR A O 1
ATOM 1828 N N . PHE A 1 241 ? -20.847 -12.080 4.549 1.00 98.31 241 PHE A N 1
ATOM 1829 C CA . PHE A 1 241 ? -21.159 -13.505 4.502 1.00 98.31 241 PHE A CA 1
ATOM 1830 C C . PHE A 1 241 ? -22.257 -13.793 3.469 1.00 98.31 241 PHE A C 1
ATOM 1832 O O . PHE A 1 241 ? -23.025 -12.901 3.102 1.00 98.31 241 PHE A O 1
ATOM 1839 N N . ALA A 1 242 ? -22.400 -15.057 3.059 1.00 97.38 242 ALA A N 1
ATOM 1840 C CA . ALA A 1 242 ? -23.490 -15.481 2.169 1.00 97.38 242 ALA A CA 1
ATOM 1841 C C . ALA A 1 242 ? -24.892 -15.290 2.786 1.00 97.38 242 ALA A C 1
ATOM 1843 O O . ALA A 1 242 ? -25.891 -15.187 2.075 1.00 97.38 242 ALA A O 1
ATOM 1844 N N . GLY A 1 243 ? -24.975 -15.240 4.116 1.00 95.75 243 GLY A N 1
ATOM 1845 C CA . GLY A 1 243 ? -26.202 -15.010 4.867 1.00 95.75 243 GLY A CA 1
ATOM 1846 C C . GLY A 1 243 ? -25.909 -14.646 6.319 1.00 95.75 243 GLY A C 1
ATOM 1847 O O . GLY A 1 243 ? -24.758 -14.530 6.732 1.00 95.75 243 GLY A O 1
ATOM 1848 N N . THR A 1 244 ? -26.957 -14.455 7.119 1.00 97.19 244 THR A N 1
ATOM 1849 C CA . THR A 1 244 ? -26.784 -14.170 8.548 1.00 97.19 244 THR A CA 1
ATOM 1850 C C . THR A 1 244 ? -26.260 -15.402 9.292 1.00 97.19 244 THR A C 1
ATOM 1852 O O . THR A 1 244 ? -26.861 -16.471 9.203 1.00 97.19 244 THR A O 1
ATOM 1855 N N . ALA A 1 245 ? -25.197 -15.228 10.076 1.00 97.25 245 ALA A N 1
ATOM 1856 C CA . ALA A 1 245 ? -24.555 -16.276 10.862 1.00 97.25 245 ALA A CA 1
ATOM 1857 C C . ALA A 1 245 ? -24.312 -15.842 12.314 1.00 97.25 245 ALA A C 1
ATOM 1859 O O . ALA A 1 245 ? -24.116 -14.655 12.612 1.00 97.25 245 ALA A O 1
ATOM 1860 N N . ARG A 1 246 ? -24.332 -16.824 13.228 1.00 97.69 246 ARG A N 1
ATOM 1861 C CA . ARG A 1 246 ? -24.170 -16.605 14.671 1.00 97.69 246 ARG A CA 1
ATOM 1862 C C . ARG A 1 246 ? -22.695 -16.693 15.022 1.00 97.69 246 ARG A C 1
ATOM 1864 O O . ARG A 1 246 ? -22.210 -17.761 15.375 1.00 97.69 246 ARG A O 1
ATOM 1871 N N . ILE A 1 247 ? -22.007 -15.564 14.950 1.00 98.25 247 ILE A N 1
ATOM 1872 C CA . ILE A 1 247 ? -20.563 -15.478 15.153 1.00 98.25 247 ILE A CA 1
ATOM 1873 C C . ILE A 1 247 ? -20.233 -15.551 16.638 1.00 98.25 247 ILE A C 1
ATOM 1875 O O . ILE A 1 247 ? -20.847 -14.858 17.455 1.00 98.25 247 ILE A O 1
ATOM 1879 N N . THR A 1 248 ? -19.258 -16.382 16.984 1.00 98.06 248 THR A N 1
ATOM 1880 C CA . THR A 1 248 ? -18.757 -16.554 18.354 1.00 98.06 248 THR A CA 1
ATOM 1881 C C . THR A 1 248 ? -17.307 -16.105 18.494 1.00 98.06 248 THR A C 1
ATOM 1883 O O . THR A 1 248 ? -16.908 -15.636 19.560 1.00 98.06 248 THR A O 1
ATOM 1886 N N . GLU A 1 249 ? -16.536 -16.181 17.413 1.00 98.31 249 GLU A N 1
ATOM 1887 C CA . GLU A 1 249 ? -15.099 -15.943 17.426 1.00 98.31 249 GLU A CA 1
ATOM 1888 C C . GLU A 1 249 ? -14.631 -15.361 16.090 1.00 98.31 249 GLU A C 1
ATOM 1890 O O . GLU A 1 249 ? -15.127 -15.725 15.026 1.00 98.31 249 GLU A O 1
ATOM 1895 N N . ILE A 1 250 ? -13.672 -14.440 16.160 1.00 98.44 250 ILE A N 1
ATOM 1896 C CA . ILE A 1 250 ? -12.971 -13.872 15.008 1.00 98.44 250 ILE A CA 1
ATOM 1897 C C . ILE A 1 250 ? -11.510 -14.287 15.083 1.00 98.44 250 ILE A C 1
ATOM 1899 O O . ILE A 1 250 ? -10.899 -14.225 16.151 1.00 98.44 250 ILE A O 1
ATOM 1903 N N . ARG A 1 251 ? -10.927 -14.669 13.951 1.00 97.94 251 ARG A N 1
ATOM 1904 C CA . ARG A 1 251 ? -9.521 -15.066 13.858 1.00 97.94 251 ARG A CA 1
ATOM 1905 C C . ARG A 1 251 ? -8.834 -14.246 12.789 1.00 97.94 251 ARG A C 1
ATOM 1907 O O . ARG A 1 251 ? -9.313 -14.168 11.665 1.00 97.94 251 ARG A O 1
ATOM 1914 N N . LEU A 1 252 ? -7.714 -13.633 13.149 1.00 97.50 252 LEU A N 1
ATOM 1915 C CA . LEU A 1 252 ? -6.928 -12.808 12.237 1.00 97.50 252 LEU A CA 1
ATOM 1916 C C . LEU A 1 252 ? -5.589 -13.491 11.991 1.00 97.50 252 LEU A C 1
ATOM 1918 O O . LEU A 1 252 ? -4.778 -13.604 12.916 1.00 97.50 252 LEU A O 1
ATOM 1922 N N . LEU A 1 253 ? -5.344 -13.953 10.768 1.00 95.25 253 LEU A N 1
ATOM 1923 C CA . LEU A 1 253 ? -4.046 -14.508 10.410 1.00 95.25 253 LEU A CA 1
ATOM 1924 C C . LEU A 1 253 ? -3.101 -13.352 10.067 1.00 95.25 253 LEU A C 1
ATOM 1926 O O . LEU A 1 253 ? -3.409 -12.538 9.190 1.00 95.25 253 LEU A O 1
ATOM 1930 N N . PRO A 1 254 ? -1.951 -13.249 10.752 1.00 93.88 254 PRO A N 1
ATOM 1931 C CA . PRO A 1 254 ? -1.030 -12.152 10.526 1.00 93.88 254 PRO A CA 1
ATOM 1932 C C . PRO A 1 254 ? -0.321 -12.277 9.180 1.00 93.88 254 PRO A C 1
ATOM 1934 O O . PRO A 1 254 ? -0.005 -13.378 8.718 1.00 93.88 254 PRO A O 1
ATOM 1937 N N . TYR A 1 255 ? 0.009 -11.119 8.609 1.00 90.81 255 TYR A N 1
ATOM 1938 C CA . TYR A 1 255 ? 1.014 -11.023 7.558 1.00 90.81 255 TYR A CA 1
ATOM 1939 C C . TYR A 1 255 ? 2.388 -11.508 8.064 1.00 90.81 255 TYR A C 1
ATOM 1941 O O . TYR A 1 255 ? 2.602 -11.708 9.263 1.00 90.81 255 TYR A O 1
ATOM 1949 N N . TRP A 1 256 ? 3.319 -11.718 7.133 1.00 88.00 256 TRP A N 1
ATOM 1950 C CA . TRP A 1 256 ? 4.707 -12.090 7.404 1.00 88.00 256 TRP A CA 1
ATOM 1951 C C . TRP A 1 256 ? 5.316 -11.275 8.554 1.00 88.00 256 TRP A C 1
ATOM 1953 O O . TRP A 1 256 ? 5.248 -10.045 8.557 1.00 88.00 256 TRP A O 1
ATOM 1963 N N . ARG A 1 257 ? 5.893 -11.975 9.540 1.00 89.25 257 ARG A N 1
ATOM 1964 C CA . ARG A 1 257 ? 6.516 -11.411 10.755 1.00 89.25 257 ARG A CA 1
ATOM 1965 C C . ARG A 1 257 ? 5.616 -10.492 11.590 1.00 89.25 257 ARG A C 1
ATOM 1967 O O . ARG A 1 257 ? 6.104 -9.631 12.319 1.00 89.25 257 ARG A O 1
ATOM 1974 N N . ALA A 1 258 ? 4.298 -10.662 11.467 1.00 91.00 258 ALA A N 1
ATOM 1975 C CA . ALA A 1 258 ? 3.272 -9.774 12.008 1.00 91.00 258 ALA A CA 1
ATOM 1976 C C . ALA A 1 258 ? 3.447 -8.302 11.601 1.00 91.00 258 ALA A C 1
ATOM 1978 O O . ALA A 1 258 ? 2.914 -7.404 12.258 1.00 91.00 258 ALA A O 1
ATOM 1979 N N . GLU A 1 259 ? 4.166 -8.033 10.508 1.00 89.25 259 GLU A N 1
ATOM 1980 C CA . GLU A 1 259 ? 4.368 -6.670 10.040 1.00 89.25 259 GLU A CA 1
ATOM 1981 C C . GLU A 1 259 ? 3.039 -6.058 9.604 1.00 89.25 259 GLU A C 1
ATOM 1983 O O . GLU A 1 259 ? 2.324 -6.592 8.756 1.00 89.25 259 GLU A O 1
ATOM 1988 N N . GLY A 1 260 ? 2.708 -4.913 10.195 1.00 91.06 260 GLY A N 1
ATOM 1989 C CA . GLY A 1 260 ? 1.449 -4.228 9.940 1.00 91.06 260 GLY A CA 1
ATOM 1990 C C . GLY A 1 260 ? 0.246 -4.873 10.628 1.00 91.06 260 GLY A C 1
ATOM 1991 O O . GLY A 1 260 ? -0.891 -4.495 10.346 1.00 91.06 260 GLY A O 1
ATOM 1992 N N . PHE A 1 261 ? 0.454 -5.821 11.549 1.00 94.69 261 PHE A N 1
ATOM 1993 C CA . PHE A 1 261 ? -0.625 -6.257 12.428 1.00 94.69 261 PHE A CA 1
ATOM 1994 C C . PHE A 1 261 ? -1.005 -5.095 13.369 1.00 94.69 261 PHE A C 1
ATOM 1996 O O . PHE A 1 261 ? -0.115 -4.483 13.979 1.00 94.69 261 PHE A O 1
ATOM 2003 N N . PRO A 1 262 ? -2.296 -4.736 13.486 1.00 94.56 262 PRO A N 1
ATOM 2004 C CA . PRO A 1 262 ? -2.707 -3.566 14.250 1.00 94.56 262 PRO A CA 1
ATOM 2005 C C . PRO A 1 262 ? -2.516 -3.803 15.751 1.00 94.56 262 PRO A C 1
ATOM 2007 O O . PRO A 1 262 ? -2.871 -4.856 16.273 1.00 94.56 262 PRO A O 1
ATOM 2010 N N . ALA A 1 263 ? -1.998 -2.797 16.459 1.00 92.19 263 ALA A N 1
ATOM 2011 C CA . ALA A 1 263 ? -1.874 -2.833 17.914 1.00 92.19 263 ALA A CA 1
ATOM 2012 C C . ALA A 1 263 ? -3.245 -2.679 18.585 1.00 92.19 263 ALA A C 1
ATOM 2014 O O . ALA A 1 263 ? -3.567 -3.416 19.509 1.00 92.19 263 ALA A O 1
ATOM 2015 N N . ASP A 1 264 ? -4.070 -1.748 18.100 1.00 92.00 264 ASP A N 1
ATOM 2016 C CA . ASP A 1 264 ? -5.432 -1.545 18.594 1.00 92.00 264 ASP A CA 1
ATOM 2017 C C . ASP A 1 264 ? -6.404 -1.594 17.416 1.00 92.00 264 ASP A C 1
ATOM 2019 O O . ASP A 1 264 ? -6.184 -0.930 16.400 1.00 92.00 264 ASP A O 1
ATOM 2023 N N . PHE A 1 265 ? -7.520 -2.300 17.555 1.00 95.00 265 PHE A N 1
ATOM 2024 C CA . PHE A 1 265 ? -8.554 -2.367 16.525 1.00 95.00 265 PHE A CA 1
ATOM 2025 C C . PHE A 1 265 ? -9.934 -2.633 17.118 1.00 95.00 265 PHE A C 1
ATOM 2027 O O . PHE A 1 265 ? -10.076 -3.228 18.188 1.00 95.00 265 PHE A O 1
ATOM 2034 N N . ASP A 1 266 ? -10.953 -2.189 16.397 1.00 95.25 266 ASP A N 1
ATOM 2035 C CA . ASP A 1 266 ? -12.345 -2.442 16.734 1.00 95.25 266 ASP A CA 1
ATOM 2036 C C . ASP A 1 266 ? -12.890 -3.539 15.813 1.00 95.25 266 ASP A C 1
ATOM 2038 O O . ASP A 1 266 ? -12.676 -3.516 14.601 1.00 95.25 266 ASP A O 1
ATOM 2042 N N . ILE A 1 267 ? -13.613 -4.492 16.397 1.00 98.00 267 ILE A N 1
ATOM 2043 C CA . ILE A 1 267 ? -14.407 -5.478 15.668 1.00 98.00 267 ILE A CA 1
ATOM 2044 C C . ILE A 1 267 ? -15.844 -4.984 15.675 1.00 98.00 267 ILE A C 1
ATOM 2046 O O . ILE A 1 267 ? -16.460 -4.813 16.736 1.00 98.00 267 ILE A O 1
ATOM 2050 N N . LYS A 1 268 ? -16.392 -4.776 14.483 1.00 98.19 268 LYS A N 1
ATOM 2051 C CA . LYS A 1 268 ? -17.795 -4.434 14.282 1.00 98.19 268 LYS A CA 1
ATOM 2052 C C . LYS A 1 268 ? -18.513 -5.579 13.592 1.00 98.19 268 LYS A C 1
ATOM 2054 O O . LYS A 1 268 ? -17.942 -6.261 12.749 1.00 98.19 268 LYS A O 1
ATOM 2059 N N . ALA A 1 269 ? -19.778 -5.755 13.932 1.00 98.25 269 ALA A N 1
ATOM 2060 C CA . ALA A 1 269 ? -20.672 -6.688 13.270 1.00 98.25 269 ALA A CA 1
ATOM 2061 C C . ALA A 1 269 ? -21.835 -5.914 12.649 1.00 98.25 269 ALA A C 1
ATOM 2063 O O . ALA A 1 269 ? -22.303 -4.922 13.222 1.00 98.25 269 ALA A O 1
ATOM 2064 N N . ARG A 1 270 ? -22.290 -6.354 11.477 1.00 98.31 270 ARG A N 1
ATOM 2065 C CA . ARG A 1 270 ? -23.452 -5.776 10.808 1.00 98.31 270 ARG A CA 1
ATOM 2066 C C . ARG A 1 270 ? -24.701 -6.552 11.202 1.00 98.31 270 ARG A C 1
ATOM 2068 O O . ARG A 1 270 ? -24.920 -7.683 10.783 1.00 98.31 270 ARG A O 1
ATOM 2075 N N . GLU A 1 271 ? -25.527 -5.934 12.038 1.00 96.44 271 GLU A N 1
ATOM 2076 C CA . GLU A 1 271 ? -26.791 -6.498 12.504 1.00 96.44 271 GLU A CA 1
ATOM 2077 C C . GLU A 1 271 ? -27.944 -5.756 11.824 1.00 96.44 271 GLU A C 1
ATOM 2079 O O . GLU A 1 271 ? -28.128 -4.558 12.052 1.00 96.44 271 GLU A O 1
ATOM 2084 N N . ARG A 1 272 ? -28.744 -6.450 11.002 1.00 92.56 272 ARG A N 1
ATOM 2085 C CA . ARG A 1 272 ? -29.889 -5.851 10.278 1.00 92.56 272 ARG A CA 1
ATOM 2086 C C . ARG A 1 272 ? -29.492 -4.590 9.487 1.00 92.56 272 ARG A C 1
ATOM 2088 O O . ARG A 1 272 ? -30.190 -3.581 9.521 1.00 92.56 272 ARG A O 1
ATOM 2095 N N . GLY A 1 273 ? -28.336 -4.642 8.821 1.00 92.06 273 GLY A N 1
ATOM 2096 C CA . GLY A 1 273 ? -27.797 -3.535 8.024 1.00 92.06 273 GLY A CA 1
ATOM 2097 C C . GLY A 1 273 ? -27.083 -2.431 8.815 1.00 92.06 273 GLY A C 1
ATOM 2098 O O . GLY A 1 273 ? -26.571 -1.501 8.199 1.00 92.06 273 GLY A O 1
ATOM 2099 N N . LEU A 1 274 ? -27.001 -2.520 10.148 1.00 96.50 274 LEU A N 1
ATOM 2100 C CA . LEU A 1 274 ? -26.337 -1.520 10.988 1.00 96.50 274 LEU A CA 1
ATOM 2101 C C . LEU A 1 274 ? -25.043 -2.061 11.595 1.00 96.50 274 LEU A C 1
ATOM 2103 O O . LEU A 1 274 ? -25.040 -3.104 12.248 1.00 96.50 274 LEU A O 1
ATOM 2107 N N . TRP A 1 275 ? -23.955 -1.312 11.434 1.00 97.50 275 TRP A N 1
ATOM 2108 C CA . TRP A 1 275 ? -22.674 -1.612 12.065 1.00 97.50 275 TRP A CA 1
ATOM 2109 C C . TRP A 1 275 ? -22.698 -1.285 13.559 1.00 97.50 275 TRP A C 1
ATOM 2111 O O . TRP A 1 275 ? -23.016 -0.162 13.956 1.00 97.50 275 TRP A O 1
ATOM 2121 N N . LYS A 1 276 ? -22.301 -2.249 14.391 1.00 96.81 276 LYS A N 1
ATOM 2122 C CA . LYS A 1 276 ? -22.116 -2.071 15.837 1.00 96.81 276 LYS A CA 1
ATOM 2123 C C . LYS A 1 276 ? -20.758 -2.607 16.253 1.00 96.81 276 LYS A C 1
ATOM 2125 O O . LYS A 1 276 ? -20.401 -3.711 15.859 1.00 96.81 276 LYS A O 1
ATOM 2130 N N . THR A 1 277 ? -20.026 -1.864 17.078 1.00 96.19 277 THR A N 1
ATOM 2131 C CA . THR A 1 277 ? -18.811 -2.384 17.719 1.00 96.19 277 THR A CA 1
ATOM 2132 C C . THR A 1 277 ? -19.201 -3.474 18.712 1.00 96.19 277 THR A C 1
ATOM 2134 O O . THR A 1 277 ? -19.977 -3.225 19.634 1.00 96.19 277 THR A O 1
ATOM 2137 N N . VAL A 1 278 ? -18.679 -4.682 18.507 1.00 97.44 278 VAL A N 1
ATOM 2138 C CA . VAL A 1 278 ? -18.963 -5.865 19.336 1.00 97.44 278 VAL A CA 1
ATOM 2139 C C . VAL A 1 278 ? -17.787 -6.248 20.223 1.00 97.44 278 VAL A C 1
ATOM 2141 O O . VAL A 1 278 ? -17.992 -6.877 21.256 1.00 97.44 278 VAL A O 1
ATOM 2144 N N . GLN A 1 279 ? -16.575 -5.841 19.843 1.00 96.00 279 GLN A N 1
ATOM 2145 C CA . GLN A 1 279 ? -15.371 -6.024 20.639 1.00 96.00 279 GLN A CA 1
ATOM 2146 C C . GLN A 1 279 ? -14.352 -4.937 20.296 1.00 96.00 279 GLN A C 1
ATOM 2148 O O . GLN A 1 279 ? -14.231 -4.531 19.143 1.00 96.00 279 GLN A O 1
ATOM 2153 N N . GLN A 1 280 ? -13.600 -4.482 21.294 1.00 93.00 280 GLN A N 1
ATOM 2154 C CA . GLN A 1 280 ? -12.422 -3.642 21.087 1.00 93.00 280 GLN A CA 1
ATOM 2155 C C . GLN A 1 280 ? -11.201 -4.411 21.568 1.00 93.00 280 GLN A C 1
ATOM 2157 O O . GLN A 1 280 ? -11.157 -4.865 22.712 1.00 93.00 280 GLN A O 1
ATOM 2162 N N . VAL A 1 281 ? -10.215 -4.565 20.695 1.00 93.12 281 VAL A N 1
ATOM 2163 C CA . VAL A 1 281 ? -8.943 -5.199 21.024 1.00 93.12 281 VAL A CA 1
ATOM 2164 C C . VAL A 1 281 ? -7.912 -4.101 21.192 1.00 93.12 281 VAL A C 1
ATOM 2166 O O . VAL A 1 281 ? -7.758 -3.232 20.332 1.00 93.12 281 VAL A O 1
ATOM 2169 N N . LYS A 1 282 ? -7.227 -4.122 22.332 1.00 88.25 282 LYS A N 1
ATOM 2170 C CA . LYS A 1 282 ? -6.152 -3.189 22.653 1.00 88.25 282 LYS A CA 1
ATOM 2171 C C . LYS A 1 282 ? -4.872 -3.971 22.873 1.00 88.25 282 LYS A C 1
ATOM 2173 O O . LYS A 1 282 ? -4.899 -5.006 23.537 1.00 88.25 282 LYS A O 1
ATOM 2178 N N . ARG A 1 283 ? -3.769 -3.443 22.350 1.00 84.56 283 ARG A N 1
ATOM 2179 C CA . ARG A 1 283 ? -2.416 -3.991 22.475 1.00 84.56 283 ARG A CA 1
ATOM 2180 C C . ARG A 1 283 ? -2.288 -5.433 22.002 1.00 84.56 283 ARG A C 1
ATOM 2182 O O . ARG A 1 283 ? -1.594 -6.237 22.625 1.00 84.56 283 ARG A O 1
ATOM 2189 N N . ALA A 1 284 ? -2.942 -5.755 20.896 1.00 92.62 284 ALA A N 1
ATOM 2190 C CA . ALA A 1 284 ? -2.639 -6.989 20.211 1.00 92.62 284 ALA A CA 1
ATOM 2191 C C . ALA A 1 284 ? -1.147 -7.000 19.858 1.00 92.62 284 ALA A C 1
ATOM 2193 O O . ALA A 1 284 ? -0.592 -6.034 19.328 1.00 92.62 284 ALA A O 1
ATOM 2194 N N . SER A 1 285 ? -0.489 -8.089 20.225 1.00 89.12 285 SER A N 1
ATOM 2195 C CA . SER A 1 285 ? 0.925 -8.297 19.979 1.00 89.12 285 SER A CA 1
ATOM 2196 C C . SER A 1 285 ? 1.123 -9.739 19.565 1.00 89.12 285 SER A C 1
ATOM 2198 O O . SER A 1 285 ? 0.478 -10.655 20.079 1.00 89.12 285 SER A O 1
ATOM 2200 N N . LEU A 1 286 ? 2.012 -9.918 18.604 1.00 92.19 286 LEU A N 1
ATOM 2201 C CA . LEU A 1 286 ? 2.403 -11.202 18.066 1.00 92.19 286 LEU A CA 1
ATOM 2202 C C . LEU A 1 286 ? 3.931 -11.278 18.103 1.00 92.19 286 LEU A C 1
ATOM 2204 O O . LEU A 1 286 ? 4.595 -10.242 18.000 1.00 92.19 286 LEU A O 1
ATOM 2208 N N . PRO A 1 287 ? 4.510 -12.479 18.271 1.00 90.62 287 PRO A N 1
ATOM 2209 C CA . PRO A 1 287 ? 5.954 -12.629 18.197 1.00 90.62 287 PRO A CA 1
ATOM 2210 C C . PRO A 1 287 ? 6.455 -12.208 16.804 1.00 90.62 287 PRO A C 1
ATOM 2212 O O . PRO A 1 287 ? 5.740 -12.421 15.825 1.00 90.62 287 PRO A O 1
ATOM 2215 N N . PRO A 1 288 ? 7.692 -11.695 16.673 1.00 84.12 288 PRO A N 1
ATOM 2216 C CA . PRO A 1 288 ? 8.250 -11.289 15.379 1.00 84.12 288 PRO A CA 1
ATOM 2217 C C . PRO A 1 288 ? 8.327 -12.404 14.326 1.00 84.12 288 PRO A C 1
ATOM 2219 O O . PRO A 1 288 ? 8.504 -12.115 13.154 1.00 84.12 288 PRO A O 1
ATOM 2222 N N . SER A 1 289 ? 8.210 -13.674 14.721 1.00 88.31 289 SER A N 1
ATOM 2223 C CA . SER A 1 289 ? 8.145 -14.828 13.813 1.00 88.31 289 SER A CA 1
ATOM 2224 C C . SER A 1 289 ? 6.718 -15.215 13.403 1.00 88.31 289 SER A C 1
ATOM 2226 O O . SER A 1 289 ? 6.521 -16.152 12.628 1.00 88.31 289 SER A O 1
ATOM 2228 N N . ALA A 1 290 ? 5.689 -14.540 13.924 1.00 90.12 290 ALA A N 1
ATOM 2229 C CA . ALA A 1 290 ? 4.309 -14.827 13.555 1.00 90.12 290 ALA A CA 1
ATOM 2230 C C . ALA A 1 290 ? 4.093 -14.547 12.066 1.00 90.12 290 ALA A C 1
ATOM 2232 O O . ALA A 1 290 ? 4.506 -13.516 11.555 1.00 90.12 290 ALA A O 1
ATOM 2233 N N . GLY A 1 291 ? 3.436 -15.464 11.361 1.00 86.38 291 GLY A N 1
ATOM 2234 C CA . GLY A 1 291 ? 3.208 -15.309 9.927 1.00 86.38 291 GLY A CA 1
ATOM 2235 C C . GLY A 1 291 ? 4.345 -15.823 9.034 1.00 86.38 291 GLY A C 1
ATOM 2236 O O . GLY A 1 291 ? 4.199 -15.717 7.819 1.00 86.38 291 GLY A O 1
ATOM 2237 N N . GLU A 1 292 ? 5.438 -16.372 9.591 1.00 85.94 292 GLU A N 1
ATOM 2238 C CA . GLU A 1 292 ? 6.489 -17.029 8.795 1.00 85.94 292 GLU A CA 1
ATOM 2239 C C . GLU A 1 292 ? 6.054 -18.420 8.296 1.00 85.94 292 GLU A C 1
ATOM 2241 O O . GLU A 1 292 ? 5.714 -18.569 7.125 1.00 85.94 292 GLU A O 1
ATOM 2246 N N . ASP A 1 293 ? 5.984 -19.408 9.198 1.00 77.69 293 ASP A N 1
ATOM 2247 C CA . ASP A 1 293 ? 5.542 -20.783 8.924 1.00 77.69 293 ASP A CA 1
ATOM 2248 C C . ASP A 1 293 ? 4.289 -21.126 9.743 1.00 77.69 293 ASP A C 1
ATOM 2250 O O . ASP A 1 293 ? 4.181 -20.739 10.908 1.00 77.69 293 ASP A O 1
ATOM 2254 N N . LYS A 1 294 ? 3.351 -21.897 9.163 1.00 73.62 294 LYS A N 1
ATOM 2255 C CA . LYS A 1 294 ? 2.110 -22.365 9.826 1.00 73.62 294 LYS A CA 1
ATOM 2256 C C . LYS A 1 294 ? 1.417 -21.242 10.606 1.00 73.62 294 LYS A C 1
ATOM 2258 O O . LYS A 1 294 ? 1.329 -21.289 11.838 1.00 73.62 294 LYS A O 1
ATOM 2263 N N . LYS A 1 295 ? 0.972 -20.218 9.865 1.00 82.75 295 LYS A N 1
ATOM 2264 C CA . LYS A 1 295 ? 0.359 -18.997 10.402 1.00 82.75 295 LYS A CA 1
ATOM 2265 C C . LYS A 1 295 ? -0.644 -19.343 11.500 1.00 82.75 295 LYS A C 1
ATOM 2267 O O . LYS A 1 295 ? -1.603 -20.074 11.277 1.00 82.75 295 LYS A O 1
ATOM 2272 N N . ARG A 1 296 ? -0.387 -18.839 12.705 1.00 87.50 296 ARG A N 1
ATOM 2273 C CA . ARG A 1 296 ? -1.298 -18.978 13.840 1.00 87.50 296 ARG A CA 1
ATOM 2274 C C . ARG A 1 296 ? -2.168 -17.742 13.900 1.00 87.50 296 ARG A C 1
ATOM 2276 O O . ARG A 1 296 ? -1.641 -16.630 13.938 1.00 87.50 296 ARG A O 1
ATOM 2283 N N . ALA A 1 297 ? -3.475 -17.948 13.921 1.00 93.06 297 ALA A N 1
ATOM 2284 C CA . ALA A 1 297 ? -4.403 -16.849 14.052 1.00 93.06 297 ALA A CA 1
ATOM 2285 C C . ALA A 1 297 ? -4.285 -16.171 15.421 1.00 93.06 297 ALA A C 1
ATOM 2287 O O . ALA A 1 297 ? -4.128 -16.828 16.454 1.00 93.06 297 ALA A O 1
ATOM 2288 N N . TYR A 1 298 ? -4.432 -14.852 15.427 1.00 96.56 298 TYR A N 1
ATOM 2289 C CA . TYR A 1 298 ? -4.792 -14.106 16.619 1.00 96.56 298 TYR A CA 1
ATOM 2290 C C . TYR A 1 298 ? -6.294 -14.290 16.857 1.00 96.56 298 TYR A C 1
ATOM 2292 O O . TYR A 1 298 ? -7.118 -13.804 16.078 1.00 96.56 298 TYR A O 1
ATOM 2300 N N . VAL A 1 299 ? -6.640 -15.042 17.900 1.00 97.38 299 VAL A N 1
ATOM 2301 C CA . VAL A 1 299 ? -8.021 -15.435 18.196 1.00 97.38 299 VAL A CA 1
ATOM 2302 C C . VAL A 1 299 ? -8.682 -14.406 19.108 1.00 97.38 299 VAL A C 1
ATOM 2304 O O . VAL A 1 299 ? -8.143 -14.052 20.157 1.00 97.38 299 VAL A O 1
ATOM 2307 N N . VAL A 1 300 ? -9.873 -13.951 18.726 1.00 97.75 300 VAL A N 1
ATOM 2308 C CA . VAL A 1 300 ? -10.707 -13.035 19.504 1.00 97.75 300 VAL A CA 1
ATOM 2309 C C . VAL A 1 300 ? -12.079 -13.662 19.719 1.00 97.75 300 VAL A C 1
ATOM 2311 O O . VAL A 1 300 ? -12.952 -13.609 18.853 1.00 97.75 300 VAL A O 1
ATOM 2314 N N . THR A 1 301 ? -12.289 -14.229 20.904 1.00 97.12 301 THR A N 1
ATOM 2315 C CA . THR A 1 301 ? -13.613 -14.687 21.335 1.00 97.12 301 THR A CA 1
ATOM 2316 C C . THR A 1 301 ? -14.505 -13.481 21.621 1.00 97.12 301 THR A C 1
ATOM 2318 O O . THR A 1 301 ? -14.120 -12.569 22.360 1.00 97.12 301 THR A O 1
ATOM 2321 N N . LEU A 1 302 ? -15.705 -13.460 21.041 1.00 96.38 302 LEU A N 1
ATOM 2322 C CA . LEU A 1 302 ? -16.663 -12.390 21.290 1.00 96.38 302 LEU A CA 1
ATOM 2323 C C . LEU A 1 302 ? -17.271 -12.546 22.696 1.00 96.38 302 LEU A C 1
ATOM 2325 O O . LEU A 1 302 ? -17.607 -13.664 23.090 1.00 96.38 302 LEU A O 1
ATOM 2329 N N . PRO A 1 303 ? -17.501 -11.450 23.449 1.00 94.50 303 PRO A N 1
ATOM 2330 C CA . PRO A 1 303 ? -18.082 -11.520 24.798 1.00 94.50 303 PRO A CA 1
ATOM 2331 C C . PRO A 1 303 ? -19.452 -12.204 24.848 1.00 94.50 303 PRO A C 1
ATOM 2333 O O . PRO A 1 303 ? -19.872 -12.727 25.878 1.00 94.50 303 PRO A O 1
ATOM 2336 N N . ARG A 1 304 ? -20.174 -12.160 23.728 1.00 95.25 304 ARG A N 1
ATOM 2337 C CA . ARG A 1 304 ? -21.419 -12.881 23.490 1.00 95.25 304 ARG A CA 1
ATOM 2338 C C . ARG A 1 304 ? -21.520 -13.214 22.003 1.00 95.25 304 ARG A C 1
ATOM 2340 O O . ARG A 1 304 ? -21.043 -12.418 21.194 1.00 95.25 304 ARG A O 1
ATOM 2347 N N . PRO A 1 305 ? -22.198 -14.309 21.626 1.00 96.62 305 PRO A N 1
ATOM 2348 C CA . PRO A 1 305 ? -22.497 -14.574 20.228 1.00 96.62 305 PRO A CA 1
ATOM 2349 C C . PRO A 1 305 ? -23.310 -13.440 19.590 1.00 96.62 305 PRO A C 1
ATOM 2351 O O . PRO A 1 305 ? -24.205 -12.872 20.229 1.00 96.62 305 PRO A O 1
ATOM 2354 N N . VAL A 1 306 ? -23.027 -13.133 18.325 1.00 97.00 306 VAL A N 1
ATOM 2355 C CA . VAL A 1 306 ? -23.669 -12.047 17.570 1.00 97.00 306 VAL A CA 1
ATOM 2356 C C . VAL A 1 306 ? -24.273 -12.599 16.283 1.00 97.00 306 VAL A C 1
ATOM 2358 O O . VAL A 1 306 ? -23.602 -13.316 15.552 1.00 97.00 306 VAL A O 1
ATOM 2361 N N . GLN A 1 307 ? -25.534 -12.260 15.997 1.00 97.81 307 GLN A N 1
ATOM 2362 C CA . GLN A 1 307 ? -26.151 -12.547 14.698 1.00 97.81 307 GLN A CA 1
ATOM 2363 C C . GLN A 1 307 ? -25.810 -11.441 13.706 1.00 97.81 307 GLN A C 1
ATOM 2365 O O . GLN A 1 307 ? -26.313 -10.328 13.859 1.00 97.81 307 GLN A O 1
ATOM 2370 N N . ALA A 1 308 ? -25.002 -11.744 12.694 1.00 97.88 308 ALA A N 1
ATOM 2371 C CA . ALA A 1 308 ? -24.542 -10.754 11.726 1.00 97.88 308 ALA A CA 1
ATOM 2372 C C . ALA A 1 308 ? -24.456 -11.322 10.309 1.00 97.88 308 ALA A C 1
ATOM 2374 O O . ALA A 1 308 ? -24.282 -12.523 10.127 1.00 97.88 308 ALA A O 1
ATOM 2375 N N . ASP A 1 309 ? -24.585 -10.453 9.308 1.00 98.12 309 ASP A N 1
ATOM 2376 C CA . ASP A 1 309 ? -24.364 -10.786 7.892 1.00 98.12 309 ASP A CA 1
ATOM 2377 C C . ASP A 1 309 ? -23.017 -10.264 7.358 1.00 98.12 309 ASP A C 1
ATOM 2379 O O . ASP A 1 309 ? -22.653 -10.539 6.218 1.00 98.12 309 ASP A O 1
ATOM 2383 N N . ALA A 1 310 ? -22.274 -9.522 8.182 1.00 98.62 310 ALA A N 1
ATOM 2384 C CA . ALA A 1 310 ? -20.921 -9.077 7.891 1.00 98.62 310 ALA A CA 1
ATOM 2385 C C . ALA A 1 310 ? -20.154 -8.725 9.173 1.00 98.62 310 ALA A C 1
ATOM 2387 O O . ALA A 1 310 ? -20.748 -8.405 10.211 1.00 98.62 310 ALA A O 1
ATOM 2388 N N . ILE A 1 311 ? -18.827 -8.707 9.073 1.00 98.56 311 ILE A N 1
ATOM 2389 C CA . ILE A 1 311 ? -17.913 -8.174 10.090 1.00 98.56 311 ILE A CA 1
ATOM 2390 C C . ILE A 1 311 ? -17.005 -7.104 9.488 1.00 98.56 311 ILE A C 1
ATOM 2392 O O . ILE A 1 311 ? -16.769 -7.085 8.284 1.00 98.56 311 ILE A O 1
ATOM 2396 N N . CYS A 1 312 ? -16.486 -6.223 10.336 1.00 98.31 312 CYS A N 1
ATOM 2397 C CA . CYS A 1 312 ? -15.501 -5.216 9.974 1.00 98.31 312 CYS A CA 1
ATOM 2398 C C . CYS A 1 312 ? -14.402 -5.173 11.036 1.00 98.31 312 CYS A C 1
ATOM 2400 O O . CYS A 1 312 ? -14.703 -5.085 12.230 1.00 98.31 312 CYS A O 1
ATOM 2402 N N . ILE A 1 313 ? -13.145 -5.222 10.601 1.00 98.06 313 ILE A N 1
ATOM 2403 C CA . ILE A 1 313 ? -11.971 -4.996 11.443 1.00 98.06 313 ILE A CA 1
ATOM 2404 C C . ILE A 1 313 ? -11.428 -3.619 11.097 1.00 98.06 313 ILE A C 1
ATOM 2406 O O . ILE A 1 313 ? -10.991 -3.382 9.973 1.00 98.06 313 ILE A O 1
ATOM 2410 N N . GLU A 1 314 ? -11.466 -2.706 12.060 1.00 96.12 314 GLU A N 1
ATOM 2411 C CA . GLU A 1 314 ? -11.024 -1.327 11.879 1.00 96.12 314 GLU A CA 1
ATOM 2412 C C . GLU A 1 314 ? -9.782 -1.058 12.730 1.00 96.12 314 GLU A C 1
ATOM 2414 O O . GLU A 1 314 ? -9.854 -1.011 13.961 1.00 96.12 314 GLU A O 1
ATOM 2419 N N . ALA A 1 315 ? -8.634 -0.863 12.079 1.00 94.62 315 ALA A N 1
ATOM 2420 C CA . ALA A 1 315 ? -7.375 -0.575 12.752 1.00 94.62 315 ALA A CA 1
ATOM 2421 C C . ALA A 1 315 ? -7.394 0.841 13.342 1.00 94.62 315 ALA A C 1
ATOM 2423 O O . ALA A 1 315 ? -7.531 1.836 12.631 1.00 94.62 315 ALA A O 1
ATOM 2424 N N . THR A 1 316 ? -7.226 0.945 14.660 1.00 90.06 316 THR A N 1
ATOM 2425 C CA . THR A 1 316 ? -7.246 2.220 15.399 1.00 90.06 316 THR A CA 1
ATOM 2426 C C . THR A 1 316 ? -5.867 2.665 15.877 1.00 90.06 316 THR A C 1
ATOM 2428 O O . THR A 1 316 ? -5.666 3.862 16.072 1.00 90.06 316 THR A O 1
ATOM 2431 N N . ARG A 1 317 ? -4.914 1.734 16.002 1.00 90.12 317 ARG A N 1
ATOM 2432 C CA . ARG A 1 317 ? -3.494 2.000 16.251 1.00 90.12 317 ARG A CA 1
ATOM 2433 C C . ARG A 1 317 ? -2.641 0.962 15.535 1.00 90.12 317 ARG A C 1
ATOM 2435 O O . ARG A 1 317 ? -2.887 -0.236 15.649 1.00 90.12 317 ARG A O 1
ATOM 2442 N N . PHE A 1 318 ? -1.626 1.431 14.834 1.00 91.88 318 PHE A N 1
ATOM 2443 C CA . PHE A 1 318 ? -0.767 0.642 13.966 1.00 91.88 318 PHE A CA 1
ATOM 2444 C C . PHE A 1 318 ? 0.580 0.378 14.644 1.00 91.88 318 PHE A C 1
ATOM 2446 O O . PHE A 1 318 ? 1.019 1.145 15.504 1.00 91.88 318 PHE A O 1
ATOM 2453 N N . THR A 1 319 ? 1.248 -0.698 14.241 1.00 89.38 319 THR A N 1
ATOM 2454 C CA . THR A 1 319 ? 2.628 -0.994 14.639 1.00 89.38 319 THR A CA 1
ATOM 2455 C C . THR A 1 319 ? 3.601 -0.447 13.588 1.00 89.38 319 THR A C 1
ATOM 2457 O O . THR A 1 319 ? 3.252 -0.398 12.406 1.00 89.38 319 THR A O 1
ATOM 2460 N N . PRO A 1 320 ? 4.793 0.033 13.988 1.00 87.94 320 PRO A N 1
ATOM 2461 C CA . PRO A 1 320 ? 5.806 0.451 13.028 1.00 87.94 320 PRO A CA 1
ATOM 2462 C C . PRO A 1 320 ? 6.266 -0.752 12.204 1.00 87.94 320 PRO A C 1
ATOM 2464 O O . PRO A 1 320 ? 6.465 -1.843 12.739 1.00 87.94 320 PRO A O 1
ATOM 2467 N N . THR A 1 321 ? 6.459 -0.536 10.911 1.00 82.31 321 THR A N 1
ATOM 2468 C CA . THR A 1 321 ? 6.889 -1.566 9.961 1.00 82.31 321 THR A CA 1
ATOM 2469 C C . THR A 1 321 ? 8.209 -1.177 9.315 1.00 82.31 321 THR A C 1
ATOM 2471 O O . THR A 1 321 ? 8.454 0.004 9.085 1.00 82.31 321 THR A O 1
ATOM 2474 N N . ALA A 1 322 ? 9.040 -2.162 8.984 1.00 67.75 322 ALA A N 1
ATOM 2475 C CA . ALA A 1 322 ? 10.327 -1.957 8.311 1.00 67.75 322 ALA A CA 1
ATOM 2476 C C . ALA A 1 322 ? 10.346 -2.574 6.899 1.00 67.75 322 ALA A C 1
ATOM 2478 O O . ALA A 1 322 ? 11.394 -2.973 6.400 1.00 67.75 322 ALA A O 1
ATOM 2479 N N . SER A 1 323 ? 9.175 -2.725 6.276 1.00 64.88 323 SER A N 1
ATOM 2480 C CA . SER A 1 323 ? 8.975 -3.776 5.276 1.00 64.88 323 SER A CA 1
ATOM 2481 C C . SER A 1 323 ? 9.382 -3.409 3.848 1.00 64.88 323 SER A C 1
ATOM 2483 O O . SER A 1 323 ? 9.647 -4.312 3.057 1.00 64.88 323 SER A O 1
ATOM 2485 N N . PHE A 1 324 ? 9.400 -2.117 3.491 1.00 69.56 324 PHE A N 1
ATOM 2486 C CA . PHE A 1 324 ? 9.852 -1.673 2.170 1.00 69.56 324 PHE A CA 1
ATOM 2487 C C . PHE A 1 324 ? 11.222 -1.009 2.250 1.00 69.56 324 PHE A C 1
ATOM 2489 O O . PHE A 1 324 ? 11.410 -0.042 2.975 1.00 69.56 324 PHE A O 1
ATOM 2496 N N . PHE A 1 325 ? 12.188 -1.509 1.472 1.00 62.50 325 PHE A N 1
ATOM 2497 C CA . PHE A 1 325 ? 13.542 -0.938 1.414 1.00 62.50 325 PHE A CA 1
ATOM 2498 C C . PHE A 1 325 ? 13.563 0.484 0.828 1.00 62.50 325 PHE A C 1
ATOM 2500 O O . PHE A 1 325 ? 14.537 1.213 0.997 1.00 62.50 325 PHE A O 1
ATOM 2507 N N . THR A 1 326 ? 12.488 0.871 0.141 1.00 63.91 326 THR A N 1
ATOM 2508 C CA . THR A 1 326 ? 12.251 2.209 -0.398 1.00 63.91 326 THR A CA 1
ATOM 2509 C C . THR A 1 326 ? 11.432 3.103 0.534 1.00 63.91 326 THR A C 1
ATOM 2511 O O . THR A 1 326 ? 11.208 4.268 0.202 1.00 63.91 326 THR A O 1
ATOM 2514 N N . ASP A 1 327 ? 10.974 2.602 1.688 1.00 72.44 327 ASP A N 1
ATOM 2515 C CA . ASP A 1 327 ? 10.349 3.460 2.690 1.00 72.44 327 ASP A CA 1
ATOM 2516 C C . ASP A 1 327 ? 11.423 4.415 3.236 1.00 72.44 327 ASP A C 1
ATOM 2518 O O . ASP A 1 327 ? 12.270 4.053 4.051 1.00 72.44 327 ASP A O 1
ATOM 2522 N N . CYS A 1 328 ? 11.392 5.671 2.786 1.00 68.12 328 CYS A N 1
ATOM 2523 C CA . CYS A 1 328 ? 12.355 6.701 3.193 1.00 68.12 328 CYS A CA 1
ATOM 2524 C C . CYS A 1 328 ? 12.140 7.217 4.634 1.00 68.12 328 CYS A C 1
ATOM 2526 O O . CYS A 1 328 ? 12.818 8.150 5.065 1.00 68.12 328 CYS A O 1
ATOM 2528 N N . ALA A 1 329 ? 11.167 6.669 5.366 1.00 76.31 329 ALA A N 1
ATOM 2529 C CA . ALA A 1 329 ? 10.827 7.015 6.743 1.00 76.31 329 ALA A CA 1
ATOM 2530 C C . ALA A 1 329 ? 10.101 5.842 7.420 1.00 76.31 329 ALA A C 1
ATOM 2532 O O . ALA A 1 329 ? 9.626 4.933 6.748 1.00 76.31 329 ALA A O 1
ATOM 2533 N N . THR A 1 330 ? 9.958 5.876 8.750 1.00 84.06 330 THR A N 1
ATOM 2534 C CA . THR A 1 330 ? 9.114 4.906 9.464 1.00 84.06 330 THR A CA 1
ATOM 2535 C C . THR A 1 330 ? 7.678 4.963 8.947 1.00 84.06 330 THR A C 1
ATOM 2537 O O . THR A 1 330 ? 7.013 5.999 9.035 1.00 84.06 330 THR A O 1
ATOM 2540 N N . THR A 1 331 ? 7.197 3.829 8.455 1.00 87.06 331 THR A N 1
ATOM 2541 C CA . THR A 1 331 ? 5.848 3.643 7.926 1.00 87.06 331 THR A CA 1
ATOM 2542 C C . THR A 1 331 ? 5.016 2.752 8.841 1.00 87.06 331 THR A C 1
ATOM 2544 O O . THR A 1 331 ? 5.523 2.036 9.711 1.00 87.06 331 THR A O 1
ATOM 2547 N N . TYR A 1 332 ? 3.704 2.847 8.658 1.00 90.19 332 TYR A N 1
ATOM 2548 C CA . TYR A 1 332 ? 2.700 2.084 9.383 1.00 90.19 332 TYR A CA 1
ATOM 2549 C C . TYR A 1 332 ? 1.685 1.551 8.372 1.00 90.19 332 TYR A C 1
ATOM 2551 O O . TYR A 1 332 ? 1.126 2.337 7.607 1.00 90.19 332 TYR A O 1
ATOM 2559 N N . TYR A 1 333 ? 1.430 0.244 8.379 1.00 90.62 333 TYR A N 1
ATOM 2560 C CA . TYR A 1 333 ? 0.456 -0.417 7.500 1.00 90.62 333 TYR A CA 1
ATOM 2561 C C . TYR A 1 333 ? -0.525 -1.244 8.327 1.00 90.62 333 TYR A C 1
ATOM 2563 O O . TYR A 1 333 ? -0.183 -1.680 9.425 1.00 90.62 333 TYR A O 1
ATOM 2571 N N . PHE A 1 334 ? -1.725 -1.482 7.797 1.00 94.00 334 PHE A N 1
ATOM 2572 C CA . PHE A 1 334 ? -2.613 -2.535 8.285 1.00 94.00 334 PHE A CA 1
ATOM 2573 C C . PHE A 1 334 ? -2.552 -3.700 7.299 1.00 94.00 334 PHE A C 1
ATOM 2575 O O . PHE A 1 334 ? -2.870 -3.515 6.127 1.00 94.00 334 PHE A O 1
ATOM 2582 N N . ARG A 1 335 ? -2.100 -4.873 7.749 1.00 92.19 335 ARG A N 1
ATOM 2583 C CA . ARG A 1 335 ? -1.958 -6.065 6.906 1.00 92.19 335 ARG A CA 1
ATOM 2584 C C . ARG A 1 335 ? -2.463 -7.306 7.606 1.00 92.19 335 ARG A C 1
ATOM 2586 O O . ARG A 1 335 ? -2.228 -7.494 8.800 1.00 92.19 335 ARG A O 1
ATOM 2593 N N . LEU A 1 336 ? -3.097 -8.171 6.831 1.00 94.06 336 LEU A N 1
ATOM 2594 C CA . LEU A 1 336 ? -3.574 -9.477 7.261 1.00 94.06 336 LEU A CA 1
ATOM 2595 C C . LEU A 1 336 ? -3.419 -10.456 6.107 1.00 94.06 336 LEU A C 1
ATOM 2597 O O . LEU A 1 336 ? -3.464 -10.062 4.945 1.00 94.06 336 LEU A O 1
ATOM 2601 N N . SER A 1 337 ? -3.237 -11.726 6.438 1.00 93.00 337 SER A N 1
ATOM 2602 C CA . SER A 1 337 ? -3.269 -12.789 5.438 1.00 93.00 337 SER A CA 1
ATOM 2603 C C . SER A 1 337 ? -4.649 -13.387 5.290 1.00 93.00 337 SER A C 1
ATOM 2605 O O . SER A 1 337 ? -5.029 -13.702 4.182 1.00 93.00 337 SER A O 1
ATOM 2607 N N . GLU A 1 338 ? -5.408 -13.487 6.377 1.00 95.31 338 GLU A N 1
ATOM 2608 C CA . GLU A 1 338 ? -6.758 -14.043 6.338 1.00 95.31 338 GLU A CA 1
ATOM 2609 C C . GLU A 1 338 ? -7.580 -13.544 7.531 1.00 95.31 338 GLU A C 1
ATOM 2611 O O . GLU A 1 338 ? -7.034 -13.168 8.580 1.00 95.31 338 GLU A O 1
ATOM 2616 N N . ILE A 1 339 ? -8.900 -13.545 7.364 1.00 97.62 339 ILE A N 1
ATOM 2617 C CA . ILE A 1 339 ? -9.897 -13.284 8.394 1.00 97.62 339 ILE A CA 1
ATOM 2618 C C . ILE A 1 339 ? -10.878 -14.452 8.408 1.00 97.62 339 ILE A C 1
ATOM 2620 O O . ILE A 1 339 ? -11.607 -14.673 7.444 1.00 97.62 339 ILE A O 1
ATOM 2624 N N . GLU A 1 340 ? -10.969 -15.139 9.542 1.00 98.06 340 GLU A N 1
ATOM 2625 C CA . GLU A 1 340 ? -12.021 -16.125 9.779 1.00 98.06 340 GLU A CA 1
ATOM 2626 C C . GLU A 1 340 ? -13.084 -15.540 10.714 1.00 98.06 340 GLU A C 1
ATOM 2628 O O . GLU A 1 340 ? -12.777 -14.867 11.707 1.00 98.06 340 GLU A O 1
ATOM 2633 N N . ALA A 1 341 ? -14.346 -15.845 10.419 1.00 98.12 341 ALA A N 1
ATOM 2634 C CA . ALA A 1 341 ? -15.474 -15.602 11.308 1.00 98.12 341 ALA A CA 1
ATOM 2635 C C . ALA A 1 341 ? -16.092 -16.954 11.652 1.00 98.12 341 ALA A C 1
ATOM 2637 O O . ALA A 1 341 ? -16.676 -17.607 10.790 1.00 98.12 341 ALA A O 1
ATOM 2638 N N . VAL A 1 342 ? -15.931 -17.388 12.897 1.00 98.31 342 VAL A N 1
ATOM 2639 C CA . VAL A 1 342 ? -16.324 -18.722 13.347 1.00 98.31 342 VAL A CA 1
ATOM 2640 C C . VAL A 1 342 ? -17.707 -18.660 13.984 1.00 98.31 342 VAL A C 1
ATOM 2642 O O . VAL A 1 342 ? -17.959 -17.845 14.881 1.00 98.31 342 VAL A O 1
ATOM 2645 N N . ASP A 1 343 ? -18.616 -19.506 13.510 1.00 96.44 343 ASP A N 1
ATOM 2646 C CA . ASP A 1 343 ? -19.974 -19.601 14.037 1.00 96.44 343 ASP A CA 1
ATOM 2647 C C . ASP A 1 343 ? -20.083 -20.505 15.283 1.00 96.44 343 ASP A C 1
ATOM 2649 O O . ASP A 1 343 ? -19.086 -20.895 15.893 1.00 96.44 343 ASP A O 1
ATOM 2653 N N . GLY A 1 344 ? -21.310 -20.781 15.733 1.00 91.06 344 GLY A N 1
ATOM 2654 C CA . GLY A 1 344 ? -21.570 -21.635 16.898 1.00 91.06 344 GLY A CA 1
ATOM 2655 C C . GLY A 1 344 ? -21.230 -23.115 16.697 1.00 91.06 344 GLY A C 1
ATOM 2656 O O . GLY A 1 344 ? -21.047 -23.815 17.691 1.00 91.06 344 GLY A O 1
ATOM 2657 N N . ASP A 1 345 ? -21.112 -23.563 15.446 1.00 93.56 345 ASP A N 1
ATOM 2658 C CA . ASP A 1 345 ? -20.788 -24.943 15.075 1.00 93.56 345 ASP A CA 1
ATOM 2659 C C . ASP A 1 345 ? -19.290 -25.108 14.753 1.00 93.56 345 ASP A C 1
ATOM 2661 O O . ASP A 1 345 ? -18.831 -26.194 14.398 1.00 93.56 345 ASP A O 1
ATOM 2665 N N . GLY A 1 346 ? -18.505 -24.033 14.896 1.00 94.75 346 GLY A N 1
ATOM 2666 C CA . GLY A 1 346 ? -17.072 -24.021 14.617 1.00 94.75 346 GLY A CA 1
ATOM 2667 C C . GLY A 1 346 ? -16.726 -23.820 13.140 1.00 94.75 346 GLY A C 1
ATOM 2668 O O . GLY A 1 346 ? -15.564 -23.994 12.767 1.00 94.75 346 GLY A O 1
ATOM 2669 N N . LYS A 1 347 ? -17.693 -23.452 12.290 1.00 96.62 347 LYS A N 1
ATOM 2670 C CA . LYS A 1 347 ? -17.479 -23.241 10.855 1.00 96.62 347 LYS A CA 1
ATOM 2671 C C . LYS A 1 347 ? -17.014 -21.811 10.573 1.00 96.62 347 LYS A C 1
ATOM 2673 O O . LYS A 1 347 ? -17.583 -20.856 11.096 1.00 96.62 347 LYS A O 1
ATOM 2678 N N . ASN A 1 348 ? -16.021 -21.662 9.692 1.00 97.81 348 ASN A N 1
ATOM 2679 C CA . ASN A 1 348 ? -15.642 -20.363 9.136 1.00 97.81 348 ASN A CA 1
ATOM 2680 C C . ASN A 1 348 ? -16.670 -19.920 8.078 1.00 97.81 348 ASN A C 1
ATOM 2682 O O . ASN A 1 348 ? -16.740 -20.499 6.995 1.00 97.81 348 ASN A O 1
ATOM 2686 N N . VAL A 1 349 ? -17.469 -18.897 8.380 1.00 98.06 349 VAL A N 1
ATOM 2687 C CA . VAL A 1 349 ? -18.451 -18.313 7.444 1.00 98.06 349 VAL A CA 1
ATOM 2688 C C . VAL A 1 349 ? -17.892 -17.139 6.634 1.00 98.06 349 VAL A C 1
ATOM 2690 O O . VAL A 1 349 ? -18.577 -16.627 5.751 1.00 98.06 349 VAL A O 1
ATOM 2693 N N . ALA A 1 350 ? -16.662 -16.709 6.932 1.00 97.94 350 ALA A N 1
ATOM 2694 C CA . ALA A 1 350 ? -15.945 -15.678 6.187 1.00 97.94 350 ALA A CA 1
ATOM 2695 C C . ALA A 1 350 ? -15.228 -16.225 4.944 1.00 97.94 350 ALA A C 1
ATOM 2697 O O . ALA A 1 350 ? -14.764 -15.429 4.141 1.00 97.94 350 ALA A O 1
ATOM 2698 N N . ALA A 1 351 ? -15.140 -17.546 4.772 1.00 97.81 351 ALA A N 1
ATOM 2699 C CA . ALA A 1 351 ? -14.427 -18.158 3.656 1.00 97.81 351 ALA A CA 1
ATOM 2700 C C . ALA A 1 351 ? -15.119 -17.905 2.303 1.00 97.81 351 ALA A C 1
ATOM 2702 O O . ALA A 1 351 ? -16.351 -17.925 2.194 1.00 97.81 351 ALA A O 1
ATOM 2703 N N . ALA A 1 352 ? -14.327 -17.705 1.248 1.00 97.38 352 ALA A N 1
ATOM 2704 C CA . ALA A 1 352 ? -14.836 -17.492 -0.107 1.00 97.38 352 ALA A CA 1
ATOM 2705 C C . ALA A 1 352 ? -15.666 -18.686 -0.616 1.00 97.38 352 ALA A C 1
ATOM 2707 O O . ALA A 1 352 ? -16.696 -18.495 -1.263 1.00 97.38 352 ALA A O 1
ATOM 2708 N N . ASP A 1 353 ? -15.274 -19.919 -0.278 1.00 97.19 353 ASP A N 1
ATOM 2709 C CA . ASP A 1 353 ? -16.009 -21.145 -0.626 1.00 97.19 353 ASP A CA 1
ATOM 2710 C C . ASP A 1 353 ? -17.343 -21.295 0.132 1.00 97.19 353 ASP A C 1
ATOM 2712 O O . ASP A 1 353 ? -18.253 -21.988 -0.327 1.00 97.19 353 ASP A O 1
ATOM 2716 N N . ALA A 1 354 ? -17.508 -20.575 1.246 1.00 96.69 354 ALA A N 1
ATOM 2717 C CA . ALA A 1 354 ? -18.772 -20.403 1.950 1.00 96.69 354 ALA A CA 1
ATOM 2718 C C . ALA A 1 354 ? -19.653 -19.292 1.339 1.00 96.69 354 ALA A C 1
ATOM 2720 O O . ALA A 1 354 ? -20.736 -19.022 1.861 1.00 96.69 354 ALA A O 1
ATOM 2721 N N . GLY A 1 355 ? -19.218 -18.666 0.238 1.00 97.56 355 GLY A N 1
ATOM 2722 C CA . GLY A 1 355 ? -19.935 -17.609 -0.480 1.00 97.56 355 GLY A CA 1
ATOM 2723 C C . GLY A 1 355 ? -19.724 -16.204 0.090 1.00 97.56 355 GLY A C 1
ATOM 2724 O O . GLY A 1 355 ? -20.543 -15.320 -0.164 1.00 97.56 355 GLY A O 1
ATOM 2725 N N . ALA A 1 356 ? -18.671 -15.995 0.885 1.00 98.38 356 ALA A N 1
ATOM 2726 C CA . ALA A 1 356 ? -18.329 -14.681 1.413 1.00 98.38 356 ALA A CA 1
ATOM 2727 C C . ALA A 1 356 ? -17.628 -13.785 0.374 1.00 98.38 356 ALA A C 1
ATOM 2729 O O . ALA A 1 356 ? -17.117 -14.245 -0.646 1.00 98.38 356 ALA A O 1
ATOM 2730 N N . SER A 1 357 ? -17.580 -12.483 0.654 1.00 98.25 357 SER A N 1
ATOM 2731 C CA . SER A 1 357 ? -16.815 -11.496 -0.117 1.00 98.25 357 SER A CA 1
ATOM 2732 C C . SER A 1 357 ? -16.131 -10.495 0.809 1.00 98.25 357 SER A C 1
ATOM 2734 O O . SER A 1 357 ? -16.643 -10.198 1.890 1.00 98.25 357 SER A O 1
ATOM 2736 N N . ALA A 1 358 ? -14.992 -9.952 0.385 1.00 97.88 358 ALA A N 1
ATOM 2737 C CA . ALA A 1 358 ? -14.202 -9.014 1.175 1.00 97.88 358 ALA A CA 1
ATOM 2738 C C . ALA A 1 358 ? -14.106 -7.637 0.504 1.00 97.88 358 ALA A C 1
ATOM 2740 O O . ALA A 1 358 ? -14.109 -7.511 -0.721 1.00 97.88 358 ALA A O 1
ATOM 2741 N N . LYS A 1 359 ? -14.022 -6.587 1.323 1.00 96.94 359 LYS A N 1
ATOM 2742 C CA . LYS A 1 359 ? -13.749 -5.205 0.912 1.00 96.94 359 LYS A CA 1
ATOM 2743 C C . LYS A 1 359 ? -12.743 -4.581 1.863 1.00 96.94 359 LYS A C 1
ATOM 2745 O O . LYS A 1 359 ? -12.701 -4.926 3.039 1.00 96.94 359 LYS A O 1
ATOM 2750 N N . ALA A 1 360 ? -11.991 -3.608 1.375 1.00 95.56 360 ALA A N 1
ATOM 2751 C CA . ALA A 1 360 ? -11.071 -2.833 2.192 1.00 95.56 360 ALA A CA 1
ATOM 2752 C C . ALA A 1 360 ? -11.249 -1.336 1.941 1.00 95.56 360 ALA A C 1
ATOM 2754 O O . ALA A 1 360 ? -11.680 -0.923 0.863 1.00 95.56 360 ALA A O 1
ATOM 2755 N N . SER A 1 361 ? -10.876 -0.517 2.925 1.00 93.50 361 SER A N 1
ATOM 2756 C CA . SER A 1 361 ? -10.875 0.943 2.797 1.00 93.50 361 SER A CA 1
ATOM 2757 C C . SER A 1 361 ? -9.978 1.415 1.653 1.00 93.50 361 SER A C 1
ATOM 2759 O O . SER A 1 361 ? -10.326 2.356 0.936 1.00 93.50 361 SER A O 1
ATOM 2761 N N . ARG A 1 362 ? -8.808 0.781 1.521 1.00 88.88 362 ARG A N 1
ATOM 2762 C CA . ARG A 1 362 ? -7.798 0.967 0.477 1.00 88.88 362 ARG A CA 1
ATOM 2763 C C . ARG A 1 362 ? -6.964 -0.302 0.351 1.00 88.88 362 ARG A C 1
ATOM 2765 O O . ARG A 1 362 ? -6.737 -0.984 1.345 1.00 88.88 362 ARG A O 1
ATOM 2772 N N . THR A 1 363 ? -6.431 -0.526 -0.839 1.00 86.56 363 THR A N 1
ATOM 2773 C CA . THR A 1 363 ? -5.405 -1.537 -1.094 1.00 86.56 363 THR A CA 1
ATOM 2774 C C . THR A 1 363 ? -4.141 -0.831 -1.544 1.00 86.56 363 THR A C 1
ATOM 2776 O O . THR A 1 363 ? -4.187 0.056 -2.399 1.00 86.56 363 THR A O 1
ATOM 2779 N N . PHE A 1 364 ? -3.020 -1.176 -0.925 1.00 79.19 364 PHE A N 1
ATOM 2780 C CA . PHE A 1 364 ? -1.713 -0.725 -1.362 1.00 79.19 364 PHE A CA 1
ATOM 2781 C C . PHE A 1 364 ? -1.157 -1.704 -2.378 1.00 79.19 364 PHE A C 1
ATOM 2783 O O . PHE A 1 364 ? -0.731 -2.802 -2.033 1.00 79.19 364 PHE A O 1
ATOM 2790 N N . ARG A 1 365 ? -1.151 -1.254 -3.625 1.00 73.50 365 ARG A N 1
ATOM 2791 C CA . ARG A 1 365 ? -0.305 -1.776 -4.690 1.00 73.50 365 ARG A CA 1
ATOM 2792 C C . ARG A 1 365 ? 0.928 -0.874 -4.687 1.00 73.50 365 ARG A C 1
ATOM 2794 O O . ARG A 1 365 ? 0.757 0.343 -4.707 1.00 73.50 365 ARG A O 1
ATOM 2801 N N . SER A 1 366 ? 2.108 -1.440 -4.442 1.00 67.56 366 SER A N 1
ATOM 2802 C CA . SER A 1 366 ? 3.325 -0.723 -4.069 1.00 67.56 366 SER A CA 1
ATOM 2803 C C . SER A 1 366 ? 3.757 0.322 -5.098 1.00 67.56 366 SER A C 1
ATOM 2805 O O . SER A 1 366 ? 3.403 1.490 -4.942 1.00 67.56 366 SER A O 1
ATOM 2807 N N . TYR A 1 367 ? 4.547 -0.045 -6.104 1.00 66.19 367 TYR A N 1
ATOM 2808 C CA . TYR A 1 367 ? 5.023 0.904 -7.126 1.00 66.19 367 TYR A CA 1
ATOM 2809 C C . TYR A 1 367 ? 4.340 0.697 -8.471 1.00 66.19 367 TYR A C 1
ATOM 2811 O O . TYR A 1 367 ? 4.464 1.539 -9.365 1.00 66.19 367 TYR A O 1
ATOM 2819 N N . PHE A 1 368 ? 3.628 -0.415 -8.637 1.00 70.25 368 PHE A N 1
ATOM 2820 C CA . PHE A 1 368 ? 3.042 -0.763 -9.912 1.00 70.25 368 PHE A CA 1
ATOM 2821 C C . PHE A 1 368 ? 1.604 -0.258 -9.983 1.00 70.25 368 PHE A C 1
ATOM 2823 O O . PHE A 1 368 ? 0.724 -0.646 -9.220 1.00 70.25 368 PHE A O 1
ATOM 2830 N N . ASN A 1 369 ? 1.346 0.611 -10.959 1.00 75.56 369 ASN A N 1
ATOM 2831 C CA . ASN A 1 369 ? -0.025 0.865 -11.380 1.00 75.56 369 ASN A CA 1
ATOM 2832 C C . ASN A 1 369 ? -0.642 -0.448 -11.880 1.00 75.56 369 ASN A C 1
ATOM 2834 O O . ASN A 1 369 ? 0.056 -1.272 -12.490 1.00 75.56 369 ASN A O 1
ATOM 2838 N N . SER A 1 370 ? -1.949 -0.608 -11.664 1.00 78.75 370 SER A N 1
ATOM 2839 C CA . SER A 1 370 ? -2.678 -1.791 -12.116 1.00 78.75 370 SER A CA 1
ATOM 2840 C C . SER A 1 370 ? -2.546 -1.985 -13.627 1.00 78.75 370 SER A C 1
ATOM 2842 O O . SER A 1 370 ? -2.317 -1.033 -14.379 1.00 78.75 370 SER A O 1
ATOM 2844 N N . SER A 1 371 ? -2.717 -3.225 -14.091 1.00 83.75 371 SER A N 1
ATOM 2845 C CA . SER A 1 371 ? -2.733 -3.529 -15.528 1.00 83.75 371 SER A CA 1
ATOM 2846 C C . SER A 1 371 ? -3.756 -2.679 -16.289 1.00 83.75 371 SER A C 1
ATOM 2848 O O . SER A 1 371 ? -3.460 -2.213 -17.385 1.00 83.75 371 SER A O 1
ATOM 2850 N N . GLU A 1 372 ? -4.922 -2.430 -15.689 1.00 86.12 372 GLU A N 1
ATOM 2851 C CA . GLU A 1 372 ? -5.960 -1.538 -16.213 1.00 86.12 372 GLU A CA 1
ATOM 2852 C C . GLU A 1 372 ? -5.476 -0.091 -16.328 1.00 86.12 372 GLU A C 1
ATOM 2854 O O . GLU A 1 372 ? -5.522 0.471 -17.417 1.00 86.12 372 GLU A O 1
ATOM 2859 N N . VAL A 1 373 ? -4.930 0.487 -15.253 1.00 85.94 373 VAL A N 1
ATOM 2860 C CA . VAL A 1 373 ? -4.437 1.873 -15.280 1.00 85.94 373 VAL A CA 1
ATOM 2861 C C . VAL A 1 373 ? -3.325 2.037 -16.313 1.00 85.94 373 VAL A C 1
ATOM 2863 O O . VAL A 1 373 ? -3.337 3.010 -17.063 1.00 85.94 373 VAL A O 1
ATOM 2866 N N . ILE A 1 374 ? -2.376 1.097 -16.388 1.00 88.38 374 ILE A N 1
ATOM 2867 C CA . ILE A 1 374 ? -1.319 1.139 -17.406 1.00 88.38 374 ILE A CA 1
ATOM 2868 C C . ILE A 1 374 ? -1.920 1.037 -18.805 1.00 88.38 374 ILE A C 1
ATOM 2870 O O . ILE A 1 374 ? -1.610 1.876 -19.639 1.00 88.38 374 ILE A O 1
ATOM 2874 N N . ARG A 1 375 ? -2.797 0.064 -19.077 1.00 89.50 375 ARG A N 1
ATOM 2875 C CA . ARG A 1 375 ? -3.439 -0.086 -20.392 1.00 89.50 375 ARG A CA 1
ATOM 2876 C C . ARG A 1 375 ? -4.148 1.196 -20.829 1.00 89.50 375 ARG A C 1
ATOM 2878 O O . ARG A 1 375 ? -4.014 1.589 -21.983 1.00 89.50 375 ARG A O 1
ATOM 2885 N N . ASP A 1 376 ? -4.870 1.831 -19.914 1.00 89.56 376 ASP A N 1
ATOM 2886 C CA . ASP A 1 376 ? -5.714 2.980 -20.232 1.00 89.56 376 ASP A CA 1
ATOM 2887 C C . ASP A 1 376 ? -4.897 4.276 -20.396 1.00 89.56 376 ASP A C 1
ATOM 2889 O O . ASP A 1 376 ? -5.296 5.156 -21.152 1.00 89.56 376 ASP A O 1
ATOM 2893 N N . THR A 1 377 ? -3.731 4.382 -19.744 1.00 90.62 377 THR A N 1
ATOM 2894 C CA . THR A 1 377 ? -2.885 5.594 -19.772 1.00 90.62 377 THR A CA 1
ATOM 2895 C C . THR A 1 377 ? -1.646 5.476 -20.662 1.00 90.62 377 THR A C 1
ATOM 2897 O O . THR A 1 377 ? -1.059 6.493 -21.019 1.00 90.62 377 THR A O 1
ATOM 2900 N N . TYR A 1 378 ? -1.232 4.272 -21.079 1.00 91.88 378 TYR A N 1
ATOM 2901 C CA . TYR A 1 378 ? 0.027 4.079 -21.817 1.00 91.88 378 TYR A CA 1
ATOM 2902 C C . TYR A 1 378 ? 0.077 4.863 -23.134 1.00 91.88 378 TYR A C 1
ATOM 2904 O O . TYR A 1 378 ? 1.138 5.349 -23.527 1.00 91.88 378 TYR A O 1
ATOM 2912 N N . GLY A 1 379 ? -1.071 5.024 -23.801 1.00 91.44 379 GLY A N 1
ATOM 2913 C CA . GLY A 1 379 ? -1.163 5.801 -25.035 1.00 91.44 379 GLY A CA 1
ATOM 2914 C C . GLY A 1 379 ? -0.802 7.279 -24.863 1.00 91.44 379 GLY A C 1
ATOM 2915 O O . GLY A 1 379 ? -0.218 7.887 -25.758 1.00 91.44 379 GLY A O 1
ATOM 2916 N N . GLU A 1 380 ? -1.043 7.839 -23.677 1.00 91.12 380 GLU A N 1
ATOM 2917 C CA . GLU A 1 380 ? -0.738 9.240 -23.380 1.00 91.12 380 GLU A CA 1
ATOM 2918 C C . GLU A 1 380 ? 0.769 9.529 -23.471 1.00 91.12 380 GLU A C 1
ATOM 2920 O O . GLU A 1 380 ? 1.162 10.650 -23.787 1.00 91.12 380 GLU A O 1
ATOM 2925 N N . LEU A 1 381 ? 1.630 8.519 -23.281 1.00 89.50 381 LEU A N 1
ATOM 2926 C CA . LEU A 1 381 ? 3.086 8.659 -23.376 1.00 89.50 381 LEU A CA 1
ATOM 2927 C C . LEU A 1 381 ? 3.514 9.266 -24.717 1.00 89.50 381 LEU A C 1
ATOM 2929 O O . LEU A 1 381 ? 4.337 10.182 -24.745 1.00 89.50 381 LEU A O 1
ATOM 2933 N N . TYR A 1 382 ? 2.956 8.784 -25.829 1.00 91.31 382 TYR A N 1
ATOM 2934 C CA . TYR A 1 382 ? 3.299 9.320 -27.145 1.00 91.31 382 TYR A CA 1
ATOM 2935 C C . TYR A 1 382 ? 2.478 10.550 -27.539 1.00 91.31 382 TYR A C 1
ATOM 2937 O O . TYR A 1 382 ? 2.926 11.303 -28.401 1.00 91.31 382 TYR A O 1
ATOM 2945 N N . ASP A 1 383 ? 1.337 10.815 -26.899 1.00 90.25 383 ASP A N 1
ATOM 2946 C CA . ASP A 1 383 ? 0.608 12.082 -27.065 1.00 90.25 383 ASP A CA 1
ATOM 2947 C C . ASP A 1 383 ? 1.320 13.254 -26.367 1.00 90.25 383 ASP A C 1
ATOM 2949 O O . ASP A 1 383 ? 1.248 14.394 -26.828 1.00 90.25 383 ASP A O 1
ATOM 2953 N N . LEU A 1 384 ? 2.090 12.964 -25.313 1.00 89.19 384 LEU A N 1
ATOM 2954 C CA . LEU A 1 384 ? 2.959 13.919 -24.618 1.00 89.19 384 LEU A CA 1
ATOM 2955 C C . LEU A 1 384 ? 4.272 14.218 -25.363 1.00 89.19 384 LEU A C 1
ATOM 2957 O O . LEU A 1 384 ? 5.063 15.043 -24.903 1.00 89.19 384 LEU A O 1
ATOM 2961 N N . GLY A 1 385 ? 4.533 13.556 -26.494 1.00 90.88 385 GLY A N 1
ATOM 2962 C CA . GLY A 1 385 ? 5.739 13.786 -27.289 1.00 90.88 385 GLY A CA 1
ATOM 2963 C C . GLY A 1 385 ? 7.006 13.116 -26.746 1.00 90.88 385 GLY A C 1
ATOM 2964 O O . GLY A 1 385 ? 8.114 13.479 -27.146 1.00 90.88 385 GLY A O 1
ATOM 2965 N N . VAL A 1 386 ? 6.878 12.134 -25.845 1.00 91.88 386 VAL A N 1
ATOM 2966 C CA . VAL A 1 386 ? 8.018 11.376 -25.304 1.00 91.88 386 VAL A CA 1
ATOM 2967 C C . VAL A 1 386 ? 8.741 10.631 -26.426 1.00 91.88 386 VAL A C 1
ATOM 2969 O O . VAL A 1 386 ? 8.139 9.826 -27.135 1.00 91.88 386 VAL A O 1
ATOM 2972 N N . LYS A 1 387 ? 10.048 10.857 -26.589 1.00 93.56 387 LYS A N 1
ATOM 2973 C CA . LYS A 1 387 ? 10.826 10.229 -27.670 1.00 93.56 387 LYS A CA 1
ATOM 2974 C C . LYS A 1 387 ? 11.439 8.895 -27.290 1.00 93.56 387 LYS A C 1
ATOM 2976 O O . LYS A 1 387 ? 11.671 8.092 -28.187 1.00 93.56 387 LYS A O 1
ATOM 2981 N N . TRP A 1 388 ? 11.653 8.640 -26.003 1.00 94.88 388 TRP A N 1
ATOM 2982 C CA . TRP A 1 388 ? 12.281 7.413 -25.524 1.00 94.88 388 TRP A CA 1
ATOM 2983 C C . TRP A 1 388 ? 11.499 6.774 -24.390 1.00 94.88 388 TRP A C 1
ATOM 2985 O O . TRP A 1 388 ? 11.137 7.447 -23.426 1.00 94.88 388 TRP A O 1
ATOM 2995 N N . ASN A 1 389 ? 11.299 5.463 -24.475 1.00 93.81 389 ASN A N 1
ATOM 2996 C CA . ASN A 1 389 ? 10.857 4.661 -23.345 1.00 93.81 389 ASN A CA 1
ATOM 2997 C C . ASN A 1 389 ? 11.900 3.581 -23.041 1.00 93.81 389 ASN A C 1
ATOM 2999 O O . ASN A 1 389 ? 12.241 2.766 -23.905 1.00 93.81 389 ASN A O 1
ATOM 3003 N N . ARG A 1 390 ? 12.409 3.587 -21.811 1.00 93.94 390 ARG A N 1
ATOM 3004 C CA . ARG A 1 390 ? 13.226 2.506 -21.269 1.00 93.94 390 ARG A CA 1
ATOM 3005 C C . ARG A 1 390 ? 12.306 1.446 -20.666 1.00 93.94 390 ARG A C 1
ATOM 3007 O O . ARG A 1 390 ? 11.548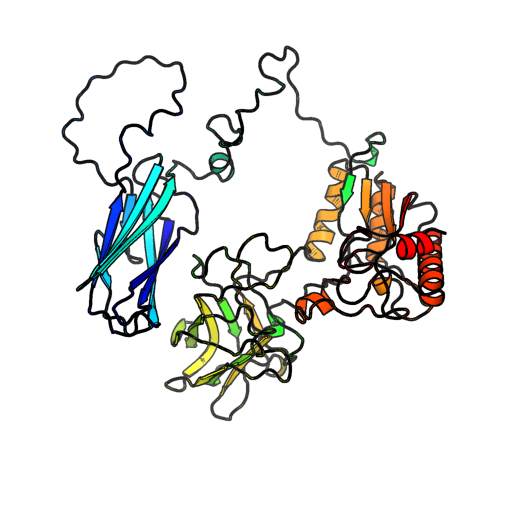 1.743 -19.749 1.00 93.94 390 ARG A O 1
ATOM 3014 N N . VAL A 1 391 ? 12.403 0.223 -21.173 1.00 92.06 391 VAL A N 1
ATOM 3015 C CA . VAL A 1 391 ? 11.598 -0.941 -20.757 1.00 92.06 391 VAL A CA 1
ATOM 3016 C C . VAL A 1 391 ? 12.507 -2.038 -20.208 1.00 92.06 391 VAL A C 1
ATOM 3018 O O . VAL A 1 391 ? 13.730 -1.929 -20.312 1.00 92.06 391 VAL A O 1
ATOM 3021 N N . GLY A 1 392 ? 11.942 -3.107 -19.646 1.00 84.81 392 GLY A N 1
ATOM 3022 C CA . GLY A 1 392 ? 12.756 -4.148 -19.006 1.00 84.81 392 GLY A CA 1
ATOM 3023 C C . GLY A 1 392 ? 12.989 -3.882 -17.528 1.00 84.81 392 GLY A C 1
ATOM 3024 O O . GLY A 1 392 ? 13.937 -4.414 -16.971 1.00 84.81 392 GLY A O 1
ATOM 3025 N N . HIS A 1 393 ? 12.165 -3.049 -16.891 1.00 79.44 393 HIS A N 1
ATOM 3026 C CA . HIS A 1 393 ? 12.294 -2.766 -15.465 1.00 79.44 393 HIS A CA 1
ATOM 3027 C C . HIS A 1 393 ? 11.492 -3.760 -14.608 1.00 79.44 393 HIS A C 1
ATOM 3029 O O . HIS A 1 393 ? 10.799 -4.636 -15.122 1.00 79.44 393 HIS A O 1
ATOM 3035 N N . TRP A 1 394 ? 11.607 -3.667 -13.283 1.00 74.94 394 TRP A N 1
ATOM 3036 C CA . TRP A 1 394 ? 10.891 -4.545 -12.348 1.00 74.94 394 TRP A CA 1
ATOM 3037 C C . TRP A 1 394 ? 9.389 -4.487 -12.584 1.00 74.94 394 TRP A C 1
ATOM 3039 O O . TRP A 1 394 ? 8.846 -3.417 -12.815 1.00 74.94 394 TRP A O 1
ATOM 3049 N N . GLY A 1 395 ? 8.712 -5.630 -12.514 1.00 69.81 395 GLY A N 1
ATOM 3050 C CA . GLY A 1 395 ? 7.269 -5.676 -12.746 1.00 69.81 395 GLY A CA 1
ATOM 3051 C C . GLY A 1 395 ? 6.855 -5.548 -14.219 1.00 69.81 395 GLY A C 1
ATOM 3052 O O . GLY A 1 395 ? 5.664 -5.684 -14.511 1.00 69.81 395 GLY A O 1
ATOM 3053 N N . ASP A 1 396 ? 7.798 -5.376 -15.156 1.00 77.38 396 ASP A N 1
ATOM 3054 C CA . ASP A 1 396 ? 7.522 -5.553 -16.581 1.00 77.38 396 ASP A CA 1
ATOM 3055 C C . ASP A 1 396 ? 7.538 -7.026 -16.988 1.00 77.38 396 ASP A C 1
ATOM 3057 O O . ASP A 1 396 ? 8.304 -7.859 -16.500 1.00 77.38 396 ASP A O 1
ATOM 3061 N N . TRP A 1 397 ? 6.738 -7.328 -18.006 1.00 86.06 397 TRP A N 1
ATOM 3062 C CA . TRP A 1 397 ? 6.670 -8.648 -18.632 1.00 86.06 397 TRP A CA 1
ATOM 3063 C C . TRP A 1 397 ? 7.806 -8.922 -19.631 1.00 86.06 397 TRP A C 1
ATOM 3065 O O . TRP A 1 397 ? 7.761 -9.876 -20.404 1.00 86.06 397 TRP A O 1
ATOM 3075 N N . THR A 1 398 ? 8.844 -8.089 -19.587 1.00 88.81 398 THR A N 1
ATOM 3076 C CA . THR A 1 398 ? 10.041 -8.132 -20.432 1.00 88.81 398 THR A CA 1
ATOM 3077 C C . THR A 1 398 ? 11.285 -8.647 -19.702 1.00 88.81 398 THR A C 1
ATOM 3079 O O . THR A 1 398 ? 12.326 -8.804 -20.334 1.00 88.81 398 THR A O 1
ATOM 3082 N N . CYS A 1 399 ? 11.225 -8.908 -18.391 1.00 88.88 399 CYS A N 1
ATOM 3083 C CA . CYS A 1 399 ? 12.370 -9.451 -17.652 1.00 88.88 399 CYS A CA 1
ATOM 3084 C C . CYS A 1 399 ? 12.680 -10.909 -18.037 1.00 88.88 399 CYS A C 1
ATOM 3086 O O . CYS A 1 399 ? 11.769 -11.681 -18.341 1.00 88.88 399 CYS A O 1
ATOM 3088 N N . TRP A 1 400 ? 13.949 -11.322 -17.930 1.00 92.44 400 TRP A N 1
ATOM 3089 C CA . TRP A 1 400 ? 14.411 -12.662 -18.324 1.00 92.44 400 TRP A CA 1
ATOM 3090 C C . TRP A 1 400 ? 13.586 -13.799 -17.703 1.00 92.44 400 TRP A C 1
ATOM 3092 O O . TRP A 1 400 ? 13.092 -14.657 -18.428 1.00 92.44 400 TRP A O 1
ATOM 3102 N N . SER A 1 401 ? 13.350 -13.775 -16.390 1.00 88.38 401 SER A N 1
ATOM 3103 C CA . SER A 1 401 ? 12.556 -14.799 -15.692 1.00 88.38 401 SER A CA 1
ATOM 3104 C C . SER A 1 401 ? 11.081 -14.864 -16.119 1.00 88.38 401 SER A C 1
ATOM 3106 O O . SER A 1 401 ? 10.418 -15.876 -15.892 1.00 88.38 401 SER A O 1
ATOM 3108 N N . ILE A 1 402 ? 10.555 -13.808 -16.751 1.00 88.81 402 ILE A N 1
ATOM 3109 C CA . ILE A 1 402 ? 9.202 -13.788 -17.319 1.00 88.81 402 ILE A CA 1
ATOM 3110 C C . ILE A 1 402 ? 9.199 -14.310 -18.755 1.00 88.81 402 ILE A C 1
ATOM 3112 O O . ILE A 1 402 ? 8.269 -15.038 -19.118 1.00 88.81 402 ILE A O 1
ATOM 3116 N N . VAL A 1 403 ? 10.226 -13.955 -19.534 1.00 93.31 403 VAL A N 1
ATOM 3117 C CA . VAL A 1 403 ? 10.405 -14.372 -20.932 1.00 93.31 403 VAL A CA 1
ATOM 3118 C C . VAL A 1 403 ? 10.782 -15.850 -21.033 1.00 93.31 403 VAL A C 1
ATOM 3120 O O . VAL A 1 403 ? 10.317 -16.534 -21.939 1.00 93.31 403 VAL A O 1
ATOM 3123 N N . GLU A 1 404 ? 11.579 -16.360 -20.094 1.00 95.06 404 GLU A N 1
ATOM 3124 C CA . GLU A 1 404 ? 12.014 -17.756 -20.028 1.00 95.06 404 GLU A CA 1
ATOM 3125 C C . GLU A 1 404 ? 11.562 -18.402 -18.714 1.00 95.06 404 GLU A C 1
ATOM 3127 O O . GLU A 1 404 ? 12.269 -18.399 -17.705 1.00 95.06 404 GLU A O 1
ATOM 3132 N N . ARG A 1 405 ? 10.357 -18.978 -18.730 1.00 91.88 405 ARG A N 1
ATOM 3133 C CA . ARG A 1 405 ? 9.773 -19.673 -17.564 1.00 91.88 405 ARG A CA 1
ATOM 3134 C C . ARG A 1 405 ? 10.147 -21.154 -17.501 1.00 91.88 405 ARG A C 1
ATOM 3136 O O . ARG A 1 405 ? 9.928 -21.804 -16.481 1.00 91.88 405 ARG A O 1
ATOM 3143 N N . LYS A 1 406 ? 10.692 -21.691 -18.594 1.00 95.25 406 LYS A N 1
ATOM 3144 C CA . LYS A 1 406 ? 11.241 -23.044 -18.720 1.00 95.25 406 LYS A CA 1
ATOM 3145 C C . LYS A 1 406 ? 12.521 -22.961 -19.544 1.00 95.25 406 LYS A C 1
ATOM 3147 O O . LYS A 1 406 ? 12.563 -22.204 -20.508 1.00 95.25 406 LYS A O 1
ATOM 3152 N N . LYS A 1 407 ? 13.545 -23.737 -19.173 1.00 96.38 407 LYS A N 1
ATOM 3153 C CA . LYS A 1 407 ? 14.861 -23.695 -19.831 1.00 96.38 407 LYS A CA 1
ATOM 3154 C C . LYS A 1 407 ? 14.725 -23.886 -21.348 1.00 96.38 407 LYS A C 1
ATOM 3156 O O . LYS A 1 407 ? 14.190 -24.899 -21.791 1.00 96.38 407 LYS A O 1
ATOM 3161 N N . GLY A 1 408 ? 15.246 -22.938 -22.117 1.00 97.06 408 GLY A N 1
ATOM 3162 C CA . GLY A 1 408 ? 15.247 -22.902 -23.578 1.00 97.06 408 GLY A CA 1
ATOM 3163 C C . GLY A 1 408 ? 13.918 -22.511 -24.236 1.00 97.06 408 GLY A C 1
ATOM 3164 O O . GLY A 1 408 ? 13.869 -22.421 -25.462 1.00 97.06 408 GLY A O 1
ATOM 3165 N N . GLU A 1 409 ? 12.850 -22.279 -23.469 1.00 98.00 409 GLU A N 1
ATOM 3166 C CA . GLU A 1 409 ? 11.537 -21.888 -23.991 1.00 98.00 409 GLU A CA 1
ATOM 3167 C C . GLU A 1 409 ? 11.290 -20.398 -23.731 1.00 98.00 409 GLU A C 1
ATOM 3169 O O . GLU A 1 409 ? 10.988 -19.987 -22.608 1.00 98.00 409 GLU A O 1
ATOM 3174 N N . TYR A 1 410 ? 11.391 -19.596 -24.792 1.00 98.00 410 TYR A N 1
ATOM 3175 C CA . TYR A 1 410 ? 11.221 -18.147 -24.731 1.00 98.00 410 TYR A CA 1
ATOM 3176 C C . TYR A 1 410 ? 9.869 -17.706 -25.295 1.00 98.00 410 TYR A C 1
ATOM 3178 O O . TYR A 1 410 ? 9.477 -18.126 -26.387 1.00 98.00 410 TYR A O 1
ATOM 3186 N N . ALA A 1 411 ? 9.181 -16.809 -24.592 1.00 96.31 411 ALA A N 1
ATOM 3187 C CA . ALA A 1 411 ? 7.949 -16.192 -25.065 1.00 96.31 411 ALA A CA 1
ATOM 3188 C C . ALA A 1 411 ? 7.850 -14.731 -24.612 1.00 96.31 411 ALA A C 1
ATOM 3190 O O . ALA A 1 411 ? 8.055 -14.416 -23.443 1.00 96.31 411 ALA A O 1
ATOM 3191 N N . ILE A 1 412 ? 7.489 -13.844 -25.540 1.00 95.62 412 ILE A N 1
ATOM 3192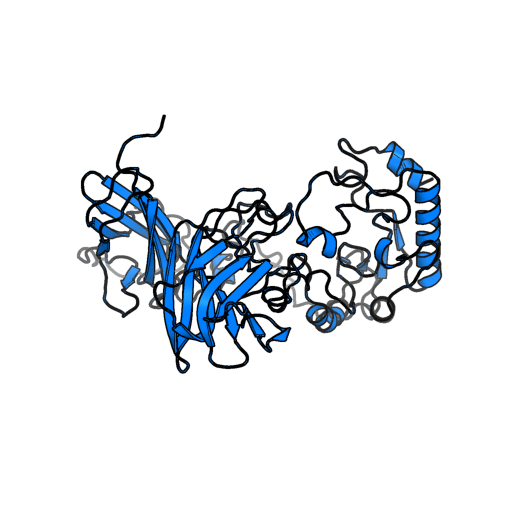 C CA . ILE A 1 412 ? 7.059 -12.479 -25.223 1.00 95.62 412 ILE A CA 1
ATOM 3193 C C . ILE A 1 412 ? 5.534 -12.472 -25.143 1.00 95.62 412 ILE A C 1
ATOM 3195 O O . ILE A 1 412 ? 4.866 -13.040 -26.008 1.00 95.62 412 ILE A O 1
ATOM 3199 N N . ASP A 1 413 ? 4.981 -11.821 -24.121 1.00 93.38 413 ASP A N 1
ATOM 3200 C CA . ASP A 1 413 ? 3.534 -11.645 -24.020 1.00 93.38 413 ASP A CA 1
ATOM 3201 C C . ASP A 1 413 ? 2.986 -10.790 -25.177 1.00 93.38 413 ASP A C 1
ATOM 3203 O O . ASP A 1 413 ? 3.540 -9.722 -25.452 1.00 93.38 413 ASP A O 1
ATOM 3207 N N . PRO A 1 414 ? 1.890 -11.205 -25.842 1.00 95.75 414 PRO A N 1
ATOM 3208 C CA . PRO A 1 414 ? 1.335 -10.465 -26.973 1.00 95.75 414 PRO A CA 1
ATOM 3209 C C . PRO A 1 414 ? 0.939 -9.018 -26.654 1.00 95.75 414 PRO A C 1
ATOM 3211 O O . PRO A 1 414 ? 1.110 -8.148 -27.504 1.00 95.75 414 PRO A O 1
ATOM 3214 N N . THR A 1 415 ? 0.447 -8.739 -25.442 1.00 93.69 415 THR A N 1
ATOM 3215 C CA . THR A 1 415 ? 0.049 -7.383 -25.021 1.00 93.69 415 THR A CA 1
ATOM 3216 C C . THR A 1 415 ? 1.276 -6.485 -24.913 1.00 93.69 415 THR A C 1
ATOM 3218 O O . THR A 1 415 ? 1.293 -5.359 -25.410 1.00 93.69 415 THR A O 1
ATOM 3221 N N . THR A 1 416 ? 2.336 -7.012 -24.303 1.00 92.62 416 THR A N 1
ATOM 3222 C CA . THR A 1 416 ? 3.622 -6.326 -24.156 1.00 92.62 416 THR A CA 1
ATOM 3223 C C . THR A 1 416 ? 4.320 -6.121 -25.508 1.00 92.62 416 THR A C 1
ATOM 3225 O O . THR A 1 416 ? 4.847 -5.039 -25.774 1.00 92.62 416 THR A O 1
ATOM 3228 N N . ASP A 1 417 ? 4.281 -7.117 -26.400 1.00 96.38 417 ASP A N 1
ATOM 3229 C CA . ASP A 1 417 ? 4.817 -7.010 -27.765 1.00 96.38 417 ASP A CA 1
ATOM 3230 C C . ASP A 1 417 ? 4.076 -5.953 -28.602 1.00 96.38 417 ASP A C 1
ATOM 3232 O O . ASP A 1 417 ? 4.698 -5.130 -29.291 1.00 96.38 417 ASP A O 1
ATOM 3236 N N . GLN A 1 418 ? 2.742 -5.944 -28.510 1.00 95.88 418 GLN A N 1
ATOM 3237 C CA . GLN A 1 418 ? 1.901 -4.965 -29.187 1.00 95.88 418 GLN A CA 1
ATOM 3238 C C . GLN A 1 418 ? 2.203 -3.551 -28.692 1.00 95.88 418 GLN A C 1
ATOM 3240 O O . GLN A 1 418 ? 2.367 -2.657 -29.519 1.00 95.88 418 GLN A O 1
ATOM 3245 N N . ALA A 1 419 ? 2.363 -3.349 -27.383 1.00 94.75 419 ALA A N 1
ATOM 3246 C CA . ALA A 1 419 ? 2.695 -2.040 -26.831 1.00 94.75 419 ALA A CA 1
ATOM 3247 C C . ALA A 1 419 ? 4.023 -1.491 -27.378 1.00 94.75 419 ALA A C 1
ATOM 3249 O O . ALA A 1 419 ? 4.073 -0.341 -27.807 1.00 94.75 419 ALA A O 1
ATOM 3250 N N . ILE A 1 420 ? 5.073 -2.320 -27.469 1.00 96.00 420 ILE A N 1
ATOM 3251 C CA . ILE A 1 420 ? 6.342 -1.929 -28.114 1.00 96.00 420 ILE A CA 1
ATOM 3252 C C . ILE A 1 420 ? 6.114 -1.555 -29.586 1.00 96.00 420 ILE A C 1
ATOM 3254 O O . ILE A 1 420 ? 6.643 -0.551 -30.068 1.00 96.00 420 ILE A O 1
ATOM 3258 N N . THR A 1 421 ? 5.312 -2.339 -30.308 1.00 96.75 421 THR A N 1
ATOM 3259 C CA . THR A 1 421 ? 4.979 -2.066 -31.716 1.00 96.75 421 THR A CA 1
ATOM 3260 C C . THR A 1 421 ? 4.252 -0.732 -31.879 1.00 96.75 421 THR A C 1
ATOM 3262 O O . THR A 1 421 ? 4.587 0.051 -32.770 1.00 96.75 421 THR A O 1
ATOM 3265 N N . GLU A 1 422 ? 3.282 -0.450 -31.014 1.00 96.25 422 GLU A N 1
ATOM 3266 C CA . GLU A 1 422 ? 2.517 0.794 -31.011 1.00 96.25 422 GLU A CA 1
ATOM 3267 C C . GLU A 1 422 ? 3.386 1.994 -30.639 1.00 96.25 422 GLU A C 1
ATOM 3269 O O . GLU A 1 422 ? 3.314 3.017 -31.321 1.00 96.25 422 GLU A O 1
ATOM 3274 N N . SER A 1 423 ? 4.261 1.871 -29.638 1.00 95.69 423 SER A N 1
ATOM 3275 C CA . SER A 1 423 ? 5.239 2.907 -29.289 1.00 95.69 423 SER A CA 1
ATOM 3276 C C . SER A 1 423 ? 6.107 3.279 -30.491 1.00 95.69 423 SER A C 1
ATOM 3278 O O . SER A 1 423 ? 6.181 4.451 -30.862 1.00 95.69 423 SER A O 1
ATOM 3280 N N . VAL A 1 424 ? 6.698 2.286 -31.162 1.00 96.56 424 VAL A N 1
ATOM 3281 C CA . VAL A 1 424 ? 7.562 2.512 -32.332 1.00 96.56 424 VAL A CA 1
ATOM 3282 C C . VAL A 1 424 ? 6.781 3.132 -33.488 1.00 96.56 424 VAL A C 1
ATOM 3284 O O . VAL A 1 424 ? 7.250 4.090 -34.105 1.00 96.56 424 VAL A O 1
ATOM 3287 N N . LYS A 1 425 ? 5.562 2.646 -33.758 1.00 96.50 425 LYS A N 1
ATOM 3288 C CA . LYS A 1 425 ? 4.680 3.198 -34.799 1.00 96.50 425 LYS A CA 1
ATOM 3289 C C . LYS A 1 425 ? 4.319 4.664 -34.538 1.00 96.50 425 LYS A C 1
ATOM 3291 O O . LYS A 1 425 ? 4.205 5.433 -35.489 1.00 96.50 425 LYS A O 1
ATOM 3296 N N . ASN A 1 426 ? 4.177 5.052 -33.272 1.00 96.38 426 ASN A N 1
ATOM 3297 C CA . ASN A 1 426 ? 3.902 6.427 -32.856 1.00 96.38 426 ASN A CA 1
ATOM 3298 C C . ASN A 1 426 ? 5.177 7.260 -32.635 1.00 96.38 426 ASN A C 1
ATOM 3300 O O . ASN A 1 426 ? 5.108 8.363 -32.103 1.00 96.38 426 ASN A O 1
ATOM 3304 N N . GLY A 1 427 ? 6.344 6.782 -33.079 1.00 95.19 427 GLY A N 1
ATOM 3305 C CA . GLY A 1 427 ? 7.584 7.557 -33.075 1.00 95.19 427 GLY A CA 1
ATOM 3306 C C . GLY A 1 427 ? 8.324 7.582 -31.739 1.00 95.19 427 GLY A C 1
ATOM 3307 O O . GLY A 1 427 ? 9.103 8.509 -31.513 1.00 95.19 427 GLY A O 1
ATOM 3308 N N . VAL A 1 428 ? 8.102 6.596 -30.869 1.00 95.62 428 VAL A N 1
ATOM 3309 C CA . VAL A 1 428 ? 8.859 6.397 -29.626 1.00 95.62 428 VAL A CA 1
ATOM 3310 C C . VAL A 1 428 ? 9.952 5.352 -29.852 1.00 95.62 428 VAL A C 1
ATOM 3312 O O . VAL A 1 428 ? 9.690 4.232 -30.286 1.00 95.62 428 VAL A O 1
ATOM 3315 N N . ASN A 1 429 ? 11.190 5.710 -29.535 1.00 95.44 429 ASN A N 1
ATOM 3316 C CA . ASN A 1 429 ? 12.327 4.803 -29.500 1.00 95.44 429 ASN A CA 1
ATOM 3317 C C . ASN A 1 429 ? 12.304 3.971 -28.208 1.00 95.44 429 ASN A C 1
ATOM 3319 O O . ASN A 1 429 ? 12.035 4.491 -27.125 1.00 95.44 429 ASN A O 1
ATOM 3323 N N . ILE A 1 430 ? 12.631 2.684 -28.312 1.00 95.56 430 ILE A N 1
ATOM 3324 C CA . ILE A 1 430 ? 12.699 1.779 -27.161 1.00 95.56 430 ILE A CA 1
ATOM 3325 C C . ILE A 1 430 ? 14.156 1.476 -26.813 1.00 95.56 430 ILE A C 1
ATOM 3327 O O . ILE A 1 430 ? 14.924 1.039 -27.678 1.00 95.56 430 ILE A O 1
ATOM 3331 N N . ALA A 1 431 ? 14.502 1.666 -25.540 1.00 94.75 431 ALA A N 1
ATOM 3332 C CA . ALA A 1 431 ? 15.711 1.132 -24.924 1.00 94.75 431 ALA A CA 1
ATOM 3333 C C . ALA A 1 431 ? 15.319 -0.056 -24.034 1.00 94.75 431 ALA A C 1
ATOM 3335 O O . ALA A 1 431 ? 14.628 0.117 -23.033 1.00 94.75 431 ALA A O 1
ATOM 3336 N N . TYR A 1 432 ? 15.712 -1.268 -24.417 1.00 96.69 432 TYR A N 1
ATOM 3337 C CA . TYR A 1 432 ? 15.328 -2.485 -23.703 1.00 96.69 432 TYR A CA 1
ATOM 3338 C C . TYR A 1 432 ? 16.434 -2.897 -22.733 1.00 96.69 432 TYR A C 1
ATOM 3340 O O . TYR A 1 432 ? 17.531 -3.263 -23.155 1.00 96.69 432 TYR A O 1
ATOM 3348 N N . CYS A 1 433 ? 16.149 -2.880 -21.435 1.00 95.19 433 CYS A N 1
ATOM 3349 C CA . CYS A 1 433 ? 17.052 -3.408 -20.422 1.00 95.19 433 CYS A CA 1
ATOM 3350 C C . CYS A 1 433 ? 16.964 -4.940 -20.368 1.00 95.19 433 CYS A C 1
ATOM 3352 O O . CYS A 1 433 ? 15.919 -5.525 -20.083 1.00 95.19 433 CYS A O 1
ATOM 3354 N N . LEU A 1 434 ? 18.075 -5.603 -20.681 1.00 94.81 434 LEU A N 1
ATOM 3355 C CA . LEU A 1 434 ? 18.239 -7.047 -20.595 1.00 94.81 434 LEU A CA 1
ATOM 3356 C C . LEU A 1 434 ? 18.631 -7.405 -19.157 1.00 94.81 434 LEU A C 1
ATOM 3358 O O . LEU A 1 434 ? 19.804 -7.387 -18.785 1.00 94.81 434 LEU A O 1
ATOM 3362 N N . CYS A 1 435 ? 17.624 -7.687 -18.338 1.00 89.56 435 CYS A N 1
ATOM 3363 C CA . CYS A 1 435 ? 17.742 -8.053 -16.927 1.00 89.56 435 CYS A CA 1
ATOM 3364 C C . CYS A 1 435 ? 16.462 -8.802 -16.484 1.00 89.56 435 CYS A C 1
ATOM 3366 O O . CYS A 1 435 ? 15.549 -9.009 -17.283 1.00 89.56 435 CYS A O 1
ATOM 3368 N N . TYR A 1 436 ? 16.298 -9.247 -15.242 1.00 87.19 436 TYR A N 1
ATOM 3369 C CA . TYR A 1 436 ? 17.335 -9.563 -14.256 1.00 87.19 436 TYR A CA 1
ATOM 3370 C C . TYR A 1 436 ? 17.773 -11.017 -14.454 1.00 87.19 436 TYR A C 1
ATOM 3372 O O . TYR A 1 436 ? 17.728 -11.498 -15.582 1.00 87.19 436 TYR A O 1
ATOM 3380 N N . GLY A 1 437 ? 18.238 -11.704 -13.411 1.00 89.00 437 GLY A N 1
ATOM 3381 C CA . GLY A 1 437 ? 18.635 -13.104 -13.496 1.00 89.00 437 GLY A CA 1
ATOM 3382 C C . GLY A 1 437 ? 17.463 -14.056 -13.717 1.00 89.00 437 GLY A C 1
ATOM 3383 O O . GLY A 1 437 ? 16.300 -13.654 -13.828 1.00 89.00 437 GLY A O 1
ATOM 3384 N N . ASN A 1 438 ? 17.775 -15.347 -13.708 1.00 90.19 438 ASN A N 1
ATOM 3385 C CA . ASN A 1 438 ? 16.780 -16.402 -13.802 1.00 90.19 438 ASN A CA 1
ATOM 3386 C C . ASN A 1 438 ? 17.183 -17.603 -12.933 1.00 90.19 438 ASN A C 1
ATOM 3388 O O . ASN A 1 438 ? 18.170 -18.289 -13.216 1.00 90.19 438 ASN A O 1
ATOM 3392 N N . ALA A 1 439 ? 16.385 -17.869 -11.894 1.00 87.81 439 ALA A N 1
ATOM 3393 C CA . ALA A 1 439 ? 16.574 -18.976 -10.956 1.00 87.81 439 ALA A CA 1
ATOM 3394 C C . ALA A 1 439 ? 16.625 -20.366 -11.621 1.00 87.81 439 ALA A C 1
ATOM 3396 O O . ALA A 1 439 ? 17.158 -21.299 -11.029 1.00 87.81 439 ALA A O 1
ATOM 3397 N N . LEU A 1 440 ? 16.149 -20.516 -12.867 1.00 91.06 440 LEU A N 1
ATOM 3398 C CA . LEU A 1 440 ? 16.335 -21.751 -13.639 1.00 91.06 440 LEU A CA 1
ATOM 3399 C C . LEU A 1 440 ? 17.818 -22.128 -13.811 1.00 91.06 440 LEU A C 1
ATOM 3401 O O . LEU A 1 440 ? 18.136 -23.313 -13.910 1.00 91.06 440 LEU A O 1
ATOM 3405 N N . TYR A 1 441 ? 18.714 -21.141 -13.872 1.00 92.75 441 TYR A N 1
ATOM 3406 C CA . TYR A 1 441 ? 20.146 -21.340 -14.118 1.00 92.75 441 TYR A CA 1
ATOM 3407 C C . TYR A 1 441 ? 21.000 -21.051 -12.891 1.00 92.75 441 TYR A C 1
ATOM 3409 O O . TYR A 1 441 ? 21.991 -21.740 -12.642 1.00 92.75 441 TYR A O 1
ATOM 3417 N N . GLU A 1 442 ? 20.633 -20.031 -12.121 1.00 89.06 442 GLU A N 1
ATOM 3418 C CA . GLU A 1 442 ? 21.389 -19.640 -10.943 1.00 89.06 442 GLU A CA 1
ATOM 3419 C C . GLU A 1 442 ? 20.473 -19.001 -9.902 1.00 89.06 442 GLU A C 1
ATOM 3421 O O . GLU A 1 442 ? 20.057 -17.852 -10.027 1.00 89.06 442 GLU A O 1
ATOM 3426 N N . GLU A 1 443 ? 20.168 -19.759 -8.851 1.00 82.00 443 GLU A N 1
ATOM 3427 C CA . GLU A 1 443 ? 19.532 -19.209 -7.660 1.00 82.00 443 GLU A CA 1
ATOM 3428 C C . GLU A 1 443 ? 20.538 -18.350 -6.899 1.00 82.00 443 GLU A C 1
ATOM 3430 O O . GLU A 1 443 ? 21.622 -18.808 -6.524 1.00 82.00 443 GLU A O 1
ATOM 3435 N N . THR A 1 444 ? 20.172 -17.096 -6.651 1.00 74.88 444 THR A N 1
ATOM 3436 C CA . THR A 1 444 ? 20.964 -16.212 -5.796 1.00 74.88 444 THR A CA 1
ATOM 3437 C C . THR A 1 444 ? 20.388 -16.235 -4.384 1.00 74.88 444 THR A C 1
ATOM 3439 O O . THR A 1 444 ? 19.184 -16.016 -4.223 1.00 74.88 444 THR A O 1
ATOM 3442 N N . PRO A 1 445 ? 21.208 -16.485 -3.346 1.00 70.62 445 PRO A N 1
ATOM 3443 C CA . PRO A 1 445 ? 20.735 -16.464 -1.973 1.00 70.62 445 PRO A CA 1
ATOM 3444 C C . PRO A 1 445 ? 20.089 -15.126 -1.630 1.00 70.62 445 PRO A C 1
ATOM 3446 O O . PRO A 1 445 ? 20.617 -14.055 -1.925 1.00 70.62 445 PRO A O 1
ATOM 3449 N N . LEU A 1 446 ? 18.955 -15.196 -0.947 1.00 68.88 446 LEU A N 1
ATOM 3450 C CA . LEU A 1 446 ? 18.317 -14.023 -0.378 1.00 68.88 446 LEU A CA 1
ATOM 3451 C C . LEU A 1 446 ? 19.220 -13.393 0.689 1.00 68.88 446 LEU A C 1
ATOM 3453 O O . LEU A 1 446 ? 19.525 -14.032 1.695 1.00 68.88 446 LEU A O 1
ATOM 3457 N N . HIS A 1 447 ? 19.586 -12.121 0.519 1.00 63.00 447 HIS A N 1
ATOM 3458 C CA . HIS A 1 447 ? 20.277 -11.357 1.567 1.00 63.00 447 HIS A CA 1
ATOM 3459 C C . HIS A 1 447 ? 19.375 -11.080 2.784 1.00 63.00 447 HIS A C 1
ATOM 3461 O O . HIS A 1 447 ? 19.870 -10.877 3.891 1.00 63.00 447 HIS A O 1
ATOM 3467 N N . ALA A 1 448 ? 18.052 -11.109 2.595 1.00 67.06 448 ALA A N 1
ATOM 3468 C CA . ALA A 1 448 ? 17.043 -11.049 3.647 1.00 67.06 448 ALA A CA 1
ATOM 3469 C C . ALA A 1 448 ? 15.787 -11.823 3.219 1.00 67.06 448 ALA A C 1
ATOM 3471 O O . ALA A 1 448 ? 15.494 -11.904 2.030 1.00 67.06 448 ALA A O 1
ATOM 3472 N N . ASN A 1 449 ? 15.023 -12.363 4.176 1.00 72.56 449 ASN A N 1
ATOM 3473 C CA . ASN A 1 449 ? 13.691 -12.915 3.913 1.00 72.56 449 ASN A CA 1
ATOM 3474 C C . ASN A 1 449 ? 12.622 -11.850 4.215 1.00 72.56 449 ASN A C 1
ATOM 3476 O O . ASN A 1 449 ? 12.325 -11.609 5.389 1.00 72.56 449 ASN A O 1
ATOM 3480 N N . PRO A 1 450 ? 12.050 -11.200 3.198 1.00 68.56 450 PRO A N 1
ATOM 3481 C CA . PRO A 1 450 ? 11.237 -10.003 3.386 1.00 68.56 450 PRO A CA 1
ATOM 3482 C C . PRO A 1 450 ? 9.736 -10.299 3.258 1.00 68.56 450 PRO A C 1
ATOM 3484 O O . PRO A 1 450 ? 8.909 -9.392 3.298 1.00 68.56 450 PRO A O 1
ATOM 3487 N N . GLY A 1 451 ? 9.376 -11.579 3.131 1.00 75.12 451 GLY A N 1
ATOM 3488 C CA . GLY A 1 451 ? 7.998 -12.045 3.075 1.00 75.12 451 GLY A CA 1
ATOM 3489 C C . GLY A 1 451 ? 7.438 -12.239 1.664 1.00 75.12 451 GLY A C 1
ATOM 3490 O O . GLY A 1 451 ? 8.137 -12.037 0.667 1.00 75.12 451 GLY A O 1
ATOM 3491 N N . PRO A 1 452 ? 6.171 -12.680 1.575 1.00 68.25 452 PRO A N 1
ATOM 3492 C CA . PRO A 1 452 ? 5.540 -13.131 0.336 1.00 68.25 452 PRO A CA 1
ATOM 3493 C C . PRO A 1 452 ? 5.343 -12.004 -0.680 1.00 68.25 452 PRO A C 1
ATOM 3495 O O . PRO A 1 452 ? 5.532 -12.249 -1.868 1.00 68.25 452 PRO A O 1
ATOM 3498 N N . LEU A 1 453 ? 5.089 -10.769 -0.224 1.00 64.81 453 LEU A N 1
ATOM 3499 C CA . LEU A 1 453 ? 5.042 -9.553 -1.052 1.00 64.81 453 LEU A CA 1
ATOM 3500 C C . LEU A 1 453 ? 6.132 -9.545 -2.131 1.00 64.81 453 LEU A C 1
ATOM 3502 O O . LEU A 1 453 ? 5.883 -9.343 -3.318 1.00 64.81 453 LEU A O 1
ATOM 3506 N N . TRP A 1 454 ? 7.358 -9.816 -1.706 1.00 64.12 454 TRP A N 1
ATOM 3507 C CA . TRP A 1 454 ? 8.516 -9.669 -2.564 1.00 64.12 454 TRP A CA 1
ATOM 3508 C C . TRP A 1 454 ? 8.769 -10.865 -3.465 1.00 64.12 454 TRP A C 1
ATOM 3510 O O . TRP A 1 454 ? 9.365 -10.701 -4.524 1.00 64.12 454 TRP A O 1
ATOM 3520 N N . ARG A 1 455 ? 8.302 -12.055 -3.071 1.00 63.91 455 ARG A N 1
ATOM 3521 C CA . ARG A 1 455 ? 8.422 -13.258 -3.903 1.00 63.91 455 ARG A CA 1
ATOM 3522 C C . ARG A 1 455 ? 7.562 -13.159 -5.161 1.00 63.91 455 ARG A C 1
ATOM 3524 O O . ARG A 1 455 ? 7.917 -13.750 -6.174 1.00 63.91 455 ARG A O 1
ATOM 3531 N N . HIS A 1 456 ? 6.457 -12.418 -5.094 1.00 60.19 456 HIS A N 1
ATOM 3532 C CA . HIS A 1 456 ? 5.521 -12.266 -6.206 1.00 60.19 456 HIS A CA 1
ATOM 3533 C C . HIS A 1 456 ? 5.755 -10.985 -7.018 1.00 60.19 456 HIS A C 1
ATOM 3535 O O . HIS A 1 456 ? 5.624 -11.025 -8.238 1.00 60.19 456 HIS A O 1
ATOM 3541 N N . GLY A 1 457 ? 6.138 -9.880 -6.362 1.00 53.50 457 GLY A N 1
ATOM 3542 C CA . GLY A 1 457 ? 6.245 -8.553 -6.981 1.00 53.50 457 GLY A CA 1
ATOM 3543 C C . GLY A 1 457 ? 7.620 -8.141 -7.513 1.00 53.50 457 GLY A C 1
ATOM 3544 O O . GLY A 1 457 ? 7.701 -7.161 -8.249 1.00 53.50 457 GLY A O 1
ATOM 3545 N N . HIS A 1 458 ? 8.717 -8.808 -7.126 1.00 62.59 458 HIS A N 1
ATOM 3546 C CA . HIS A 1 458 ? 10.036 -8.172 -7.227 1.00 62.59 458 HIS A CA 1
ATOM 3547 C C . HIS A 1 458 ? 11.191 -9.168 -7.481 1.00 62.59 458 HIS A C 1
ATOM 3549 O O . HIS A 1 458 ? 11.629 -9.863 -6.564 1.00 62.59 458 HIS A O 1
ATOM 3555 N N . PRO A 1 459 ? 11.774 -9.216 -8.697 1.00 52.34 459 PRO A N 1
ATOM 3556 C CA . PRO A 1 459 ? 12.792 -10.212 -9.061 1.00 52.34 459 PRO A CA 1
ATOM 3557 C C . PRO A 1 459 ? 14.141 -10.055 -8.333 1.00 52.34 459 PRO A C 1
ATOM 3559 O O . PRO A 1 459 ? 15.001 -10.918 -8.459 1.00 52.34 459 PRO A O 1
ATOM 3562 N N . PHE A 1 460 ? 14.335 -8.999 -7.544 1.00 55.03 460 PHE A N 1
ATOM 3563 C CA . PHE A 1 460 ? 15.585 -8.695 -6.833 1.00 55.03 460 PHE A CA 1
ATOM 3564 C C . PHE A 1 460 ? 16.019 -9.723 -5.815 1.00 55.03 460 PHE A C 1
ATOM 3566 O O . PHE A 1 460 ? 17.165 -9.740 -5.378 1.00 55.03 460 PHE A O 1
ATOM 3573 N N . MET A 1 461 ? 15.079 -10.543 -5.383 1.00 59.56 461 MET A N 1
ATOM 3574 C CA . MET A 1 461 ? 15.263 -11.414 -4.248 1.00 59.56 461 MET A CA 1
ATOM 3575 C C . MET A 1 461 ? 15.135 -12.838 -4.757 1.00 59.56 461 MET A C 1
ATOM 3577 O O . MET A 1 461 ? 14.099 -13.482 -4.637 1.00 59.56 461 MET A O 1
ATOM 3581 N N . GLY A 1 462 ? 16.224 -13.278 -5.394 1.00 62.34 462 GLY A N 1
ATOM 3582 C CA . GLY A 1 462 ? 16.403 -14.635 -5.910 1.00 62.34 462 GLY A CA 1
ATOM 3583 C C . GLY A 1 462 ? 17.006 -14.708 -7.315 1.00 62.34 462 GLY A C 1
ATOM 3584 O O . GLY A 1 462 ? 17.630 -15.713 -7.640 1.00 62.34 462 GLY A O 1
ATOM 3585 N N . ASN A 1 463 ? 16.881 -13.645 -8.122 1.00 74.00 463 ASN A N 1
ATOM 3586 C CA . ASN A 1 463 ? 17.347 -13.608 -9.515 1.00 74.00 463 ASN A CA 1
ATOM 3587 C C . ASN A 1 463 ? 18.537 -12.647 -9.701 1.00 74.00 463 ASN A C 1
ATOM 3589 O O . ASN A 1 463 ? 18.443 -11.661 -10.438 1.00 74.00 463 ASN A O 1
ATOM 3593 N N . GLY A 1 464 ? 19.642 -12.918 -9.001 1.00 78.75 464 GLY A N 1
ATOM 3594 C CA . GLY A 1 464 ? 20.891 -12.160 -9.108 1.00 78.75 464 GLY A CA 1
ATOM 3595 C C . GLY A 1 464 ? 21.554 -12.246 -10.484 1.00 78.75 464 GLY A C 1
ATOM 3596 O O . GLY A 1 464 ? 21.059 -12.906 -11.398 1.00 78.75 464 GLY A O 1
ATOM 3597 N N . GLY A 1 465 ? 22.677 -11.547 -10.646 1.00 86.81 465 GLY A N 1
ATOM 3598 C CA . GLY A 1 465 ? 23.442 -11.580 -11.892 1.00 86.81 465 GLY A CA 1
ATOM 3599 C C . GLY A 1 465 ? 23.966 -12.983 -12.210 1.00 86.81 465 GLY A C 1
ATOM 3600 O O . GLY A 1 465 ? 24.432 -13.658 -11.294 1.00 86.81 465 GLY A O 1
ATOM 3601 N N . PRO A 1 466 ? 23.937 -13.441 -13.477 1.00 90.75 466 PRO A N 1
ATOM 3602 C CA . PRO A 1 466 ? 24.580 -14.698 -13.850 1.00 90.75 466 PRO A CA 1
ATOM 3603 C C . PRO A 1 466 ? 26.096 -14.591 -13.631 1.00 90.75 466 PRO A C 1
ATOM 3605 O O . PRO A 1 466 ? 26.726 -13.633 -14.091 1.00 90.75 466 PRO A O 1
ATOM 3608 N N . THR A 1 467 ? 26.684 -15.563 -12.928 1.00 90.25 467 THR A N 1
ATOM 3609 C CA . THR A 1 467 ? 28.134 -15.593 -12.640 1.00 90.25 467 THR A CA 1
ATOM 3610 C C . THR A 1 467 ? 28.827 -16.874 -13.101 1.00 90.25 467 THR A C 1
ATOM 3612 O O . THR A 1 467 ? 30.056 -16.919 -13.196 1.00 90.25 467 THR A O 1
ATOM 3615 N N . LYS A 1 468 ? 28.059 -17.920 -13.418 1.00 92.38 468 LYS A N 1
ATOM 3616 C CA . LYS A 1 468 ? 28.562 -19.221 -13.873 1.00 92.38 468 LYS A CA 1
ATOM 3617 C C . LYS A 1 468 ? 28.544 -19.306 -15.402 1.00 92.38 468 LYS A C 1
ATOM 3619 O O . LYS A 1 468 ? 27.686 -18.692 -16.027 1.00 92.38 468 LYS A O 1
ATOM 3624 N N . PRO A 1 469 ? 29.405 -20.133 -16.023 1.00 95.31 469 PRO A N 1
ATOM 3625 C CA . PRO A 1 469 ? 29.394 -20.312 -17.475 1.00 95.31 469 PRO A CA 1
ATOM 3626 C C . PRO A 1 469 ? 28.009 -20.664 -18.046 1.00 95.31 469 PRO A C 1
ATOM 3628 O O . PRO A 1 469 ? 27.550 -19.990 -18.957 1.00 95.31 469 PRO A O 1
ATOM 3631 N N . GLU A 1 470 ? 27.293 -21.633 -17.453 1.00 95.75 470 GLU A N 1
ATOM 3632 C CA . GLU A 1 470 ? 25.943 -22.018 -17.913 1.00 95.75 470 GLU A CA 1
ATOM 3633 C C . GLU A 1 470 ? 24.934 -20.861 -17.814 1.00 95.75 470 GLU A C 1
ATOM 3635 O O . GLU A 1 470 ? 24.132 -20.663 -18.725 1.00 95.75 470 GLU A O 1
ATOM 3640 N N . SER A 1 471 ? 24.956 -20.087 -16.722 1.00 94.81 471 SER A N 1
ATOM 3641 C CA . SER A 1 471 ? 24.006 -18.989 -16.520 1.00 94.81 471 SER A CA 1
ATOM 3642 C C . SER A 1 471 ? 24.324 -17.777 -17.398 1.00 94.81 471 SER A C 1
ATOM 3644 O O . SER A 1 471 ? 23.400 -17.120 -17.876 1.00 94.81 471 SER A O 1
ATOM 3646 N N . ILE A 1 472 ? 25.604 -17.515 -17.677 1.00 96.06 472 ILE A N 1
ATOM 3647 C CA . ILE A 1 472 ? 26.040 -16.497 -18.643 1.00 96.06 472 ILE A CA 1
ATOM 3648 C C . ILE A 1 472 ? 25.609 -16.901 -20.058 1.00 96.06 472 ILE A C 1
ATOM 3650 O O . ILE A 1 472 ? 24.961 -16.108 -20.741 1.00 96.06 472 ILE A O 1
ATOM 3654 N N . ASP A 1 473 ? 25.876 -18.141 -20.478 1.00 97.31 473 ASP A N 1
ATOM 3655 C CA . ASP A 1 473 ? 25.459 -18.649 -21.792 1.00 97.31 473 ASP A CA 1
ATOM 3656 C C . ASP A 1 473 ? 23.934 -18.578 -21.966 1.00 97.31 473 ASP A C 1
ATOM 3658 O O . ASP A 1 473 ? 23.426 -18.188 -23.022 1.00 97.31 473 ASP A O 1
ATOM 3662 N N . ALA A 1 474 ? 23.183 -18.908 -20.914 1.00 97.44 474 ALA A N 1
ATOM 3663 C CA . ALA A 1 474 ? 21.731 -18.807 -20.914 1.00 97.44 474 ALA A CA 1
ATOM 3664 C C . ALA A 1 474 ? 21.236 -17.355 -21.026 1.00 97.44 474 ALA A C 1
ATOM 3666 O O . ALA A 1 474 ? 20.341 -17.081 -21.829 1.00 97.44 474 ALA A O 1
ATOM 3667 N N . PHE A 1 475 ? 21.856 -16.412 -20.308 1.00 96.69 475 PHE A N 1
ATOM 3668 C CA . PHE A 1 475 ? 21.550 -14.987 -20.447 1.00 96.69 475 PHE A CA 1
ATOM 3669 C C . PHE A 1 475 ? 21.828 -14.491 -21.872 1.00 96.69 475 PHE A C 1
ATOM 3671 O O . PHE A 1 475 ? 21.015 -13.766 -22.445 1.00 96.69 475 PHE A O 1
ATOM 3678 N N . VAL A 1 476 ? 22.938 -14.918 -22.483 1.00 97.25 476 VAL A N 1
ATOM 3679 C CA . VAL A 1 476 ? 23.274 -14.590 -23.878 1.00 97.25 476 VAL A CA 1
ATOM 3680 C C . VAL A 1 476 ? 22.221 -15.142 -24.843 1.00 97.25 476 VAL A C 1
ATOM 3682 O O . VAL A 1 476 ? 21.841 -14.458 -25.797 1.00 97.25 476 VAL A O 1
ATOM 3685 N N . ASN A 1 477 ? 21.709 -16.353 -24.608 1.00 98.25 477 ASN A N 1
ATOM 3686 C CA . ASN A 1 477 ? 20.639 -16.933 -25.424 1.00 98.25 477 ASN A CA 1
ATOM 3687 C C . ASN A 1 477 ? 19.326 -16.151 -25.293 1.00 98.25 477 ASN A C 1
ATOM 3689 O O . ASN A 1 477 ? 18.701 -15.853 -26.312 1.00 98.25 477 ASN A O 1
ATOM 3693 N N . TYR A 1 478 ? 18.961 -15.743 -24.077 1.00 97.75 478 TYR A N 1
ATOM 3694 C CA . TYR A 1 478 ? 17.838 -14.840 -23.830 1.00 97.75 478 TYR A CA 1
ATOM 3695 C C . TYR A 1 478 ? 18.013 -13.493 -24.547 1.00 97.75 478 TYR A C 1
ATOM 3697 O O . TYR A 1 478 ? 17.133 -13.075 -25.300 1.00 97.75 478 TYR A O 1
ATOM 3705 N N . ALA A 1 479 ? 19.168 -12.843 -24.389 1.00 97.75 479 ALA A N 1
ATOM 3706 C CA . ALA A 1 479 ? 19.476 -11.578 -25.050 1.00 97.75 479 ALA A CA 1
ATOM 3707 C C . ALA A 1 479 ? 19.381 -11.704 -26.579 1.00 97.75 479 ALA A C 1
ATOM 3709 O O . ALA A 1 479 ? 18.795 -10.850 -27.247 1.00 97.75 479 ALA A O 1
ATOM 3710 N N . ARG A 1 480 ? 19.894 -12.810 -27.137 1.00 98.06 480 ARG A N 1
ATOM 3711 C CA . ARG A 1 480 ? 19.790 -13.126 -28.566 1.00 98.06 480 ARG A CA 1
ATOM 3712 C C . ARG A 1 480 ? 18.337 -13.319 -28.997 1.00 98.06 480 ARG A C 1
ATOM 3714 O O . ARG A 1 480 ? 17.958 -12.811 -30.051 1.00 98.06 480 ARG A O 1
ATOM 3721 N N . PHE A 1 481 ? 17.533 -14.038 -28.214 1.00 98.56 481 PHE A N 1
ATOM 3722 C CA . PHE A 1 481 ? 16.108 -14.217 -28.489 1.00 98.56 481 PHE A CA 1
ATOM 3723 C C . PHE A 1 481 ? 15.381 -12.869 -28.540 1.00 98.56 481 PHE A C 1
ATOM 3725 O O . PHE A 1 481 ? 14.760 -12.564 -29.558 1.00 98.56 481 PHE A O 1
ATOM 3732 N N . VAL A 1 482 ? 15.519 -12.034 -27.502 1.00 98.06 482 VAL A N 1
ATOM 3733 C CA . VAL A 1 482 ? 14.866 -10.715 -27.425 1.00 98.06 482 VAL A CA 1
ATOM 3734 C C . VAL A 1 482 ? 15.294 -9.826 -28.594 1.00 98.06 482 VAL A C 1
ATOM 3736 O O . VAL A 1 482 ? 14.443 -9.258 -29.281 1.00 98.06 482 VAL A O 1
ATOM 3739 N N . ALA A 1 483 ? 16.599 -9.752 -28.875 1.00 97.75 483 ALA A N 1
ATOM 3740 C CA . ALA A 1 483 ? 17.125 -8.932 -29.962 1.00 97.75 483 ALA A CA 1
ATOM 3741 C C . ALA A 1 483 ? 16.615 -9.371 -31.345 1.00 97.75 483 ALA A C 1
ATOM 3743 O O . ALA A 1 483 ? 16.315 -8.533 -32.198 1.00 97.75 483 ALA A O 1
ATOM 3744 N N . ASN A 1 484 ? 16.484 -10.683 -31.566 1.00 98.25 484 ASN A N 1
ATOM 3745 C CA . ASN A 1 484 ? 15.921 -11.227 -32.799 1.00 98.25 484 ASN A CA 1
ATOM 3746 C C . ASN A 1 484 ? 14.411 -10.976 -32.900 1.00 98.25 484 ASN A C 1
ATOM 3748 O O . ASN A 1 484 ? 13.936 -10.561 -33.956 1.00 98.25 484 ASN A O 1
ATOM 3752 N N . HIS A 1 485 ? 13.667 -11.193 -31.813 1.00 98.25 485 HIS A N 1
ATOM 3753 C CA . HIS A 1 485 ? 12.212 -11.018 -31.756 1.00 98.25 485 HIS A CA 1
ATOM 3754 C C . HIS A 1 485 ? 11.792 -9.565 -32.021 1.00 98.25 485 HIS A C 1
ATOM 3756 O O . HIS A 1 485 ? 10.833 -9.295 -32.750 1.00 98.25 485 HIS A O 1
ATOM 3762 N N . PHE A 1 486 ? 12.545 -8.604 -31.485 1.00 98.00 486 PHE A N 1
ATOM 3763 C CA . PHE A 1 486 ? 12.293 -7.173 -31.669 1.00 98.00 486 PHE A CA 1
ATOM 3764 C C . PHE A 1 486 ? 13.125 -6.526 -32.781 1.00 98.00 486 PHE A C 1
ATOM 3766 O O . PHE A 1 486 ? 13.182 -5.295 -32.878 1.00 98.00 486 PHE A O 1
ATOM 3773 N N . ARG A 1 487 ? 13.741 -7.323 -33.661 1.00 97.25 487 ARG A N 1
ATOM 3774 C CA . ARG A 1 487 ? 14.553 -6.812 -34.769 1.00 97.25 487 ARG A CA 1
ATOM 3775 C C . ARG A 1 487 ? 13.756 -5.820 -35.620 1.00 97.25 487 ARG A C 1
ATOM 3777 O O . ARG A 1 487 ? 12.671 -6.120 -36.106 1.00 97.25 487 ARG A O 1
ATOM 3784 N N . GLY A 1 488 ? 14.312 -4.623 -35.801 1.00 96.06 488 GLY A N 1
ATOM 3785 C CA . GLY A 1 488 ? 13.677 -3.530 -36.546 1.00 96.06 488 GLY A CA 1
ATOM 3786 C C . GLY A 1 488 ? 12.681 -2.685 -35.740 1.00 96.06 488 GLY A C 1
ATOM 3787 O O . GLY A 1 488 ? 12.310 -1.613 -36.207 1.00 96.06 488 GLY A O 1
ATOM 3788 N N . ARG A 1 489 ? 12.300 -3.115 -34.528 1.00 97.56 489 ARG A N 1
ATOM 3789 C CA . ARG A 1 489 ? 11.434 -2.367 -33.598 1.00 97.56 489 ARG A CA 1
ATOM 3790 C C . ARG A 1 489 ? 12.238 -1.749 -32.452 1.00 97.56 489 ARG A C 1
ATOM 3792 O O . ARG A 1 489 ? 12.096 -0.565 -32.172 1.00 97.56 489 ARG A O 1
ATOM 3799 N N . VAL A 1 490 ? 13.143 -2.516 -31.845 1.00 97.25 490 VAL A N 1
ATOM 3800 C CA . VAL A 1 490 ? 14.034 -2.057 -30.767 1.00 97.25 490 VAL A CA 1
ATOM 3801 C C . VAL A 1 490 ? 15.459 -1.952 -31.305 1.00 97.25 490 VAL A C 1
ATOM 3803 O O . VAL A 1 490 ? 15.969 -2.897 -31.913 1.00 97.25 490 VAL A O 1
ATOM 3806 N N . LYS A 1 491 ? 16.102 -0.797 -31.099 1.00 89.88 491 LYS A N 1
ATOM 3807 C CA . LYS A 1 491 ? 17.462 -0.530 -31.606 1.00 89.88 491 LYS A CA 1
ATOM 3808 C C . LYS A 1 491 ? 18.525 -0.495 -30.506 1.00 89.88 491 LYS A C 1
ATOM 3810 O O . LYS A 1 491 ? 19.694 -0.696 -30.818 1.00 89.88 491 LYS A O 1
ATOM 3815 N N . TRP A 1 492 ? 18.139 -0.254 -29.251 1.00 94.81 492 TRP A N 1
ATOM 3816 C CA . TRP A 1 492 ? 19.070 -0.133 -28.130 1.00 94.81 492 TRP A CA 1
ATOM 3817 C C . TRP A 1 492 ? 18.747 -1.154 -27.057 1.00 94.81 492 TRP A C 1
ATOM 3819 O O . TRP A 1 492 ? 17.598 -1.290 -26.637 1.00 94.81 492 TRP A O 1
ATOM 3829 N N . TYR A 1 493 ? 19.793 -1.842 -26.617 1.00 96.56 493 TYR A N 1
ATOM 3830 C CA . TYR A 1 493 ? 19.734 -2.829 -25.557 1.00 96.56 493 TYR A CA 1
ATOM 3831 C C . TYR A 1 493 ? 20.740 -2.431 -24.488 1.00 96.56 493 TYR A C 1
ATOM 3833 O O . TYR A 1 493 ? 21.908 -2.178 -24.786 1.00 96.56 493 TYR A O 1
ATOM 3841 N N . GLU A 1 494 ? 20.273 -2.347 -23.255 1.00 95.31 494 GLU A N 1
ATOM 3842 C CA . GLU A 1 494 ? 21.105 -2.125 -22.080 1.00 95.31 494 GLU A CA 1
ATOM 3843 C C . GLU A 1 494 ? 21.387 -3.485 -21.443 1.00 95.31 494 GLU A C 1
ATOM 3845 O O . GLU A 1 494 ? 20.465 -4.272 -21.233 1.00 95.31 494 GLU A O 1
ATOM 3850 N N . ILE A 1 495 ? 22.655 -3.783 -21.163 1.00 94.69 495 ILE A N 1
ATOM 3851 C CA . ILE A 1 495 ? 23.031 -5.024 -20.487 1.00 94.69 495 ILE A CA 1
ATOM 3852 C C . ILE A 1 495 ? 23.011 -4.776 -18.986 1.00 94.69 495 ILE A C 1
ATOM 3854 O O . ILE A 1 495 ? 23.873 -4.065 -18.468 1.00 94.69 495 ILE A O 1
ATOM 3858 N N . TRP A 1 496 ? 22.064 -5.429 -18.308 1.00 91.50 496 TRP A N 1
ATOM 3859 C CA . TRP A 1 496 ? 21.856 -5.350 -16.864 1.00 91.50 496 TRP A CA 1
ATOM 3860 C C . TRP A 1 496 ? 21.385 -3.976 -16.353 1.00 91.50 496 TRP A C 1
ATOM 3862 O O . TRP A 1 496 ? 21.165 -3.050 -17.122 1.00 91.50 496 TRP A O 1
ATOM 3872 N N . ASN A 1 497 ? 21.183 -3.867 -15.037 1.00 88.38 497 ASN A N 1
ATOM 3873 C CA . ASN A 1 497 ? 20.814 -2.641 -14.332 1.00 88.38 497 ASN A CA 1
ATOM 3874 C C . ASN A 1 497 ? 21.455 -2.621 -12.935 1.00 88.38 497 ASN A C 1
ATOM 3876 O O . ASN A 1 497 ? 21.297 -3.576 -12.174 1.00 88.38 497 ASN A O 1
ATOM 3880 N N . GLU A 1 498 ? 22.099 -1.509 -12.568 1.00 88.00 498 GLU A N 1
ATOM 3881 C CA . GLU A 1 498 ? 22.663 -1.257 -11.226 1.00 88.00 498 GLU A CA 1
ATOM 3882 C C . GLU A 1 498 ? 23.581 -2.378 -10.706 1.00 88.00 498 GLU A C 1
ATOM 3884 O O . GLU A 1 498 ? 23.537 -2.742 -9.536 1.00 88.00 498 GLU A O 1
ATOM 3889 N N . GLN A 1 499 ? 24.452 -2.932 -11.551 1.00 86.81 499 GLN A N 1
ATOM 3890 C CA . GLN A 1 499 ? 25.408 -3.998 -11.205 1.00 86.81 499 GLN A CA 1
ATOM 3891 C C . GLN A 1 499 ? 26.279 -3.700 -9.969 1.00 86.81 499 GLN A C 1
ATOM 3893 O O . GLN A 1 499 ? 26.805 -4.610 -9.340 1.00 86.81 499 GLN A O 1
ATOM 3898 N N . ASN A 1 500 ? 26.443 -2.422 -9.627 1.00 86.81 500 ASN A N 1
ATOM 3899 C CA . ASN A 1 500 ? 27.168 -1.936 -8.458 1.00 86.81 500 ASN A CA 1
ATOM 3900 C C . ASN A 1 500 ? 26.318 -1.919 -7.172 1.00 86.81 500 ASN A C 1
ATOM 3902 O O . ASN A 1 500 ? 26.797 -1.457 -6.139 1.00 86.81 500 ASN A O 1
ATOM 3906 N N . SER A 1 501 ? 25.063 -2.361 -7.222 1.00 79.31 501 SER A N 1
ATOM 3907 C CA . SER A 1 501 ? 24.216 -2.533 -6.045 1.00 79.31 501 SER A CA 1
ATOM 3908 C C . SER A 1 501 ? 24.550 -3.837 -5.322 1.00 79.31 501 SER A C 1
ATOM 3910 O O . SER A 1 501 ? 24.857 -4.857 -5.944 1.00 79.31 501 SER A O 1
ATOM 3912 N N . TRP A 1 502 ? 24.422 -3.809 -3.995 1.00 71.75 502 TRP A N 1
ATOM 3913 C CA . TRP A 1 502 ? 24.646 -4.953 -3.106 1.00 71.75 502 TRP A CA 1
ATOM 3914 C C . TRP A 1 502 ? 23.761 -6.166 -3.435 1.00 71.75 502 TRP A C 1
ATOM 3916 O O . TRP A 1 502 ? 24.086 -7.281 -3.038 1.00 71.75 502 TRP A O 1
ATOM 3926 N N . ALA A 1 503 ? 22.645 -5.955 -4.139 1.00 70.69 503 ALA A N 1
ATOM 3927 C CA . ALA A 1 503 ? 21.632 -6.974 -4.398 1.00 70.69 503 ALA A CA 1
ATOM 3928 C C . ALA A 1 503 ? 21.962 -7.930 -5.561 1.00 70.69 503 ALA A C 1
ATOM 3930 O O . ALA A 1 503 ? 21.335 -8.982 -5.658 1.00 70.69 503 ALA A O 1
ATOM 3931 N N . TRP A 1 504 ? 22.902 -7.584 -6.454 1.00 77.31 504 TRP A N 1
ATOM 3932 C CA . TRP A 1 504 ? 23.038 -8.277 -7.749 1.00 77.31 504 TRP A CA 1
ATOM 3933 C C . TRP A 1 504 ? 24.337 -9.047 -7.941 1.00 77.31 504 TRP A C 1
ATOM 3935 O O . TRP A 1 504 ? 24.302 -10.178 -8.420 1.00 77.31 504 TRP A O 1
ATOM 3945 N N . TYR A 1 505 ? 25.466 -8.437 -7.577 1.00 81.19 505 TYR A N 1
ATOM 3946 C CA . TYR A 1 505 ? 26.808 -9.014 -7.722 1.00 81.19 505 TYR A CA 1
ATOM 3947 C C . TYR A 1 505 ? 27.546 -9.061 -6.375 1.00 81.19 505 TYR A C 1
ATOM 3949 O O . TYR A 1 505 ? 28.768 -8.955 -6.322 1.00 81.19 505 TYR A O 1
ATOM 3957 N N . GLY A 1 506 ? 26.801 -9.226 -5.278 1.00 75.00 506 GLY A N 1
ATOM 3958 C CA . GLY A 1 506 ? 27.332 -9.364 -3.922 1.00 75.00 506 GLY A CA 1
ATOM 3959 C C . GLY A 1 506 ? 27.551 -8.044 -3.177 1.00 75.00 506 GLY A C 1
ATOM 3960 O O . GLY A 1 506 ? 27.328 -6.951 -3.693 1.00 75.00 506 GLY A O 1
ATOM 3961 N N . SER A 1 507 ? 27.994 -8.161 -1.922 1.00 78.56 507 SER A N 1
ATOM 3962 C CA . SER A 1 507 ? 28.308 -7.038 -1.033 1.00 78.56 507 SER A CA 1
ATOM 3963 C C . SER A 1 507 ? 29.666 -7.278 -0.344 1.00 78.56 507 SER A C 1
ATOM 3965 O O . SER A 1 507 ? 29.717 -8.066 0.604 1.00 78.56 507 SER A O 1
ATOM 3967 N N . PRO A 1 508 ? 30.763 -6.621 -0.777 1.00 84.88 508 PRO A N 1
ATOM 3968 C CA . PRO A 1 508 ? 30.800 -5.596 -1.821 1.00 84.88 508 PRO A CA 1
ATOM 3969 C C . PRO A 1 508 ? 30.521 -6.170 -3.227 1.00 84.88 508 PRO A C 1
ATOM 3971 O O . PRO A 1 508 ? 30.771 -7.356 -3.443 1.00 84.88 508 PRO A O 1
ATOM 3974 N N . PRO A 1 509 ? 30.037 -5.346 -4.176 1.00 84.94 509 PRO A N 1
ATOM 3975 C CA . PRO A 1 509 ? 29.809 -5.770 -5.557 1.00 84.94 509 PRO A CA 1
ATOM 3976 C C . PRO A 1 509 ? 31.083 -6.292 -6.235 1.00 84.94 509 PRO A C 1
ATOM 3978 O O . PRO A 1 509 ? 32.157 -5.712 -6.059 1.00 84.94 509 PRO A O 1
ATOM 3981 N N . ASP A 1 510 ? 30.955 -7.339 -7.055 1.00 88.00 510 ASP A N 1
ATOM 3982 C CA . ASP A 1 510 ? 32.044 -7.935 -7.835 1.00 88.00 510 ASP A CA 1
ATOM 3983 C C . ASP A 1 510 ? 32.061 -7.416 -9.293 1.00 88.00 510 ASP A C 1
ATOM 3985 O O . ASP A 1 510 ? 31.349 -7.936 -10.163 1.00 88.00 510 ASP A O 1
ATOM 3989 N N . PRO A 1 511 ? 32.908 -6.419 -9.620 1.00 90.25 511 PRO A N 1
ATOM 3990 C CA . PRO A 1 511 ? 33.013 -5.901 -10.982 1.00 90.25 511 PRO A CA 1
ATOM 3991 C C . PRO A 1 511 ? 33.617 -6.909 -11.970 1.00 90.25 511 PRO A C 1
ATOM 3993 O O . PRO A 1 511 ? 33.404 -6.763 -13.174 1.00 90.25 511 PRO A O 1
ATOM 3996 N N . LYS A 1 512 ? 34.374 -7.919 -11.511 1.00 92.19 512 LYS A N 1
ATOM 3997 C CA . LYS A 1 512 ? 34.933 -8.949 -12.402 1.00 92.19 512 LYS A CA 1
ATOM 3998 C C . LYS A 1 512 ? 33.848 -9.916 -12.854 1.00 92.19 512 LYS A C 1
ATOM 4000 O O . LYS A 1 512 ? 33.842 -10.274 -14.028 1.00 92.19 512 LYS A O 1
ATOM 4005 N N . ALA A 1 513 ? 32.936 -10.292 -11.957 1.00 89.38 513 ALA A N 1
ATOM 4006 C CA . ALA A 1 513 ? 31.786 -11.128 -12.295 1.00 89.38 513 ALA A CA 1
ATOM 4007 C C . ALA A 1 513 ? 30.890 -10.444 -13.341 1.00 89.38 513 ALA A C 1
ATOM 4009 O O . ALA A 1 513 ? 30.605 -11.033 -14.381 1.00 89.38 513 ALA A O 1
ATOM 4010 N N . PHE A 1 514 ? 30.543 -9.167 -13.142 1.00 92.50 514 PHE A N 1
ATOM 4011 C CA . PHE A 1 514 ? 29.806 -8.411 -14.161 1.00 92.50 514 PHE A CA 1
ATOM 4012 C C . PHE A 1 514 ? 30.611 -8.237 -15.459 1.00 92.50 514 PHE A C 1
ATOM 4014 O O . PHE A 1 514 ? 30.082 -8.400 -16.555 1.00 92.50 514 PHE A O 1
ATOM 4021 N N . GLY A 1 515 ? 31.915 -7.970 -15.357 1.00 93.50 515 GLY A N 1
ATOM 4022 C CA . GLY A 1 515 ? 32.796 -7.876 -16.520 1.00 93.50 515 GLY A CA 1
ATOM 4023 C C . GLY A 1 515 ? 32.894 -9.172 -17.334 1.00 93.50 515 GLY A C 1
ATOM 4024 O O . GLY A 1 515 ? 33.190 -9.097 -18.523 1.00 93.50 515 GLY A O 1
ATOM 4025 N N . ALA A 1 516 ? 32.642 -10.340 -16.732 1.00 92.94 516 ALA A N 1
ATOM 4026 C CA . ALA A 1 516 ? 32.577 -11.617 -17.441 1.00 92.94 516 ALA A CA 1
ATOM 4027 C C . ALA A 1 516 ? 31.298 -11.752 -18.280 1.00 92.94 516 ALA A C 1
ATOM 4029 O O . ALA A 1 516 ? 31.373 -12.291 -19.376 1.00 92.94 516 ALA A O 1
ATOM 4030 N N . LEU A 1 517 ? 30.166 -11.213 -17.812 1.00 92.75 517 LEU A N 1
ATOM 4031 C CA . LEU A 1 517 ? 28.911 -11.177 -18.574 1.00 92.75 517 LEU A CA 1
ATOM 4032 C C . LEU A 1 517 ? 29.016 -10.319 -19.848 1.00 92.75 517 LEU A C 1
ATOM 4034 O O . LEU A 1 517 ? 28.328 -10.583 -20.828 1.00 92.75 517 LEU A O 1
ATOM 4038 N N . LEU A 1 518 ? 29.848 -9.272 -19.824 1.00 91.81 518 LEU A N 1
ATOM 4039 C CA . LEU A 1 518 ? 30.010 -8.331 -20.941 1.00 91.81 518 LEU A CA 1
ATOM 4040 C C . LEU A 1 518 ? 30.948 -8.816 -22.058 1.00 91.81 518 LEU A C 1
ATOM 4042 O O . LEU A 1 518 ? 31.004 -8.169 -23.105 1.00 91.81 518 LEU A O 1
ATOM 4046 N N . ARG A 1 519 ? 31.739 -9.864 -21.813 1.00 86.69 519 ARG A N 1
ATOM 4047 C CA . ARG A 1 519 ? 32.677 -10.426 -22.795 1.00 86.69 519 ARG A CA 1
ATOM 4048 C C . ARG A 1 519 ? 31.966 -11.408 -23.705 1.00 86.69 519 ARG A C 1
ATOM 4050 O O . ARG A 1 519 ? 32.311 -11.395 -24.907 1.00 86.69 519 ARG A O 1
#

pLDDT: mean 83.98, std 16.65, range [27.95, 98.62]

Foldseek 3Di:
DQPADWDKAFQDQDFQPQAAAAQDWGKTKTKIWTQHQAKFAKWKKFKAWDDDDPPPPPDDDDPDDDDDDDDDDPPDPDDQQKWKAAPVGHTDRMDIDHMHHHGDMDMGIIIMHGNHFFKTWIWIWIDGVPDIYIDIRIHGYYNDDDVQCVQAPPVSHGPPDPRPPPPCNPPPDDDDDPDQDFLLVDDFDPFADAAFFQDDAFLLCLADFLLQFAPDLLGKHKDDKDQGQAHDAWKKKKKFFPFKFFFFKKWFFAAALNFQAAQKKFKWFQDPNDTDGQDIHHGDDDGSRASPPPHDTPMDGGPGTDTGRMMMITRRGFDWGPQDPPPPHTITMHMTRYMFGQGPVRDGRRHVVSVMDMDIPHTDPDPDDGSVVCVVCVVVCRSNNHAEYEYQDFRHCQEPCNQPVDQPHGDRDPSRVVSLVVCQVSNHAYEYELDDAHLNFDWDAAPDDSGSSCVRGHCLGTGAHDQDPRRLVSSVVSVVVVCVSCPPRHDHYHYHDPQCDCRHQHVRRDVVSVVVSVD

Secondary structure (DSSP, 8-state):
----S--EEEEEEE-SSSSEEBT-EEEEEEEEEE-SSSPBPSEEEEEEE----TTS--S-PPS----------S------SEEEE-TTS-B-SEEEE--B-TT-EEEEEEEEEE-SSEEEEEEEEEEETTEEEEEEEEEEEESS--HHHHHB-TTSSBTTSPP---TTTT-SSPPPPPPP--GGGSPP-S-EEE-PPP-S--GGGGGSGGGGGSS-TT--EE---BSSSS-SSPPEEEEEEEEEEEEEEEEEEEPGGGTT--SEEEEEEEETTEEEEEEEE-S----TTTTSSS---EEEEEEEEEEEEEEEEEEEEPPEE---TT-SS-EE--EEEEEEEEETTS-BSSSGGGT-EEEES-----SPPPHHHHHHHTTHHHHTT--EEEE--TT-TTSHHHHEEETTEE---HHHHHHHHHHHHTT-EEEEEE----TTT-PPPPSS---HHHHHH-TTTT-----SHHHHHHHHHHHHHHHHHTTTT--EEEE-S-TTSTTTSTTTT-HHHHHHHT-

Sequence (519 aa):
AATSGVQPAIEALYLPRPVLQLNEPAELIIQVVNQGASPLKASRLRFSSASVPATAAAGVSVPGTTTAESANDEDKAAEQPFEIRSKYGDRLTELPIPALFPEQSLRMSLKVTGKRKGRVDIKAEWVGEGFSVVRTRQTVCVDKPNPRDLCTGVDGAWRFMPAPVPLQENNDAPLEALPTKKSSELPDSYIGVTAHLPRPHDFEAVFEPEHLIDGKPETSWSGRAHATAVPGSSDWVEVYFAGTARITEIRLLPYWRAEGFPADFDIKARERGLWKTVQQVKRASLPPSAGEDKKRAYVVTLPRPVQADAICIEATRFTPTASFFTDCATTYYFRLSEIEAVDGDGKNVAAADAGASAKASRTFRSYFNSSEVIRDTYGELYDLGVKWNRVGHWGDWTCWSIVERKKGEYAIDPTTDQAITESVKNGVNIAYCLCYGNALYEETPLHANPGPLWRHGHPFMGNGGPTKPESIDAFVNYARFVANHFRGRVKWYEIWNEQNSWAWYGSPPDPKAFGALLR